Protein AF-A0A8C4RPG3-F1 (afdb_monomer_lite)

Sequence (398 aa):
QLISSHQAAYLFQIQSSQTGAGLQFCFWCPLTTNVQYNNNKYYLIQLLQDDSELVFSVWMRWGRVGKIGQSSLVTCGVDLLKAKNIFKKKFLDKTKNEWDNREHFEKVPGKYDIVKMDYMLEEVEKTEEESTTQEPKKYKDSKLKAQVQDLINLICNIQTMEECILEMKFDTQKAPLGKLTEEQIKAGYMSLKKIENCIKKNATGKELLEACNEFYTRIPHDFGDVYCQPMLATHSDYTLTLLDVFKMEKTGILLWHGSRLSNWAPVTGYMFGKGIYFADMSSKSANYCFANRQKNVGLLLLSEVALGECNELLAADYDAASLPSGKHSTKGLGKRAPDPKNMVTLDEASLLMGPAINTGVGNPVGYSLLYNEYIVYNPQQVRMKYLLKVQFNFVSLW

Organism: Erpetoichthys calabaricus (NCBI:txid27687)

Foldseek 3Di:
DDDDDDDDDDDDPDDPDPDFDWDKPKWWWWDQQQPVVNDAKTKTWIWTADRVALWIKIKIFMDHQVDGTDIDIGTDGNDPVVSVVVRQVVCCVQQVDGPVVCVPRDGDPPGIHTFQWPPVVVVVVVVVVVPDDDDPPPDDDDPDDPVVVVLCCLLVVQVLLVVVVVLVQARCVVHPPPTHDPVLVVQLVVLVVQLVVCVVVVPDDDSNSVSVSSNCSSGPGHPDPDDDDDDDDDLPQWDKDFDDKDFDDDDAAKWKAFAASNDPDDDPDQLQADFGKTFLDNSVRPVRNVADPVRFKGKMWIKHFQQQAEDEDFGRDRPNLPDDPRGFKYKQDAQWDADPVQWDADRNYTRGDDDIDGPPDDDPPDDGHHGMMIGGHDPVRIGTTMMTIMGIGGDPPD

Radius of gyration: 26.95 Å; chains: 1; bounding box: 70×70×67 Å

Structure (mmCIF, N/CA/C/O backbone):
data_AF-A0A8C4RPG3-F1
#
_entry.id   AF-A0A8C4RPG3-F1
#
loop_
_atom_site.group_PDB
_atom_site.id
_atom_site.type_symbol
_atom_site.label_atom_id
_atom_site.label_alt_id
_atom_site.label_comp_id
_atom_site.label_asym_id
_atom_site.label_entity_id
_atom_site.label_seq_id
_atom_site.pdbx_PDB_ins_code
_atom_site.Cartn_x
_atom_site.Cartn_y
_atom_site.Cartn_z
_atom_site.occupancy
_atom_site.B_iso_or_equiv
_atom_site.auth_seq_id
_atom_site.auth_comp_id
_atom_site.auth_asym_id
_atom_site.auth_atom_id
_atom_site.pdbx_PDB_model_num
ATOM 1 N N . GLN A 1 1 ? -25.534 45.375 34.875 1.00 26.61 1 GLN A N 1
ATOM 2 C CA . GLN A 1 1 ? -25.888 44.461 35.978 1.00 26.61 1 GLN A CA 1
ATOM 3 C C . GLN A 1 1 ? -26.308 43.130 35.372 1.00 26.61 1 GLN A C 1
ATOM 5 O O . GLN A 1 1 ? -27.204 43.128 34.546 1.00 26.61 1 GLN A O 1
ATOM 10 N N . LEU A 1 2 ? -25.628 42.064 35.805 1.00 24.44 2 LEU A N 1
ATOM 11 C CA . LEU A 1 2 ? -26.002 40.642 35.780 1.00 24.44 2 LEU A CA 1
ATOM 12 C C . LEU A 1 2 ? -25.967 39.834 34.461 1.00 24.44 2 LEU A C 1
ATOM 14 O O . LEU A 1 2 ? -26.753 39.995 33.539 1.00 24.44 2 LEU A O 1
ATOM 18 N N . ILE A 1 3 ? -25.016 38.898 34.499 1.00 24.00 3 ILE A N 1
ATOM 19 C CA . ILE A 1 3 ? -24.799 37.668 33.730 1.00 24.00 3 ILE A CA 1
ATOM 20 C C . ILE A 1 3 ? -25.916 36.643 34.024 1.00 24.00 3 ILE A C 1
ATOM 22 O O . ILE A 1 3 ? -26.367 36.585 35.164 1.00 24.00 3 ILE A O 1
ATOM 26 N N . SER A 1 4 ? -26.291 35.799 33.048 1.00 23.81 4 SER A N 1
ATOM 27 C CA . SER A 1 4 ? -26.394 34.313 33.146 1.00 23.81 4 SER A CA 1
ATOM 28 C C . SER A 1 4 ? -27.200 33.762 31.945 1.00 23.81 4 SER A C 1
ATOM 30 O O . SER A 1 4 ? -28.330 34.157 31.699 1.00 23.81 4 SER A O 1
ATOM 32 N N . SER A 1 5 ? -26.525 33.127 30.980 1.00 24.81 5 SER A N 1
ATOM 33 C CA . SER A 1 5 ? -26.415 31.666 30.791 1.00 24.81 5 SER A CA 1
ATOM 34 C C . SER A 1 5 ? -27.688 30.995 30.267 1.00 24.81 5 SER A C 1
ATOM 36 O O . SER A 1 5 ? -28.598 30.766 31.050 1.00 24.81 5 SER A O 1
ATOM 38 N N . HIS A 1 6 ? -27.693 30.588 28.992 1.00 24.86 6 HIS A N 1
ATOM 39 C CA . HIS A 1 6 ? -28.283 29.327 28.512 1.00 24.86 6 HIS A CA 1
ATOM 40 C C . HIS A 1 6 ? -27.435 28.846 27.320 1.00 24.86 6 HIS A C 1
ATOM 42 O O . HIS A 1 6 ? -27.534 29.347 26.202 1.00 24.86 6 HIS A O 1
ATOM 48 N N . GLN A 1 7 ? -26.501 27.944 27.628 1.00 23.73 7 GLN A N 1
ATOM 49 C CA . GLN A 1 7 ? -25.591 27.284 26.698 1.00 23.73 7 GLN A CA 1
ATOM 50 C C . GLN A 1 7 ? -26.296 26.136 25.960 1.00 23.73 7 GLN A C 1
ATOM 52 O O . GLN A 1 7 ? -27.007 25.345 26.568 1.00 23.73 7 GLN A O 1
ATOM 57 N N . ALA A 1 8 ? -26.002 26.052 24.660 1.00 23.84 8 ALA A N 1
ATOM 58 C CA . ALA A 1 8 ? -25.719 24.841 23.887 1.00 23.84 8 ALA A CA 1
ATOM 59 C C . ALA A 1 8 ? -26.632 23.614 24.092 1.00 23.84 8 ALA A C 1
ATOM 61 O O . ALA A 1 8 ? -26.310 22.681 24.822 1.00 23.84 8 ALA A O 1
ATOM 62 N N . ALA A 1 9 ? -27.711 23.561 23.313 1.00 23.89 9 ALA A N 1
ATOM 63 C CA . ALA A 1 9 ? -28.420 22.330 22.989 1.00 23.89 9 ALA A CA 1
ATOM 64 C C . ALA A 1 9 ? -27.945 21.812 21.622 1.00 23.89 9 ALA A C 1
ATOM 66 O O . ALA A 1 9 ? -28.597 22.103 20.634 1.00 23.89 9 ALA A O 1
ATOM 67 N N . TYR A 1 10 ? -26.823 21.088 21.536 1.00 23.72 10 TYR A N 1
ATOM 68 C CA . TYR A 1 10 ? -26.476 20.278 20.355 1.00 23.72 10 TYR A CA 1
ATOM 69 C C . TYR A 1 10 ? -25.536 19.118 20.733 1.00 23.72 10 TYR A C 1
ATOM 71 O O . TYR A 1 10 ? -24.656 19.282 21.571 1.00 23.72 10 TYR A O 1
ATOM 79 N N . LEU A 1 11 ? -25.740 17.976 20.057 1.00 23.52 11 LEU A N 1
ATOM 80 C CA . LEU A 1 11 ? -24.944 16.730 20.036 1.00 23.52 11 LEU A CA 1
ATOM 81 C C . LEU A 1 11 ? -25.292 15.614 21.045 1.00 23.52 11 LEU A C 1
ATOM 83 O O . LEU A 1 11 ? -24.440 15.044 21.719 1.00 23.52 11 LEU A O 1
ATOM 87 N N . PHE A 1 12 ? -26.554 15.181 21.008 1.00 27.73 12 PHE A N 1
ATOM 88 C CA . PHE A 1 12 ? -26.900 13.752 20.997 1.00 27.73 12 PHE A CA 1
ATOM 89 C C . PHE A 1 12 ? -27.870 13.542 19.831 1.00 27.73 12 PHE A C 1
ATOM 91 O O . PHE A 1 12 ? -29.077 13.697 20.001 1.00 27.73 12 PHE A O 1
ATOM 98 N N . GLN A 1 13 ? -27.366 13.269 18.626 1.00 24.05 13 GLN A N 1
ATOM 99 C CA . GLN A 1 13 ? -28.253 12.905 17.525 1.00 24.05 13 GLN A CA 1
ATOM 100 C C . GLN A 1 13 ? -28.674 11.448 17.728 1.00 24.05 13 GLN A C 1
ATOM 102 O O . GLN A 1 13 ? -27.923 10.514 17.475 1.00 24.05 13 GLN A O 1
ATOM 107 N N . ILE A 1 14 ? -29.866 11.300 18.301 1.00 30.48 14 ILE A N 1
ATOM 108 C CA . ILE A 1 14 ? -30.628 10.061 18.388 1.00 30.48 14 ILE A CA 1
ATOM 109 C C . ILE A 1 14 ? -31.322 9.918 17.033 1.00 30.48 14 ILE A C 1
ATOM 111 O O . ILE A 1 14 ? -32.253 10.668 16.748 1.00 30.48 14 ILE A O 1
ATOM 115 N N . GLN A 1 15 ? -30.879 8.990 16.188 1.00 24.73 15 GLN A N 1
ATOM 116 C CA . GLN A 1 15 ? -31.762 8.440 15.164 1.00 24.73 15 GLN A CA 1
ATOM 117 C C . GLN A 1 15 ? -32.366 7.162 15.733 1.00 24.73 15 GLN A C 1
ATOM 119 O O . GLN A 1 15 ? -31.725 6.123 15.796 1.00 24.73 15 GLN A O 1
ATOM 124 N N . SER A 1 16 ? -33.611 7.269 16.195 1.00 26.98 16 SER A N 1
ATOM 125 C CA . SER A 1 16 ? -34.477 6.113 16.376 1.00 26.98 16 SER A CA 1
ATOM 126 C C . SER A 1 16 ? -34.884 5.621 14.985 1.00 26.98 16 SER A C 1
ATOM 128 O O . SER A 1 16 ? -35.822 6.164 14.393 1.00 26.98 16 SER A O 1
ATOM 130 N N . SER A 1 17 ? -34.182 4.636 14.431 1.00 25.05 17 SER A N 1
ATOM 131 C CA . SER A 1 17 ? -34.768 3.816 13.373 1.00 25.05 17 SER A CA 1
ATOM 132 C C . SER A 1 17 ? -35.713 2.819 14.044 1.00 25.05 17 SER A C 1
ATOM 134 O O . SER A 1 17 ? -35.370 2.124 15.000 1.00 25.05 17 SER A O 1
ATOM 136 N N . GLN A 1 18 ? -36.967 2.824 13.600 1.00 27.64 18 GLN A N 1
ATOM 137 C CA . GLN A 1 18 ? -37.991 1.872 14.010 1.00 27.64 18 GLN A CA 1
ATOM 138 C C . GLN A 1 18 ? -37.657 0.481 13.453 1.00 27.64 18 GLN A C 1
ATOM 140 O O . GLN A 1 18 ? -38.319 0.061 12.523 1.00 27.64 18 GLN A O 1
ATOM 145 N N . THR A 1 19 ? -36.632 -0.196 13.972 1.00 27.16 19 THR A N 1
ATOM 146 C CA . THR A 1 19 ? -36.437 -1.660 13.914 1.00 27.16 19 THR A CA 1
ATOM 147 C C . THR A 1 19 ? -35.096 -2.017 14.567 1.00 27.16 19 THR A C 1
ATOM 149 O O . THR A 1 19 ? -34.051 -1.883 13.943 1.00 27.16 19 THR A O 1
ATOM 152 N N . GLY A 1 20 ? -35.143 -2.484 15.819 1.00 30.75 20 GLY A N 1
ATOM 153 C CA . GLY A 1 20 ? -34.323 -3.608 16.294 1.00 30.75 20 GLY A CA 1
ATOM 154 C C . GLY A 1 20 ? -32.793 -3.510 16.368 1.00 30.75 20 GLY A C 1
ATOM 155 O O . GLY A 1 20 ? -32.169 -4.547 16.204 1.00 30.75 20 GLY A O 1
ATOM 156 N N . ALA A 1 21 ? -32.176 -2.358 16.647 1.00 30.58 21 ALA A N 1
ATOM 157 C CA . ALA A 1 21 ? -30.747 -2.323 16.994 1.00 30.58 21 ALA A CA 1
ATOM 158 C C . ALA A 1 21 ? -30.480 -1.362 18.165 1.00 30.58 21 ALA A C 1
ATOM 160 O O . ALA A 1 21 ? -30.811 -0.174 18.103 1.00 30.58 21 ALA A O 1
ATOM 161 N N . GLY A 1 22 ? -29.940 -1.894 19.267 1.00 33.94 22 GLY A N 1
ATOM 162 C CA . GLY A 1 22 ? -29.597 -1.136 20.469 1.00 33.94 22 GLY A CA 1
ATOM 163 C C . GLY A 1 22 ? -28.527 -0.062 20.230 1.00 33.94 22 GLY A C 1
ATOM 164 O O . GLY A 1 22 ? -27.641 -0.199 19.393 1.00 33.94 22 GLY A O 1
ATOM 165 N N . LEU A 1 23 ? -28.574 1.022 21.013 1.00 34.28 23 LEU A N 1
ATOM 166 C CA . LEU A 1 23 ? -27.533 2.056 21.024 1.00 34.28 23 LEU A CA 1
ATOM 167 C C . LEU A 1 23 ? -26.179 1.455 21.439 1.00 34.28 23 LEU A C 1
ATOM 169 O O . LEU A 1 23 ? -25.910 1.293 22.633 1.00 34.28 23 LEU A O 1
ATOM 173 N N . GLN A 1 24 ? -25.304 1.180 20.469 1.00 36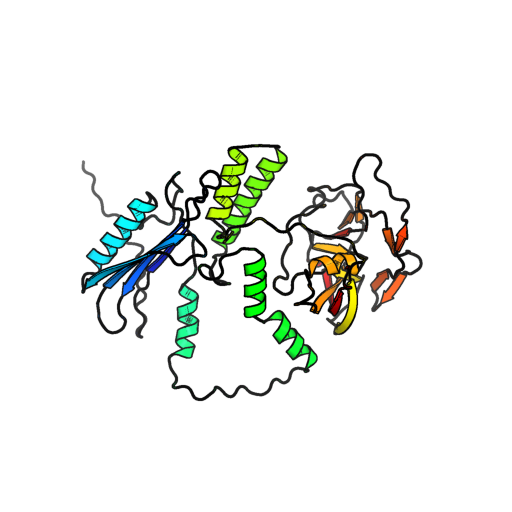.12 24 GLN A N 1
ATOM 174 C CA . GLN A 1 24 ? -23.948 0.700 20.719 1.00 36.12 24 GLN A CA 1
ATOM 175 C C . GLN A 1 24 ? -22.926 1.831 20.543 1.00 36.12 24 GLN A C 1
ATOM 177 O O . GLN A 1 24 ? -22.489 2.169 19.446 1.00 36.12 24 GLN A O 1
ATOM 182 N N . PHE A 1 25 ? -22.481 2.419 21.655 1.00 43.75 25 PHE A N 1
ATOM 183 C CA . PHE A 1 25 ? -21.343 3.343 21.629 1.00 43.75 25 PHE A CA 1
ATOM 184 C C . PHE A 1 25 ? -20.050 2.546 21.784 1.00 43.75 25 PHE A C 1
ATOM 186 O O . PHE A 1 25 ? -19.584 2.300 22.900 1.00 43.75 25 PHE A O 1
ATOM 193 N N . CYS A 1 26 ? -19.481 2.117 20.659 1.00 36.66 26 CYS A N 1
ATOM 194 C CA . CYS A 1 26 ? -18.206 1.410 20.616 1.00 36.66 26 CYS A CA 1
ATOM 195 C C . CYS A 1 26 ? -17.034 2.387 20.587 1.00 36.66 26 CYS A C 1
ATOM 197 O O . CYS A 1 26 ? -16.794 3.022 19.564 1.00 36.66 26 CYS A O 1
ATOM 199 N N . PHE A 1 27 ? -16.256 2.465 21.673 1.00 44.78 27 PHE A N 1
ATOM 200 C CA . PHE A 1 27 ? -15.030 3.257 21.668 1.00 44.78 27 PHE A CA 1
ATOM 201 C C . PHE A 1 27 ? -13.809 2.441 22.041 1.00 44.78 27 PHE A C 1
ATOM 203 O O . PHE A 1 27 ? -13.695 1.825 23.106 1.00 44.78 27 PHE A O 1
ATOM 210 N N . TRP A 1 28 ? -12.864 2.473 21.111 1.00 40.16 28 TRP A N 1
ATOM 211 C CA . TRP A 1 28 ? -11.578 1.841 21.249 1.00 40.16 28 TRP A CA 1
ATOM 212 C C . TRP A 1 28 ? -10.520 2.883 21.597 1.00 40.16 28 TRP A C 1
ATOM 214 O O . TRP A 1 28 ? -10.349 3.893 20.918 1.00 40.16 28 TRP A O 1
ATOM 224 N N . CYS A 1 29 ? -9.822 2.643 22.699 1.00 40.50 29 CYS A N 1
ATOM 225 C CA . CYS A 1 29 ? -8.803 3.529 23.228 1.00 40.50 29 CYS A CA 1
ATOM 226 C C . CYS A 1 29 ? -7.478 2.757 23.234 1.00 40.50 29 CYS A C 1
ATOM 228 O O . CYS A 1 29 ? -7.129 2.112 24.236 1.00 40.50 29 CYS A O 1
ATOM 230 N N . PRO A 1 30 ? -6.748 2.700 22.109 1.00 40.06 30 PRO A N 1
ATOM 231 C CA . PRO A 1 30 ? -5.424 2.133 22.132 1.00 40.06 30 PRO A CA 1
ATOM 232 C C . PRO A 1 30 ? -4.440 3.142 22.732 1.00 40.06 30 PRO A C 1
ATOM 234 O O . PRO A 1 30 ? -4.244 4.262 22.280 1.00 40.06 30 PRO A O 1
ATOM 237 N N . LEU A 1 31 ? -3.765 2.628 23.755 1.00 52.62 31 LEU A N 1
ATOM 238 C CA . LEU A 1 31 ? -2.335 2.758 23.978 1.00 52.62 31 LEU A CA 1
ATOM 239 C C . LEU A 1 31 ? -1.743 4.098 24.440 1.00 52.62 31 LEU A C 1
ATOM 241 O O . LEU A 1 31 ? -1.781 5.153 23.815 1.00 52.62 31 LEU A O 1
ATOM 245 N N . THR A 1 32 ? -1.015 3.993 25.548 1.00 43.59 32 THR A N 1
ATOM 246 C CA . THR A 1 32 ? 0.388 4.404 25.572 1.00 43.59 32 THR A CA 1
ATOM 247 C C . THR A 1 32 ? 1.234 3.263 24.999 1.00 43.59 32 THR A C 1
ATOM 249 O O . THR A 1 32 ? 1.492 2.287 25.706 1.00 43.59 32 THR A O 1
ATOM 252 N N . THR A 1 33 ? 1.681 3.354 23.743 1.00 49.50 33 THR A N 1
ATOM 253 C CA . THR A 1 33 ? 2.805 2.513 23.313 1.00 49.50 33 THR A CA 1
ATOM 254 C C . THR A 1 33 ? 4.067 3.165 23.852 1.00 49.50 33 THR A C 1
ATOM 256 O O . THR A 1 33 ? 4.363 4.309 23.521 1.00 49.50 33 THR A O 1
ATOM 259 N N . ASN A 1 34 ? 4.781 2.480 24.743 1.00 55.94 34 ASN A N 1
ATOM 260 C CA . ASN A 1 34 ? 6.103 2.920 25.174 1.00 55.94 34 ASN A CA 1
ATOM 261 C C . ASN A 1 34 ? 7.094 1.785 24.937 1.00 55.94 34 ASN A C 1
ATOM 263 O O . ASN A 1 34 ? 7.170 0.838 25.726 1.00 55.94 34 ASN A O 1
ATOM 267 N N . VAL A 1 35 ? 7.835 1.904 23.838 1.00 55.97 35 VAL A N 1
ATOM 268 C CA . VAL A 1 35 ? 8.859 0.955 23.396 1.00 55.97 35 VAL A CA 1
ATOM 269 C C . VAL A 1 35 ? 9.952 0.781 24.460 1.00 55.97 35 VAL A C 1
ATOM 271 O O . VAL A 1 35 ? 10.383 -0.344 24.687 1.00 55.97 35 VAL A O 1
ATOM 274 N N . GLN A 1 36 ? 10.324 1.835 25.200 1.00 46.97 36 GLN A N 1
ATOM 275 C CA . GLN A 1 36 ? 11.342 1.761 26.262 1.00 46.97 36 GLN A CA 1
ATOM 276 C C . GLN A 1 36 ? 10.918 0.879 27.444 1.00 46.97 36 GLN A C 1
ATOM 278 O O . GLN A 1 36 ? 11.771 0.277 28.089 1.00 46.97 36 GLN A O 1
ATOM 283 N N . TYR A 1 37 ? 9.615 0.765 27.713 1.00 55.53 37 TYR A N 1
ATOM 284 C CA . TYR A 1 37 ? 9.082 -0.073 28.795 1.00 55.53 37 TYR A CA 1
ATOM 285 C C . TYR A 1 37 ? 8.284 -1.285 28.288 1.00 55.53 37 TYR A C 1
ATOM 287 O O . TYR A 1 37 ? 7.560 -1.901 29.069 1.00 55.53 37 TYR A O 1
ATOM 295 N N . ASN A 1 38 ? 8.372 -1.613 26.990 1.00 57.59 38 ASN A N 1
ATOM 296 C CA . ASN A 1 38 ? 7.616 -2.693 26.336 1.00 57.59 38 ASN A CA 1
ATOM 297 C C . ASN A 1 38 ? 6.103 -2.680 26.669 1.00 57.59 38 ASN A C 1
ATOM 299 O O . ASN A 1 38 ? 5.436 -3.714 26.821 1.00 57.59 38 ASN A O 1
ATOM 303 N N . ASN A 1 39 ? 5.546 -1.476 26.806 1.00 62.41 39 ASN A N 1
ATOM 304 C CA . ASN A 1 39 ? 4.136 -1.286 27.103 1.00 62.41 39 ASN A CA 1
ATOM 305 C C . ASN A 1 39 ? 3.360 -1.226 25.789 1.00 62.41 39 ASN A C 1
ATOM 307 O O . ASN A 1 39 ? 3.422 -0.225 25.088 1.00 62.41 39 ASN A O 1
ATOM 311 N N . ASN A 1 40 ? 2.634 -2.305 25.483 1.00 65.94 40 ASN A N 1
ATOM 312 C CA . ASN A 1 40 ? 1.702 -2.403 24.358 1.00 65.94 40 ASN A CA 1
ATOM 313 C C . ASN A 1 40 ? 0.325 -2.910 24.860 1.00 65.94 40 ASN A C 1
ATOM 315 O O . ASN A 1 40 ? -0.014 -4.081 24.698 1.00 65.94 40 ASN A O 1
ATOM 319 N N . LYS A 1 41 ? -0.438 -2.059 25.573 1.00 71.81 41 LYS A N 1
ATOM 320 C CA . LYS A 1 41 ? -1.747 -2.362 26.192 1.00 71.81 41 LYS A CA 1
ATOM 321 C C . LYS A 1 41 ? -2.942 -1.612 25.572 1.00 71.81 41 LYS A C 1
ATOM 323 O O . LYS A 1 41 ? -2.883 -0.401 25.401 1.00 71.81 41 LYS A O 1
ATOM 328 N N . TYR A 1 42 ? -4.071 -2.291 25.367 1.00 73.19 42 TYR A N 1
ATOM 329 C CA . TYR A 1 42 ? -5.331 -1.690 24.898 1.00 73.19 42 TYR A CA 1
ATOM 330 C C . TYR A 1 42 ? -6.382 -1.570 26.010 1.00 73.19 42 TYR A C 1
ATOM 332 O O . TYR A 1 42 ? -6.372 -2.355 26.964 1.00 73.19 42 TYR A O 1
ATOM 340 N N . TYR A 1 43 ? -7.318 -0.628 25.845 1.00 77.19 43 TYR A N 1
ATOM 341 C CA . TYR A 1 43 ? -8.544 -0.527 26.639 1.00 77.19 43 TYR A CA 1
ATOM 342 C C . TYR A 1 43 ? -9.740 -0.262 25.710 1.00 77.19 43 TYR A C 1
ATOM 344 O O . TYR A 1 43 ? -9.794 0.741 25.005 1.00 77.19 43 TYR A O 1
ATOM 352 N N . LEU A 1 44 ? -10.699 -1.179 25.685 1.00 80.19 44 LEU A N 1
ATOM 353 C CA . LEU A 1 44 ? -11.974 -1.057 24.985 1.00 80.19 44 LEU A CA 1
ATOM 354 C C . LEU A 1 44 ? -13.056 -0.748 26.019 1.00 80.19 44 LEU A C 1
ATOM 356 O O . LEU A 1 44 ? -13.101 -1.392 27.072 1.00 80.19 44 LEU A O 1
ATOM 360 N N . ILE A 1 45 ? -13.924 0.211 25.715 1.00 80.06 45 ILE A N 1
ATOM 361 C CA . ILE A 1 45 ? -15.105 0.511 26.520 1.00 80.06 45 ILE A CA 1
ATOM 362 C C . ILE A 1 45 ? -16.321 0.666 25.606 1.00 80.06 45 ILE A C 1
ATOM 364 O O . ILE A 1 45 ? -16.274 1.380 24.607 1.00 80.06 45 ILE A O 1
ATOM 368 N N . GLN A 1 46 ? -17.403 -0.025 25.945 1.00 81.44 46 GLN A N 1
ATOM 369 C CA . GLN A 1 46 ? -18.652 -0.021 25.193 1.00 81.44 46 GLN A CA 1
ATOM 370 C C . GLN A 1 46 ? -19.818 0.242 26.144 1.00 81.44 46 GLN A C 1
ATOM 372 O O . GLN A 1 46 ? -19.875 -0.331 27.234 1.00 81.44 46 GLN A O 1
ATOM 377 N N . LEU A 1 47 ? -20.738 1.112 25.736 1.00 82.50 47 LEU A N 1
ATOM 378 C CA . LEU A 1 47 ? -22.065 1.202 26.341 1.00 82.50 47 LEU A CA 1
ATOM 379 C C . LEU A 1 47 ? -23.009 0.418 25.433 1.00 82.50 47 LEU A C 1
ATOM 381 O O . LEU A 1 47 ? -23.099 0.723 24.246 1.00 82.50 47 LEU A O 1
ATOM 385 N N . LEU A 1 48 ? -23.630 -0.608 26.003 1.00 83.25 48 LEU A N 1
ATOM 386 C CA . LEU A 1 48 ? -24.509 -1.553 25.331 1.00 83.25 48 LEU A CA 1
ATOM 387 C C . LEU A 1 48 ? -25.936 -1.362 25.851 1.00 83.25 48 LEU A C 1
ATOM 389 O O . LEU A 1 48 ? -26.132 -1.114 27.047 1.00 83.25 48 LEU A O 1
ATOM 393 N N . GLN A 1 49 ? -26.907 -1.516 24.964 1.00 82.50 49 GLN A N 1
ATOM 394 C CA . GLN A 1 49 ? -28.317 -1.677 25.296 1.00 82.50 49 GLN A CA 1
ATOM 395 C C . GLN A 1 49 ? -28.744 -3.070 24.826 1.00 82.50 49 GLN A C 1
ATOM 397 O O . GLN A 1 49 ? -28.330 -3.481 23.747 1.00 82.50 49 GLN A O 1
ATOM 402 N N . ASP A 1 50 ? -29.519 -3.783 25.640 1.00 80.50 50 ASP A N 1
ATOM 403 C CA . ASP A 1 50 ? -30.128 -5.053 25.239 1.00 80.50 50 ASP A CA 1
ATOM 404 C C . ASP A 1 50 ? -31.167 -4.825 24.121 1.00 80.50 50 ASP A C 1
ATOM 406 O O . ASP A 1 50 ? -31.837 -3.787 24.075 1.00 80.50 50 ASP A O 1
ATOM 410 N N . ASP A 1 51 ? -31.280 -5.779 23.201 1.00 76.12 51 ASP A N 1
ATOM 411 C CA . ASP A 1 51 ? -32.190 -5.695 22.056 1.00 76.12 51 ASP A CA 1
ATOM 412 C C . ASP A 1 51 ? -33.642 -5.977 22.463 1.00 76.12 51 ASP A C 1
ATOM 414 O O . ASP A 1 51 ? -34.579 -5.428 21.880 1.00 76.12 51 ASP A O 1
ATOM 418 N N . SER A 1 52 ? -33.836 -6.829 23.475 1.00 78.12 52 SER A N 1
ATOM 419 C CA . SER A 1 52 ? -35.164 -7.271 23.924 1.00 78.12 52 SER A CA 1
ATOM 420 C C . SER A 1 52 ? -35.703 -6.441 25.086 1.00 78.12 52 SER A C 1
ATOM 422 O O . SER A 1 52 ? -36.916 -6.307 25.249 1.00 78.12 52 SER A O 1
ATOM 424 N N . GLU A 1 53 ? -34.813 -5.870 25.899 1.00 79.00 53 GLU A N 1
ATOM 425 C CA . GLU A 1 53 ? -35.169 -5.132 27.108 1.00 79.00 53 GLU A CA 1
ATOM 426 C C . GLU A 1 53 ? -34.493 -3.756 27.145 1.00 79.00 53 GLU A C 1
ATOM 428 O O . GLU A 1 53 ? -33.397 -3.555 26.634 1.00 79.00 53 GLU A O 1
ATOM 433 N N . LEU A 1 54 ? -35.104 -2.780 27.824 1.00 80.94 54 LEU A N 1
ATOM 434 C CA . LEU A 1 54 ? -34.483 -1.466 28.057 1.00 80.94 54 LEU A CA 1
ATOM 435 C C . LEU A 1 54 ? -33.410 -1.538 29.156 1.00 80.94 54 LEU A C 1
ATOM 437 O O . LEU A 1 54 ? -33.432 -0.760 30.106 1.00 80.94 54 LEU A O 1
ATOM 441 N N . VAL A 1 55 ? -32.487 -2.491 29.056 1.00 85.69 55 VAL A N 1
ATOM 442 C CA . VAL A 1 55 ? -31.402 -2.708 30.013 1.00 85.69 55 VAL A CA 1
ATOM 443 C C . VAL A 1 55 ? -30.090 -2.231 29.407 1.00 85.69 55 VAL A C 1
ATOM 445 O O . VAL A 1 55 ? -29.676 -2.654 28.332 1.00 85.69 55 VAL A O 1
ATOM 448 N N . PHE A 1 56 ? -29.404 -1.352 30.130 1.00 84.88 56 PHE A N 1
ATOM 449 C CA . PHE A 1 56 ? -28.115 -0.797 29.748 1.00 84.88 56 PHE A CA 1
ATOM 450 C C . PHE A 1 56 ? -26.989 -1.468 30.526 1.00 84.88 56 PHE A C 1
ATOM 452 O O . PHE A 1 56 ? -27.086 -1.698 31.736 1.00 84.88 56 PHE A O 1
ATOM 459 N N . SER A 1 57 ? -25.875 -1.712 29.848 1.00 86.19 57 SER A N 1
ATOM 460 C CA . SER A 1 57 ? -24.655 -2.243 30.451 1.00 86.19 57 SER A CA 1
ATOM 461 C C . SER A 1 57 ? -23.426 -1.520 29.915 1.00 86.19 57 SER A C 1
ATOM 463 O O . SER A 1 57 ? -23.388 -1.080 28.770 1.00 86.19 57 SER A O 1
ATOM 465 N N . VAL A 1 58 ? -22.391 -1.394 30.743 1.00 85.94 58 VAL A N 1
ATOM 466 C CA . VAL A 1 58 ? -21.083 -0.890 30.310 1.00 85.94 58 VAL A CA 1
ATOM 467 C C . VAL A 1 58 ? -20.100 -2.048 30.315 1.00 85.94 58 VAL A C 1
ATOM 469 O O . VAL A 1 58 ? -19.767 -2.585 31.373 1.00 85.94 58 VAL A O 1
ATOM 472 N N . TRP A 1 59 ? -19.625 -2.425 29.134 1.00 84.88 59 TRP A N 1
ATOM 473 C CA . TRP A 1 59 ? -18.617 -3.461 28.967 1.00 84.88 59 TRP A CA 1
ATOM 474 C C . TRP A 1 59 ? -17.237 -2.841 28.777 1.00 84.88 59 TRP A C 1
ATOM 476 O O . TRP A 1 59 ? -17.055 -1.851 28.071 1.00 84.88 59 TRP A O 1
ATOM 486 N N . MET A 1 60 ? -16.247 -3.414 29.444 1.00 85.06 60 MET A N 1
ATOM 487 C CA . MET A 1 60 ? -14.867 -2.951 29.437 1.00 85.06 60 MET A CA 1
ATOM 488 C C . MET A 1 60 ? -13.959 -4.145 29.186 1.00 85.06 60 MET A C 1
ATOM 490 O O . MET A 1 60 ? -14.119 -5.185 29.822 1.00 85.06 60 MET A O 1
ATOM 494 N N . ARG A 1 61 ? -12.964 -3.999 28.312 1.00 80.88 61 ARG A N 1
ATOM 495 C CA . ARG A 1 61 ? -11.984 -5.055 28.022 1.00 80.88 61 ARG A CA 1
ATOM 496 C C . ARG A 1 61 ? -10.589 -4.465 27.881 1.00 80.88 61 ARG A C 1
ATOM 498 O O . ARG A 1 61 ? -10.411 -3.473 27.186 1.00 80.88 61 ARG A O 1
ATOM 505 N N . TRP A 1 62 ? -9.586 -5.066 28.509 1.00 81.00 62 TRP A N 1
ATOM 506 C CA . TRP A 1 62 ? -8.216 -4.551 28.498 1.00 81.00 62 TRP A CA 1
ATOM 507 C C . TRP A 1 62 ? -7.175 -5.662 28.531 1.00 81.00 62 TRP A C 1
ATOM 509 O O . TRP A 1 62 ? -7.385 -6.718 29.117 1.00 81.00 62 TRP A O 1
ATOM 519 N N . GLY A 1 63 ? -6.015 -5.426 27.931 1.00 75.25 63 GLY A N 1
ATOM 520 C CA . GLY A 1 63 ? -4.947 -6.424 27.865 1.00 75.25 63 GLY A CA 1
ATOM 521 C C . GLY A 1 63 ? -3.802 -5.981 26.967 1.00 75.25 63 GLY A C 1
ATOM 522 O O . GLY A 1 63 ? -3.716 -4.807 26.617 1.00 75.25 63 GLY A O 1
ATOM 523 N N . ARG A 1 64 ? -2.926 -6.912 26.577 1.00 69.19 64 ARG A N 1
ATOM 524 C CA . ARG A 1 64 ? -1.890 -6.660 25.559 1.00 69.19 64 ARG A CA 1
ATOM 525 C C . ARG A 1 64 ? -2.519 -6.700 24.158 1.00 69.19 64 ARG A C 1
ATOM 527 O O . ARG A 1 64 ? -3.423 -7.503 23.921 1.00 69.19 64 ARG A O 1
ATOM 534 N N . VAL A 1 65 ? -2.103 -5.823 23.246 1.00 65.50 65 VAL A N 1
ATOM 535 C CA . VAL A 1 65 ? -2.523 -5.891 21.825 1.00 65.50 65 VAL A CA 1
ATOM 536 C C . VAL A 1 65 ? -2.127 -7.259 21.242 1.00 65.50 65 VAL A C 1
ATOM 538 O O . VAL A 1 65 ? -1.170 -7.854 21.733 1.00 65.50 65 VAL A O 1
ATOM 541 N N . GLY A 1 66 ? -2.950 -7.833 20.356 1.00 62.28 66 GLY A N 1
ATOM 542 C CA . GLY A 1 66 ? -2.782 -9.214 19.866 1.00 62.28 66 GLY A CA 1
ATOM 543 C C . GLY A 1 66 ? -3.149 -10.360 20.827 1.00 62.28 66 GLY A C 1
ATOM 544 O O . GLY A 1 66 ? -3.422 -11.471 20.389 1.00 62.28 66 GLY A O 1
ATOM 545 N N . LYS A 1 67 ? -3.233 -10.124 22.148 1.00 68.31 67 LYS A N 1
ATOM 546 C CA . LYS A 1 67 ? -3.599 -11.164 23.138 1.00 68.31 67 LYS A CA 1
ATOM 547 C C . LYS A 1 67 ? -5.016 -10.972 23.694 1.00 68.31 67 LYS A C 1
ATOM 549 O O . LYS A 1 67 ? -5.548 -9.853 23.730 1.00 68.31 67 LYS A O 1
ATOM 554 N N . ILE A 1 68 ? -5.622 -12.070 24.160 1.00 72.38 68 ILE A N 1
ATOM 555 C CA . ILE A 1 68 ? -6.897 -12.051 24.889 1.00 72.38 68 ILE A CA 1
ATOM 556 C C . ILE A 1 68 ? -6.667 -11.369 26.243 1.00 72.38 68 ILE A C 1
ATOM 558 O O . ILE A 1 68 ? -5.863 -11.817 27.057 1.00 72.38 68 ILE A O 1
ATOM 562 N N . GLY A 1 69 ? -7.343 -10.240 26.452 1.00 77.12 69 GLY A N 1
ATOM 563 C CA . GLY A 1 69 ? -7.308 -9.483 27.700 1.00 77.12 69 GLY A CA 1
ATOM 564 C C . GLY A 1 69 ? -8.353 -9.912 28.735 1.00 77.12 69 GLY A C 1
ATOM 565 O O . GLY A 1 69 ? -9.167 -10.799 28.493 1.00 77.12 69 GLY A O 1
ATOM 566 N N . GLN A 1 70 ? -8.355 -9.218 29.870 1.00 83.25 70 GLN A N 1
ATOM 567 C CA . GLN A 1 70 ? -9.406 -9.280 30.887 1.00 83.25 70 GLN A CA 1
ATOM 568 C C . GLN A 1 70 ? -10.623 -8.456 30.447 1.00 83.25 70 GLN A C 1
ATOM 570 O O . GLN A 1 70 ? -10.488 -7.492 29.689 1.00 83.25 70 GLN A O 1
ATOM 575 N N . SER A 1 71 ? -11.806 -8.804 30.946 1.00 88.31 71 SER A N 1
ATOM 576 C CA . SER A 1 71 ? -13.041 -8.056 30.702 1.00 88.31 71 SER A CA 1
ATOM 577 C C . SER A 1 71 ? -13.860 -7.870 31.973 1.00 88.31 71 SER A C 1
ATOM 579 O O . SER A 1 71 ? -13.745 -8.642 32.921 1.00 88.31 71 SER A O 1
ATOM 581 N N . SER A 1 72 ? -14.716 -6.855 31.975 1.00 91.25 72 SER A N 1
ATOM 582 C CA . SER A 1 72 ? -15.686 -6.572 33.027 1.00 91.25 72 SER A CA 1
ATOM 583 C C . SER A 1 72 ? -16.969 -6.046 32.395 1.00 91.25 72 SER A C 1
ATOM 585 O O . SER A 1 72 ? -16.920 -5.204 31.501 1.00 91.25 72 SER A O 1
ATOM 587 N N . LEU A 1 73 ? -18.109 -6.550 32.859 1.00 90.69 73 LEU A N 1
ATOM 588 C CA . LEU A 1 73 ? -19.435 -6.079 32.482 1.00 90.69 73 LEU A CA 1
ATOM 589 C C . LEU A 1 73 ? -20.089 -5.460 33.715 1.00 90.69 73 LEU A C 1
ATOM 591 O O . LEU A 1 73 ? -20.155 -6.097 34.765 1.00 90.69 73 LEU A O 1
ATOM 595 N N . VAL A 1 74 ? -20.551 -4.219 33.595 1.00 89.88 74 VAL A N 1
ATOM 596 C CA . VAL A 1 74 ? -21.276 -3.515 34.655 1.00 89.88 74 VAL A CA 1
ATOM 597 C C . VAL A 1 74 ? -22.708 -3.299 34.193 1.00 89.88 74 VAL A C 1
ATOM 599 O O . VAL A 1 74 ? -22.953 -2.495 33.296 1.00 89.88 74 VAL A O 1
ATOM 602 N N . THR A 1 75 ? -23.647 -4.005 34.811 1.00 88.75 75 THR A N 1
ATOM 603 C CA . THR A 1 75 ? -25.079 -3.884 34.523 1.00 88.75 75 THR A CA 1
ATOM 604 C C . THR A 1 75 ? -25.663 -2.653 35.214 1.00 88.75 75 THR A C 1
ATOM 606 O O . THR A 1 75 ? -25.493 -2.466 36.425 1.00 88.75 75 THR A O 1
ATOM 609 N N . CYS A 1 76 ? -26.373 -1.816 34.462 1.00 85.69 76 CYS A N 1
ATOM 610 C CA . CYS A 1 76 ? -26.994 -0.584 34.955 1.00 85.69 76 CYS A CA 1
ATOM 611 C C . CYS A 1 76 ? -28.524 -0.678 35.055 1.00 85.69 76 CYS A C 1
ATOM 613 O O . CYS A 1 76 ? -29.139 0.238 35.598 1.00 85.69 76 CYS A O 1
ATOM 615 N N . GLY A 1 77 ? -29.130 -1.777 34.587 1.00 87.06 77 GLY A N 1
ATOM 616 C CA . GLY A 1 77 ? -30.586 -1.905 34.510 1.00 87.06 77 GLY A CA 1
ATOM 617 C C . GLY A 1 77 ? -31.157 -0.873 33.540 1.00 87.06 77 GLY A C 1
ATOM 618 O O . GLY A 1 77 ? -30.518 -0.543 32.548 1.00 87.06 77 GLY A O 1
ATOM 619 N N . VAL A 1 78 ? -32.315 -0.301 33.862 1.00 85.19 78 VAL A N 1
ATOM 620 C CA . VAL A 1 78 ? -32.991 0.705 33.020 1.00 85.19 78 VAL A CA 1
ATOM 621 C C . VAL A 1 78 ? -32.361 2.106 33.050 1.00 85.19 78 VAL A C 1
ATOM 623 O O . VAL A 1 78 ? -32.789 3.005 32.328 1.00 85.19 78 VAL A O 1
ATOM 626 N N . ASP A 1 79 ? -31.340 2.326 33.882 1.00 85.44 79 ASP A N 1
ATOM 627 C CA . ASP A 1 79 ? -30.758 3.651 34.104 1.00 85.44 79 ASP A CA 1
ATOM 628 C C . ASP A 1 79 ? -29.637 3.977 33.098 1.00 85.44 79 ASP A C 1
ATOM 630 O O . ASP A 1 79 ? -28.443 3.722 33.317 1.00 85.44 79 ASP A O 1
ATOM 634 N N . LEU A 1 80 ? -30.035 4.609 31.990 1.00 83.94 80 LEU A N 1
ATOM 635 C CA . LEU A 1 80 ? -29.119 5.110 30.964 1.00 83.94 80 LEU A CA 1
ATOM 636 C C . LEU A 1 80 ? -28.160 6.188 31.497 1.00 83.94 80 LEU A C 1
ATOM 638 O O . LEU A 1 80 ? -27.006 6.258 31.067 1.00 83.94 80 LEU A O 1
ATOM 642 N N . LEU A 1 81 ? -28.608 7.045 32.419 1.00 85.88 81 LEU A N 1
ATOM 643 C CA . LEU A 1 81 ? -27.783 8.126 32.970 1.00 85.88 81 LEU A CA 1
ATOM 644 C C . LEU A 1 81 ? -26.629 7.550 33.788 1.00 85.88 81 LEU A C 1
ATOM 646 O O . LEU A 1 81 ? -25.481 7.975 33.629 1.00 85.88 81 LEU A O 1
ATOM 650 N N . LYS A 1 82 ? -26.903 6.527 34.599 1.00 88.00 82 LYS A N 1
ATOM 651 C CA . LYS A 1 82 ? -25.876 5.780 35.330 1.00 88.00 82 LYS A CA 1
ATOM 652 C C . LYS A 1 82 ? -24.877 5.118 34.384 1.00 88.00 82 LYS A C 1
ATOM 654 O O . LYS A 1 82 ? -23.671 5.255 34.605 1.00 88.00 82 LYS A O 1
ATOM 659 N N . ALA A 1 83 ? -25.344 4.474 33.311 1.00 85.88 83 ALA A N 1
ATOM 660 C CA . ALA A 1 83 ? -24.466 3.874 32.303 1.00 85.88 83 ALA A CA 1
ATOM 661 C C . ALA A 1 83 ? -23.559 4.924 31.634 1.00 85.88 83 ALA A C 1
ATOM 663 O O . ALA A 1 83 ? -22.336 4.753 31.593 1.00 85.88 83 ALA A O 1
ATOM 664 N N . LYS A 1 84 ? -24.128 6.061 31.207 1.00 86.19 84 LYS A N 1
ATOM 665 C CA . LYS A 1 84 ? -23.372 7.190 30.640 1.00 86.19 84 LYS A CA 1
ATOM 666 C C . LYS A 1 84 ? -22.343 7.739 31.628 1.00 86.19 84 LYS A C 1
ATOM 668 O O . LYS A 1 84 ? -21.198 7.963 31.246 1.00 86.19 84 LYS A O 1
ATOM 673 N N . ASN A 1 85 ? -22.701 7.911 32.898 1.00 89.25 85 ASN A N 1
ATOM 674 C CA . ASN A 1 85 ? -21.784 8.429 33.916 1.00 89.25 85 ASN A CA 1
ATOM 675 C C . ASN A 1 85 ? -20.607 7.483 34.175 1.00 89.25 85 ASN A C 1
ATOM 677 O O . ASN A 1 85 ? -19.465 7.935 34.274 1.00 89.25 85 ASN A O 1
ATOM 681 N N . ILE A 1 86 ? -20.853 6.171 34.241 1.00 88.62 86 ILE A N 1
ATOM 682 C CA . ILE A 1 86 ? -19.793 5.162 34.389 1.00 88.62 86 ILE A CA 1
ATOM 683 C C . ILE A 1 86 ? -18.858 5.195 33.179 1.00 88.62 86 ILE A C 1
ATOM 685 O O . ILE A 1 86 ? -17.634 5.210 33.351 1.00 88.62 86 ILE A O 1
ATOM 689 N N . PHE A 1 87 ? -19.428 5.257 31.976 1.00 88.50 87 PHE A N 1
ATOM 690 C CA . PHE A 1 87 ? -18.678 5.351 30.730 1.00 88.50 87 PHE A CA 1
ATOM 691 C C . PHE A 1 87 ? -17.786 6.602 30.704 1.00 88.50 87 PHE A C 1
ATOM 693 O O . PHE A 1 87 ? -16.562 6.488 30.608 1.00 88.50 87 PHE A O 1
ATOM 700 N N . LYS A 1 88 ? -18.376 7.791 30.888 1.00 87.56 88 LYS A N 1
ATOM 701 C CA . LYS A 1 88 ? -17.667 9.083 30.870 1.00 87.56 88 LYS A CA 1
ATOM 702 C C . LYS A 1 88 ? -16.580 9.153 31.940 1.00 87.56 88 LYS A C 1
ATOM 704 O O . LYS A 1 88 ? -15.460 9.571 31.656 1.00 87.56 88 LYS A O 1
ATOM 709 N N . LYS A 1 89 ? -16.874 8.680 33.157 1.00 90.81 89 LYS A N 1
ATOM 710 C CA . LYS A 1 89 ? -15.906 8.638 34.263 1.00 90.81 89 LYS A CA 1
ATOM 711 C C . LYS A 1 89 ? -14.720 7.737 33.939 1.00 90.81 89 LYS A C 1
ATOM 713 O O . LYS A 1 89 ? -13.580 8.100 34.229 1.00 90.81 89 LYS A O 1
ATOM 718 N N . LYS A 1 90 ? -14.966 6.560 33.353 1.00 89.62 90 LYS A N 1
ATOM 719 C CA . LYS A 1 90 ? -13.885 5.642 32.979 1.00 89.62 90 LYS A CA 1
ATOM 720 C C . LYS A 1 90 ? -13.062 6.201 31.819 1.00 89.62 90 LYS A C 1
ATOM 722 O O . LYS A 1 90 ? -11.839 6.118 31.887 1.00 89.62 90 LYS A O 1
ATOM 727 N N . PHE A 1 91 ? -13.700 6.812 30.822 1.00 86.44 91 PHE A N 1
ATOM 728 C CA . PHE A 1 91 ? -13.005 7.502 29.735 1.00 86.44 91 PHE A CA 1
ATOM 729 C C . PHE A 1 91 ? -12.063 8.581 30.286 1.00 86.44 91 PHE A C 1
ATOM 731 O O . PHE A 1 91 ? -10.855 8.493 30.074 1.00 86.44 91 PHE A O 1
ATOM 738 N N . LEU A 1 92 ? -12.577 9.495 31.115 1.00 88.00 92 LEU A N 1
ATOM 739 C CA . LEU A 1 92 ? -11.795 10.570 31.734 1.00 88.00 92 LEU A CA 1
ATOM 740 C C . LEU A 1 92 ? -10.626 10.050 32.592 1.00 88.00 92 LEU A C 1
ATOM 742 O O . LEU A 1 92 ? -9.528 10.604 32.549 1.00 88.00 92 LEU A O 1
ATOM 746 N N . ASP A 1 93 ? -10.809 8.968 33.356 1.00 89.06 93 ASP A N 1
ATOM 747 C CA . ASP A 1 93 ? -9.723 8.363 34.148 1.00 89.06 93 ASP A CA 1
ATOM 748 C C . ASP A 1 93 ? -8.561 7.861 33.265 1.00 89.06 93 ASP A C 1
ATOM 750 O O . ASP A 1 93 ? -7.371 8.027 33.595 1.00 89.06 93 ASP A O 1
ATOM 754 N N . LYS A 1 94 ? -8.906 7.253 32.123 1.00 85.62 94 LYS A N 1
ATOM 755 C CA . LYS A 1 94 ? -7.943 6.632 31.206 1.00 85.62 94 LYS A CA 1
ATOM 756 C C . LYS A 1 94 ? -7.289 7.621 30.253 1.00 85.62 94 LYS A C 1
ATOM 758 O O . LYS A 1 94 ? -6.092 7.467 30.013 1.00 85.62 94 LYS A O 1
ATOM 763 N N . THR A 1 95 ? -8.009 8.632 29.779 1.00 84.50 95 THR A N 1
ATOM 764 C CA . THR A 1 95 ? -7.523 9.568 28.752 1.00 84.50 95 THR A CA 1
ATOM 765 C C . THR A 1 95 ? -7.213 10.962 29.280 1.00 84.50 95 THR A C 1
ATOM 767 O O . THR A 1 95 ? -6.502 11.701 28.611 1.00 84.50 95 THR A O 1
ATOM 770 N N . LYS A 1 96 ? -7.730 11.332 30.462 1.00 89.44 96 LYS A N 1
ATOM 771 C CA . LYS A 1 96 ? -7.724 12.710 30.993 1.00 89.44 96 LYS A CA 1
ATOM 772 C C . LYS A 1 96 ? -8.455 13.735 30.118 1.00 89.44 96 LYS A C 1
ATOM 774 O O . LYS A 1 96 ? -8.306 14.927 30.347 1.00 89.44 96 LYS A O 1
ATOM 779 N N . ASN A 1 97 ? -9.293 13.269 29.197 1.00 87.44 97 ASN A N 1
ATOM 780 C CA . ASN A 1 97 ? -10.136 14.101 28.349 1.00 87.44 97 ASN A CA 1
ATOM 781 C C . ASN A 1 97 ? -11.615 13.864 28.672 1.00 87.44 97 ASN A C 1
ATOM 783 O O . ASN A 1 97 ? -12.009 12.759 29.057 1.00 87.44 97 ASN A O 1
ATOM 787 N N . GLU A 1 98 ? -12.444 14.890 28.503 1.00 87.94 98 GLU A N 1
ATOM 788 C CA . GLU A 1 98 ? -13.892 14.750 28.631 1.00 87.94 98 GLU A CA 1
ATOM 789 C C . GLU A 1 98 ? -14.484 14.068 27.401 1.00 87.94 98 GLU A C 1
ATOM 791 O O . GLU A 1 98 ? -14.102 14.336 26.265 1.00 87.94 98 GLU A O 1
ATOM 796 N N . TRP A 1 99 ? -15.451 13.183 27.635 1.00 82.50 99 TRP A N 1
ATOM 797 C CA . TRP A 1 99 ? -16.105 12.440 26.563 1.00 82.50 99 TRP A CA 1
ATOM 798 C C . TRP A 1 99 ? -16.888 13.342 25.599 1.00 82.50 99 TRP A C 1
ATOM 800 O O . TRP A 1 99 ? -16.873 13.144 24.382 1.00 82.50 99 TRP A O 1
ATOM 810 N N . ASP A 1 100 ? -17.591 14.329 26.151 1.00 83.81 100 ASP A N 1
ATOM 811 C CA . ASP A 1 100 ? -18.466 15.201 25.370 1.00 83.81 100 ASP A CA 1
ATOM 812 C C . ASP A 1 100 ? -17.655 16.129 24.449 1.00 83.81 100 ASP A C 1
ATOM 814 O O . ASP A 1 100 ? -18.118 16.459 23.363 1.00 83.81 100 ASP A O 1
ATOM 818 N N . ASN A 1 101 ? -16.406 16.444 24.815 1.00 85.56 101 ASN A N 1
ATOM 819 C CA . ASN A 1 101 ? -15.473 17.242 24.015 1.00 85.56 101 ASN A CA 1
ATOM 820 C C . ASN A 1 101 ? -14.416 16.388 23.281 1.00 85.56 101 ASN A C 1
ATOM 822 O O . ASN A 1 101 ? -13.270 16.800 23.100 1.00 85.56 101 ASN A O 1
ATOM 826 N N . ARG A 1 102 ? -14.777 15.172 22.850 1.00 80.44 102 ARG A N 1
ATOM 827 C CA . ARG A 1 102 ? -13.850 14.253 22.156 1.00 80.44 102 ARG A CA 1
ATOM 828 C C . ARG A 1 102 ? -13.326 14.769 20.810 1.00 80.44 102 ARG A C 1
ATOM 830 O O . ARG A 1 102 ? -12.341 14.241 20.308 1.00 80.44 102 ARG A O 1
ATOM 837 N N . GLU A 1 103 ? -13.982 15.761 20.210 1.00 80.06 103 GLU A N 1
ATOM 838 C CA . GLU A 1 103 ? -13.526 16.381 18.958 1.00 80.06 103 GLU A CA 1
ATOM 839 C C . GLU A 1 103 ? -12.221 17.165 19.146 1.00 80.06 103 GLU A C 1
ATOM 841 O O . GLU A 1 103 ? -11.389 17.190 18.243 1.00 80.06 103 GLU A O 1
ATOM 846 N N . HIS A 1 104 ? -11.994 17.708 20.346 1.00 84.12 104 HIS A N 1
ATOM 847 C CA . HIS A 1 104 ? -10.774 18.426 20.729 1.00 84.12 104 HIS A CA 1
ATOM 848 C C . HIS A 1 104 ? -9.869 17.572 21.627 1.00 84.12 104 HIS A C 1
ATOM 850 O O . HIS A 1 104 ? -9.234 18.083 22.547 1.00 84.12 104 HIS A O 1
ATOM 856 N N . PHE A 1 105 ? -9.842 16.257 21.401 1.00 84.75 105 PHE A N 1
ATOM 857 C CA . PHE A 1 105 ? -9.036 15.338 22.199 1.00 84.75 105 PHE A CA 1
ATOM 858 C C . PHE A 1 105 ? -7.543 15.690 22.136 1.00 84.75 105 PHE A C 1
ATOM 860 O O . PHE A 1 105 ? -6.962 15.761 21.051 1.00 84.75 105 PHE A O 1
ATOM 867 N N . GLU A 1 106 ? -6.902 15.808 23.299 1.00 84.19 106 GLU A N 1
ATOM 868 C CA . GLU A 1 106 ? -5.460 16.026 23.407 1.00 84.19 106 GLU A CA 1
ATOM 869 C C . GLU A 1 106 ? -4.777 14.861 24.128 1.00 84.19 106 GLU A C 1
ATOM 871 O O . GLU A 1 106 ? -5.113 14.487 25.256 1.00 84.19 106 GLU A O 1
ATOM 876 N N . LYS A 1 107 ? -3.772 14.272 23.478 1.00 81.56 107 LYS A N 1
ATOM 877 C CA . LYS A 1 107 ? -3.016 13.154 24.038 1.00 81.56 107 LYS A CA 1
ATOM 878 C C . LYS A 1 107 ? -2.179 13.606 25.239 1.00 81.56 107 LYS A C 1
ATOM 880 O O . LYS A 1 107 ? -1.186 14.310 25.089 1.00 81.56 107 LYS A O 1
ATOM 885 N N . VAL A 1 108 ? -2.515 13.094 26.425 1.00 83.31 108 VAL A N 1
ATOM 886 C CA . VAL A 1 108 ? -1.747 13.334 27.658 1.00 83.31 108 VAL A CA 1
ATOM 887 C C . VAL A 1 108 ? -0.652 12.266 27.844 1.00 83.31 108 VAL A C 1
ATOM 889 O O . VAL A 1 108 ? -0.951 11.064 27.799 1.00 83.31 108 VAL A O 1
ATOM 892 N N . PRO A 1 109 ? 0.616 12.650 28.102 1.00 76.88 109 PRO A N 1
ATOM 893 C CA . PRO A 1 109 ? 1.694 11.704 28.386 1.00 76.88 109 PRO A CA 1
ATOM 894 C C . PRO A 1 109 ? 1.352 10.737 29.531 1.00 76.88 109 PRO A C 1
ATOM 896 O O . PRO A 1 109 ? 0.849 11.132 30.582 1.00 76.88 109 PRO A O 1
ATOM 899 N N . GLY A 1 110 ? 1.614 9.442 29.333 1.00 74.31 110 GLY A N 1
ATOM 900 C CA . GLY A 1 110 ? 1.317 8.399 30.328 1.00 74.31 110 GLY A CA 1
ATOM 901 C C . GLY A 1 110 ? -0.157 7.966 30.414 1.00 74.31 110 GLY A C 1
ATOM 902 O O . GLY A 1 110 ? -0.474 7.053 31.178 1.00 74.31 110 GLY A O 1
ATOM 903 N N . LYS A 1 111 ? -1.058 8.570 29.630 1.00 82.50 111 LYS A N 1
ATOM 904 C CA . LYS A 1 111 ? -2.493 8.232 29.549 1.00 82.50 111 LYS A CA 1
ATOM 905 C C . LYS A 1 111 ? -2.860 7.665 28.183 1.00 82.50 111 LYS A C 1
ATOM 907 O O . LYS A 1 111 ? -2.059 7.757 27.266 1.00 82.50 111 LYS A O 1
ATOM 912 N N . TYR A 1 112 ? -4.017 7.022 28.044 1.00 75.06 112 TYR A N 1
ATOM 913 C CA . TYR A 1 112 ? -4.418 6.360 26.793 1.00 75.06 112 TYR A CA 1
ATOM 914 C C . TYR A 1 112 ? -4.744 7.371 25.678 1.00 75.06 112 TYR A C 1
ATOM 916 O O . TYR A 1 112 ? -5.149 8.492 25.977 1.00 75.06 112 TYR A O 1
ATOM 924 N N . ASP A 1 113 ? -4.517 6.990 24.412 1.00 76.88 113 ASP A N 1
ATOM 925 C CA . ASP A 1 113 ? -4.945 7.750 23.223 1.00 76.88 113 ASP A CA 1
ATOM 926 C C . ASP A 1 113 ? -6.273 7.207 22.685 1.00 76.88 113 ASP A C 1
ATOM 928 O O . ASP A 1 113 ? -6.657 6.077 22.996 1.00 76.88 113 ASP A O 1
ATOM 932 N N . ILE A 1 114 ? -6.970 7.990 21.869 1.00 77.25 114 ILE A N 1
ATOM 933 C CA . ILE A 1 114 ? -8.170 7.540 21.161 1.00 77.25 114 ILE A CA 1
ATOM 934 C C . ILE A 1 114 ? -7.807 7.069 19.749 1.00 77.25 114 ILE A C 1
ATOM 936 O O . ILE A 1 114 ? -7.000 7.697 19.068 1.00 77.25 114 ILE A O 1
ATOM 940 N N . VAL A 1 115 ? -8.427 5.981 19.285 1.00 69.25 115 VAL A N 1
ATOM 941 C CA . VAL A 1 115 ? -8.393 5.611 17.865 1.00 69.25 115 VAL A CA 1
ATOM 942 C C . VAL A 1 115 ? -9.800 5.556 17.329 1.00 69.25 115 VAL A C 1
ATOM 944 O O . VAL A 1 115 ? -10.673 4.868 17.861 1.00 69.25 115 VAL A O 1
ATOM 947 N N . LYS A 1 116 ? -10.003 6.329 16.266 1.00 68.38 116 LYS A N 1
ATOM 948 C CA . LYS A 1 116 ? -11.285 6.445 15.590 1.00 68.38 116 LYS A CA 1
ATOM 949 C C . LYS A 1 116 ? -11.472 5.239 14.681 1.00 68.38 116 LYS A C 1
ATOM 951 O O . LYS A 1 116 ? -10.774 5.099 13.675 1.00 68.38 116 LYS A O 1
ATOM 956 N N . MET A 1 117 ? -12.415 4.394 15.069 1.00 64.38 117 MET A N 1
ATOM 957 C CA . MET A 1 117 ? -12.837 3.220 14.321 1.00 64.38 117 MET A CA 1
ATOM 958 C C . MET A 1 117 ? -14.253 3.452 13.811 1.00 64.38 117 MET A C 1
ATOM 960 O O . MET A 1 117 ? -15.090 3.957 14.562 1.00 64.38 117 MET A O 1
ATOM 964 N N . ASP A 1 118 ? -14.511 3.069 12.569 1.00 61.41 118 ASP A N 1
ATOM 965 C CA . ASP A 1 118 ? -15.850 3.094 12.000 1.00 61.41 118 ASP A CA 1
ATOM 966 C C . ASP A 1 118 ? -16.517 1.730 12.210 1.00 61.41 118 ASP A C 1
ATOM 968 O O . ASP A 1 118 ? -16.255 0.763 11.496 1.00 61.41 118 ASP A O 1
AT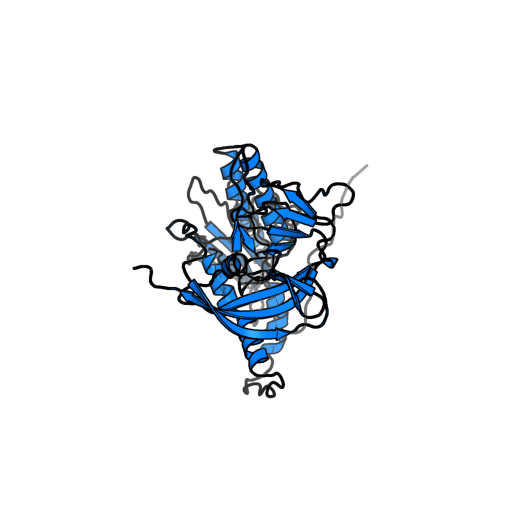OM 972 N N . TYR A 1 119 ? -17.313 1.632 13.274 1.00 57.00 119 TYR A N 1
ATOM 973 C CA . TYR A 1 119 ? -18.130 0.449 13.556 1.00 57.00 119 TYR A CA 1
ATOM 974 C C . TYR A 1 119 ? -19.545 0.568 12.968 1.00 57.00 119 TYR A C 1
ATOM 976 O O . TYR A 1 119 ? -20.326 -0.364 13.117 1.00 57.00 119 TYR A O 1
ATOM 984 N N . MET A 1 120 ? -19.875 1.679 12.295 1.00 48.88 120 MET A N 1
ATOM 985 C CA . MET A 1 120 ? -21.224 1.941 11.773 1.00 48.88 120 MET A CA 1
ATOM 986 C C . MET A 1 120 ? -21.520 1.161 10.481 1.00 48.88 120 MET A C 1
ATOM 988 O O . MET A 1 120 ? -22.674 1.017 10.095 1.00 48.88 120 MET A O 1
ATOM 992 N N . LEU A 1 121 ? -20.490 0.632 9.812 1.00 43.34 121 LEU A N 1
ATOM 993 C CA . LEU A 1 121 ? -20.643 -0.116 8.559 1.00 43.34 121 LEU A CA 1
ATOM 994 C C . LEU A 1 121 ? -21.303 -1.493 8.749 1.00 43.34 121 LEU A C 1
ATOM 996 O O . LEU A 1 121 ? -21.961 -1.977 7.834 1.00 43.34 121 LEU A O 1
ATOM 1000 N N . GLU A 1 122 ? -21.200 -2.099 9.938 1.00 42.78 122 GLU A N 1
ATOM 1001 C CA . GLU A 1 122 ? -21.843 -3.396 10.207 1.00 42.78 122 GLU A CA 1
ATOM 1002 C C . GLU A 1 122 ? -23.375 -3.303 10.271 1.00 42.78 122 GLU A C 1
ATOM 1004 O O . GLU A 1 122 ? -24.050 -4.290 9.986 1.00 42.78 122 GLU A O 1
ATOM 1009 N N . GLU A 1 123 ? -23.944 -2.142 10.617 1.00 41.97 123 GLU A N 1
ATOM 1010 C CA . GLU A 1 123 ? -25.403 -1.980 10.698 1.00 41.97 123 GLU A CA 1
ATOM 1011 C C . GLU A 1 123 ? -26.065 -2.015 9.315 1.00 41.97 123 GLU A C 1
ATOM 1013 O O . GLU A 1 123 ? -27.198 -2.478 9.195 1.00 41.97 123 GLU A O 1
ATOM 1018 N N . VAL A 1 124 ? -25.352 -1.590 8.265 1.00 39.09 124 VAL A N 1
ATOM 1019 C CA . VAL A 1 124 ? -25.856 -1.597 6.880 1.00 39.09 124 VAL A CA 1
ATOM 1020 C C . VAL A 1 124 ? -25.763 -2.995 6.260 1.00 39.09 124 VAL A C 1
ATOM 1022 O O . VAL A 1 124 ? -26.654 -3.399 5.521 1.00 39.09 124 VAL A O 1
ATOM 1025 N N . GLU A 1 125 ? -24.726 -3.768 6.590 1.00 36.47 125 GLU A N 1
ATOM 1026 C CA . GLU A 1 125 ? -24.580 -5.140 6.080 1.00 36.47 125 GLU A CA 1
ATOM 1027 C C . GLU A 1 125 ? -25.501 -6.130 6.817 1.00 36.47 125 GLU A C 1
ATOM 1029 O O . GLU A 1 125 ? -26.135 -6.975 6.183 1.00 36.47 125 GLU A O 1
ATOM 1034 N N . LYS A 1 126 ? -25.677 -5.989 8.140 1.00 36.16 126 LYS A N 1
ATOM 1035 C CA . LYS A 1 126 ? -26.595 -6.852 8.911 1.00 36.16 126 LYS A CA 1
ATOM 1036 C C . LYS A 1 126 ? -28.071 -6.594 8.619 1.00 36.16 126 LYS A C 1
ATOM 1038 O O . LYS A 1 126 ? -28.866 -7.533 8.682 1.00 36.16 126 LYS A O 1
ATOM 1043 N N . THR A 1 127 ? -28.450 -5.365 8.250 1.00 33.28 127 THR A N 1
ATOM 1044 C CA . THR A 1 127 ? -29.842 -5.059 7.863 1.00 33.28 127 THR A CA 1
ATOM 1045 C C . THR A 1 127 ? -30.287 -5.814 6.606 1.00 33.28 127 THR A C 1
ATOM 1047 O O . THR A 1 127 ? -31.481 -6.083 6.458 1.00 33.28 127 THR A O 1
ATOM 1050 N N . GLU A 1 128 ? -29.359 -6.233 5.740 1.00 37.91 128 GLU A N 1
ATOM 1051 C CA . GLU A 1 128 ? -29.670 -7.072 4.575 1.00 37.91 128 GLU A CA 1
ATOM 1052 C C . GLU A 1 128 ? -29.662 -8.584 4.874 1.00 37.91 128 GLU A C 1
ATOM 1054 O O . GLU A 1 128 ? -30.300 -9.356 4.150 1.00 37.91 128 GLU A O 1
ATOM 1059 N N . GLU A 1 129 ? -28.970 -9.031 5.927 1.00 37.97 129 GLU A N 1
ATOM 1060 C CA . GLU A 1 129 ? -28.801 -10.461 6.229 1.00 37.97 129 GLU A CA 1
ATOM 1061 C C . GLU A 1 129 ? -29.792 -11.016 7.264 1.00 37.97 129 GLU A C 1
ATOM 1063 O O . GLU A 1 129 ? -30.201 -12.172 7.141 1.00 37.97 129 GLU A O 1
ATOM 1068 N N . GLU A 1 130 ? -30.251 -10.229 8.241 1.00 34.88 130 GLU A N 1
ATOM 1069 C CA . GLU A 1 130 ? -31.051 -10.762 9.363 1.00 34.88 130 GLU A CA 1
ATOM 1070 C C . GLU A 1 130 ? -32.566 -10.875 9.095 1.00 34.88 130 GLU A C 1
ATOM 1072 O O . GLU A 1 130 ? -33.301 -11.422 9.918 1.00 34.88 130 GLU A O 1
ATOM 1077 N N . SER A 1 131 ? -33.065 -10.449 7.928 1.00 33.84 131 SER A N 1
ATOM 1078 C CA . SER A 1 131 ? -34.507 -10.476 7.614 1.00 33.84 131 SER A CA 1
ATOM 1079 C C . SER A 1 131 ? -34.980 -11.619 6.706 1.00 33.84 131 SER A C 1
ATOM 1081 O O . SER A 1 131 ? -36.104 -11.571 6.209 1.00 33.84 131 SER A O 1
ATOM 1083 N N . THR A 1 132 ? -34.199 -12.687 6.499 1.00 32.91 132 THR A N 1
ATOM 1084 C CA . THR A 1 132 ? -34.725 -13.894 5.827 1.00 32.91 132 THR A CA 1
ATOM 1085 C C . THR A 1 132 ? -34.126 -15.199 6.354 1.00 32.91 132 THR A C 1
ATOM 1087 O O . THR A 1 132 ? -32.938 -15.475 6.223 1.00 32.91 132 THR A O 1
ATOM 1090 N N . THR A 1 133 ? -35.001 -16.047 6.899 1.00 37.62 133 THR A N 1
ATOM 1091 C CA . THR A 1 133 ? -34.837 -17.501 7.039 1.00 37.62 133 THR A CA 1
ATOM 1092 C C . THR A 1 133 ? -34.087 -18.088 5.836 1.00 37.62 133 THR A C 1
ATOM 1094 O O . THR A 1 133 ? -34.543 -17.976 4.700 1.00 37.62 133 THR A O 1
ATOM 1097 N N . GLN A 1 134 ? -32.920 -18.679 6.100 1.00 41.31 134 GLN A N 1
ATOM 1098 C CA . GLN A 1 134 ? -31.953 -19.133 5.102 1.00 41.31 134 GLN A CA 1
ATOM 1099 C C . GLN A 1 134 ? -32.468 -20.329 4.279 1.00 41.31 134 GLN A C 1
ATOM 1101 O O . GLN A 1 134 ? -32.386 -21.477 4.709 1.00 41.31 134 GLN A O 1
ATOM 1106 N N . GLU A 1 135 ? -32.901 -20.068 3.047 1.00 41.84 135 GLU A N 1
ATOM 1107 C CA . GLU A 1 135 ? -32.587 -20.950 1.918 1.00 41.84 135 GLU A CA 1
ATOM 1108 C C . GLU A 1 135 ? -31.277 -20.454 1.274 1.00 41.84 135 GLU A C 1
ATOM 1110 O O . GLU A 1 135 ? -31.052 -19.240 1.219 1.00 41.84 135 GLU A O 1
ATOM 1115 N N . PRO A 1 136 ? -30.383 -21.339 0.790 1.00 42.81 136 PRO A N 1
ATOM 1116 C CA . PRO A 1 136 ? -29.141 -20.916 0.152 1.00 42.81 136 PRO A CA 1
ATOM 1117 C C . PRO A 1 136 ? -29.474 -20.022 -1.045 1.00 42.81 136 PRO A C 1
ATOM 1119 O O . PRO A 1 136 ? -30.073 -20.488 -2.018 1.00 42.81 136 PRO A O 1
ATOM 1122 N N . LYS A 1 137 ? -29.094 -18.737 -0.974 1.00 52.66 137 LYS A N 1
ATOM 1123 C CA . LYS A 1 137 ? -29.236 -17.775 -2.075 1.00 52.66 137 LYS A CA 1
ATOM 1124 C C . LYS A 1 137 ? -28.586 -18.388 -3.324 1.00 52.66 137 LYS A C 1
ATOM 1126 O O . LYS A 1 137 ? -27.364 -18.417 -3.453 1.00 52.66 137 LYS A O 1
ATOM 1131 N N . LYS A 1 138 ? -29.400 -18.932 -4.236 1.00 50.53 138 LYS A N 1
ATOM 1132 C CA . LYS A 1 138 ? -28.943 -19.437 -5.537 1.00 50.53 138 LYS A CA 1
ATOM 1133 C C . LYS A 1 138 ? -28.569 -18.239 -6.396 1.00 50.53 138 LYS A C 1
ATOM 1135 O O . LYS A 1 138 ? -29.415 -17.644 -7.064 1.00 50.53 138 LYS A O 1
ATOM 1140 N N . TYR A 1 139 ? -27.298 -17.871 -6.357 1.00 67.25 139 TYR A N 1
ATOM 1141 C CA . TYR A 1 139 ? -26.747 -16.909 -7.297 1.00 67.25 139 TYR A CA 1
ATOM 1142 C C . TYR A 1 139 ? -26.785 -17.500 -8.707 1.00 67.25 139 TYR A C 1
ATOM 1144 O O . TYR A 1 139 ? -26.610 -18.702 -8.902 1.00 67.25 139 TYR A O 1
ATOM 1152 N N . LYS A 1 140 ? -27.055 -16.650 -9.700 1.00 77.88 140 LYS A N 1
ATOM 1153 C CA . LYS A 1 140 ? -26.961 -17.054 -11.104 1.00 77.88 140 LYS A CA 1
ATOM 1154 C C . LYS A 1 140 ? -25.503 -17.347 -11.441 1.00 77.88 140 LYS A C 1
ATOM 1156 O O . LYS A 1 140 ? -24.619 -16.623 -10.984 1.00 77.88 140 LYS A O 1
ATOM 1161 N N . ASP A 1 141 ? -25.280 -18.342 -12.294 1.00 82.88 141 ASP A N 1
ATOM 1162 C CA . ASP A 1 141 ? -23.941 -18.666 -12.776 1.00 82.88 141 ASP A CA 1
ATOM 1163 C C . ASP A 1 141 ? -23.286 -17.445 -13.433 1.00 82.88 141 ASP A C 1
ATOM 1165 O O . ASP A 1 141 ? -23.906 -16.707 -14.214 1.00 82.88 141 ASP A O 1
ATOM 1169 N N . SER A 1 142 ? -22.017 -17.222 -13.093 1.00 85.56 142 SER A N 1
ATOM 1170 C CA . SER A 1 142 ? -21.244 -16.111 -13.636 1.00 85.56 142 SER A CA 1
ATOM 1171 C C . SER A 1 142 ? -21.064 -16.269 -15.143 1.00 85.56 142 SER A C 1
ATOM 1173 O O . SER A 1 142 ? -20.683 -17.325 -15.643 1.00 85.56 142 SER A O 1
ATOM 1175 N N . LYS A 1 143 ? -21.293 -15.178 -15.879 1.00 90.19 143 LYS A N 1
ATOM 1176 C CA . LYS A 1 143 ? -21.089 -15.112 -17.336 1.00 90.19 143 LYS A CA 1
ATOM 1177 C C . LYS A 1 143 ? -19.648 -14.771 -17.728 1.00 90.19 143 LYS A C 1
ATOM 1179 O O . LYS A 1 143 ? -19.348 -14.655 -18.915 1.00 90.19 143 LYS A O 1
ATOM 1184 N N . LEU A 1 144 ? -18.773 -14.528 -16.752 1.00 86.81 144 LEU A N 1
ATOM 1185 C CA . LEU A 1 144 ? -17.383 -14.156 -17.004 1.00 86.81 144 LEU A CA 1
ATOM 1186 C C . LEU A 1 144 ? -16.582 -15.367 -17.493 1.00 86.81 144 LEU A C 1
ATOM 1188 O O . LEU A 1 144 ? -16.888 -16.506 -17.153 1.00 86.81 144 LEU A O 1
ATOM 1192 N N . LYS A 1 145 ? -15.519 -15.134 -18.267 1.00 88.88 145 LYS A N 1
ATOM 1193 C CA . LYS A 1 145 ? -14.581 -16.207 -18.635 1.00 88.88 145 LYS A CA 1
ATOM 1194 C C . LYS A 1 145 ? -13.926 -16.775 -17.375 1.00 88.88 145 LYS A C 1
ATOM 1196 O O . LYS A 1 145 ? -13.594 -15.998 -16.485 1.00 88.88 145 LYS A O 1
ATOM 1201 N N . ALA A 1 146 ? -13.664 -18.083 -17.345 1.00 87.81 146 ALA A N 1
ATOM 1202 C CA . ALA A 1 146 ? -13.028 -18.752 -16.204 1.00 87.81 146 ALA A CA 1
ATOM 1203 C C . ALA A 1 146 ? -11.742 -18.039 -15.744 1.00 87.81 146 ALA A C 1
ATOM 1205 O O . ALA A 1 146 ? -11.622 -17.695 -14.580 1.00 87.81 146 ALA A O 1
ATOM 1206 N N . GLN A 1 147 ? -10.868 -17.649 -16.680 1.00 86.00 147 GLN A N 1
ATOM 1207 C CA . GLN A 1 147 ? -9.639 -16.896 -16.377 1.00 86.00 147 GLN A CA 1
ATOM 1208 C C . GLN A 1 147 ? -9.891 -15.567 -15.641 1.00 86.00 147 GLN A C 1
ATOM 1210 O O . GLN A 1 147 ? -9.098 -15.154 -14.799 1.00 86.00 147 GLN A O 1
ATOM 1215 N N . VAL A 1 148 ? -10.991 -14.877 -15.962 1.00 84.44 148 VAL A N 1
ATOM 1216 C CA . VAL A 1 148 ? -11.372 -13.616 -15.308 1.00 84.44 148 VAL A CA 1
ATOM 1217 C C . VAL A 1 148 ? -12.006 -13.892 -13.947 1.00 84.44 148 VAL A C 1
ATOM 1219 O O . VAL A 1 148 ? -11.742 -13.153 -13.005 1.00 84.44 148 VAL A O 1
ATOM 1222 N N . GLN A 1 149 ? -12.798 -14.960 -13.822 1.00 83.88 149 GLN A N 1
ATOM 1223 C CA . GLN A 1 149 ? -13.321 -15.402 -12.527 1.00 83.88 149 GLN A CA 1
ATOM 1224 C C . GLN A 1 149 ? -12.175 -15.763 -11.577 1.00 83.88 149 GLN A C 1
ATOM 1226 O O . GLN A 1 149 ? -12.157 -15.288 -10.449 1.00 83.88 149 GLN A O 1
ATOM 1231 N N . ASP A 1 150 ? -11.177 -16.507 -12.056 1.00 86.88 150 ASP A N 1
ATOM 1232 C CA . ASP A 1 150 ? -9.985 -16.871 -11.289 1.00 86.88 150 ASP A CA 1
ATOM 1233 C C . ASP A 1 150 ? -9.184 -15.641 -10.862 1.00 86.88 150 ASP A C 1
ATOM 1235 O O . ASP A 1 150 ? -8.713 -15.573 -9.728 1.00 86.88 150 ASP A O 1
ATOM 1239 N N . LEU A 1 151 ? -9.039 -14.651 -11.750 1.00 83.56 151 LEU A N 1
ATOM 1240 C CA . LEU A 1 151 ? -8.392 -13.385 -11.417 1.00 83.56 151 LEU A CA 1
ATOM 1241 C C . LEU A 1 151 ? -9.162 -12.634 -10.326 1.00 83.56 151 LEU A C 1
ATOM 1243 O O . LEU A 1 151 ? -8.543 -12.187 -9.365 1.00 83.56 151 LEU A O 1
ATOM 1247 N N . ILE A 1 152 ? -10.487 -12.507 -10.458 1.00 83.75 152 ILE A N 1
ATOM 1248 C CA . ILE A 1 152 ? -11.338 -11.826 -9.470 1.00 83.75 152 ILE A CA 1
ATOM 1249 C C . ILE A 1 152 ? -11.274 -12.556 -8.129 1.00 83.75 152 ILE A C 1
ATOM 1251 O O . ILE A 1 152 ? -11.029 -11.927 -7.107 1.00 83.75 152 ILE A O 1
ATOM 1255 N N . ASN A 1 153 ? -11.401 -13.882 -8.131 1.00 84.31 153 ASN A N 1
ATOM 1256 C CA . ASN A 1 153 ? -11.285 -14.697 -6.925 1.00 84.31 153 ASN A CA 1
ATOM 1257 C C . ASN A 1 153 ? -9.909 -14.549 -6.267 1.00 84.31 153 ASN A C 1
ATOM 1259 O O . ASN A 1 153 ? -9.824 -14.553 -5.045 1.00 84.31 153 ASN A O 1
ATOM 1263 N N . LEU A 1 154 ? -8.840 -14.387 -7.053 1.00 81.69 154 LEU A N 1
ATOM 1264 C CA . LEU A 1 154 ? -7.492 -14.164 -6.534 1.00 81.69 154 LEU A CA 1
ATOM 1265 C C . LEU A 1 154 ? -7.341 -12.776 -5.891 1.00 81.69 154 LEU A C 1
ATOM 1267 O O . LEU A 1 154 ? -6.815 -12.676 -4.785 1.00 81.69 154 LEU A O 1
ATOM 1271 N N . ILE A 1 155 ? -7.781 -11.709 -6.568 1.00 81.06 155 ILE A N 1
ATOM 1272 C CA . ILE A 1 155 ? -7.584 -10.326 -6.095 1.00 81.06 155 ILE A CA 1
ATOM 1273 C C . ILE A 1 155 ? -8.626 -9.877 -5.068 1.00 81.06 155 ILE A C 1
ATOM 1275 O O . ILE A 1 155 ? -8.372 -8.913 -4.361 1.00 81.06 155 ILE A O 1
ATOM 1279 N N . CYS A 1 156 ? -9.781 -10.540 -4.984 1.00 77.56 156 CYS A N 1
ATOM 1280 C CA . CYS A 1 156 ? -10.857 -10.233 -4.035 1.00 77.56 156 CYS A CA 1
ATOM 1281 C C . CYS A 1 156 ? -10.918 -11.231 -2.865 1.00 77.56 156 CYS A C 1
ATOM 1283 O O . CYS A 1 156 ? -11.911 -11.271 -2.141 1.00 77.56 156 CYS A O 1
ATOM 1285 N N . ASN A 1 157 ? -9.877 -12.043 -2.658 1.00 80.38 157 ASN A N 1
ATOM 1286 C CA . ASN A 1 157 ? -9.823 -12.963 -1.528 1.00 80.38 157 ASN A CA 1
ATOM 1287 C C . ASN A 1 157 ? -9.499 -12.211 -0.224 1.00 80.38 157 ASN A C 1
ATOM 1289 O O . ASN A 1 157 ? -8.341 -11.892 0.054 1.00 80.38 157 ASN A O 1
ATOM 1293 N N . ILE A 1 158 ? -10.526 -11.975 0.595 1.00 75.31 158 ILE A N 1
ATOM 1294 C CA . ILE A 1 158 ? -10.412 -11.274 1.884 1.00 75.31 158 ILE A CA 1
ATOM 1295 C C . ILE A 1 158 ? -9.447 -11.998 2.832 1.00 75.31 158 ILE A C 1
ATOM 1297 O O . ILE A 1 158 ? -8.605 -11.349 3.444 1.00 75.31 158 ILE A O 1
ATOM 1301 N N . GLN A 1 159 ? -9.484 -13.333 2.891 1.00 74.31 159 GLN A N 1
ATOM 1302 C CA . GLN A 1 159 ? -8.578 -14.114 3.746 1.00 74.31 159 GLN A CA 1
ATOM 1303 C C . GLN A 1 159 ? -7.114 -13.901 3.341 1.00 74.31 159 GLN A C 1
ATOM 1305 O O . GLN A 1 159 ? -6.245 -13.698 4.183 1.00 74.31 159 GLN A O 1
ATOM 1310 N N . THR A 1 160 ? -6.835 -13.860 2.035 1.00 73.44 160 THR A N 1
ATOM 1311 C CA . THR A 1 160 ? -5.482 -13.576 1.531 1.00 73.44 160 THR A CA 1
ATOM 1312 C C . THR A 1 160 ? -5.040 -12.157 1.894 1.00 73.44 160 THR A C 1
ATOM 1314 O O . THR A 1 160 ? -3.879 -11.957 2.256 1.00 73.44 160 THR A O 1
ATOM 1317 N N . MET A 1 161 ? -5.947 -11.175 1.839 1.00 73.06 161 MET A N 1
ATOM 1318 C CA . MET A 1 161 ? -5.661 -9.804 2.281 1.00 73.06 161 MET A CA 1
ATOM 1319 C C . MET A 1 161 ? -5.374 -9.732 3.786 1.00 73.06 161 MET A C 1
ATOM 1321 O O . MET A 1 161 ? -4.409 -9.079 4.185 1.00 73.06 161 MET A O 1
ATOM 1325 N N . GLU A 1 162 ? -6.163 -10.423 4.611 1.00 69.94 162 GLU A N 1
ATOM 1326 C CA . GLU A 1 162 ? -5.963 -10.519 6.062 1.00 69.94 162 GLU A CA 1
ATOM 1327 C C . GLU A 1 162 ? -4.606 -11.137 6.402 1.00 69.94 162 GLU A C 1
ATOM 1329 O O . GLU A 1 162 ? -3.853 -10.573 7.195 1.00 69.94 162 GLU A O 1
ATOM 1334 N N . GLU A 1 163 ? -4.249 -12.246 5.755 1.00 73.38 163 GLU A N 1
ATOM 1335 C CA . GLU A 1 163 ? -2.951 -12.902 5.929 1.00 73.38 163 GLU A CA 1
ATOM 1336 C C . GLU A 1 163 ? -1.781 -11.983 5.544 1.00 73.38 163 GLU A C 1
ATOM 1338 O O . GLU A 1 163 ? -0.794 -11.900 6.277 1.00 73.38 163 GLU A O 1
ATOM 1343 N N . CYS A 1 164 ? -1.884 -11.245 4.433 1.00 69.88 164 CYS A N 1
ATOM 1344 C CA . CYS A 1 164 ? -0.849 -10.287 4.023 1.00 69.88 164 CYS A CA 1
ATOM 1345 C C . CYS A 1 164 ? -0.661 -9.149 5.041 1.00 69.88 164 CYS A C 1
ATOM 1347 O O . CYS A 1 164 ? 0.456 -8.666 5.236 1.00 69.88 164 CYS A O 1
ATOM 1349 N N . ILE A 1 165 ? -1.735 -8.714 5.697 1.00 68.44 165 ILE A N 1
ATOM 1350 C CA . ILE A 1 165 ? -1.698 -7.675 6.733 1.00 68.44 165 ILE A CA 1
ATOM 1351 C C . ILE A 1 165 ? -1.157 -8.230 8.060 1.00 68.44 165 ILE A C 1
ATOM 1353 O O . ILE A 1 165 ? -0.376 -7.557 8.739 1.00 68.44 165 ILE A O 1
ATOM 1357 N N . LEU A 1 166 ? -1.480 -9.481 8.390 1.00 68.38 166 LEU A N 1
ATOM 1358 C CA . LEU A 1 166 ? -0.891 -10.204 9.520 1.00 68.38 166 LEU A CA 1
ATOM 1359 C C . LEU A 1 166 ? 0.627 -10.383 9.361 1.00 68.38 166 LEU A C 1
ATOM 1361 O O . LEU A 1 166 ? 1.374 -10.206 10.327 1.00 68.38 166 LEU A O 1
ATOM 1365 N N . GLU A 1 167 ? 1.118 -10.659 8.148 1.00 69.69 167 GLU A N 1
ATOM 1366 C CA . GLU A 1 167 ? 2.560 -10.690 7.850 1.00 69.69 167 GLU A CA 1
ATOM 1367 C C . GLU A 1 167 ? 3.235 -9.336 8.124 1.00 69.69 167 GLU A C 1
ATOM 1369 O O . GLU A 1 167 ? 4.366 -9.292 8.613 1.00 69.69 167 GLU A O 1
ATOM 1374 N N . MET A 1 168 ? 2.521 -8.228 7.894 1.00 66.31 168 MET A N 1
ATOM 1375 C CA . MET A 1 168 ? 2.964 -6.869 8.238 1.00 66.31 168 MET A CA 1
ATOM 1376 C C . MET A 1 168 ? 2.851 -6.545 9.736 1.00 66.31 168 MET A C 1
ATOM 1378 O O . MET A 1 168 ? 3.121 -5.412 10.133 1.00 66.31 168 MET A O 1
ATOM 1382 N N . LYS A 1 169 ? 2.504 -7.531 10.576 1.00 69.25 169 LYS A N 1
ATOM 1383 C CA . LYS A 1 169 ? 2.355 -7.404 12.036 1.00 69.25 169 LYS A CA 1
ATOM 1384 C C . LYS A 1 169 ? 1.235 -6.460 12.463 1.00 69.25 169 LYS A C 1
ATOM 1386 O O . LYS A 1 169 ? 1.272 -5.925 13.567 1.00 69.25 169 LYS A O 1
ATOM 1391 N N . PHE A 1 170 ? 0.237 -6.247 11.616 1.00 67.19 170 PHE A N 1
ATOM 1392 C CA . PHE A 1 170 ? -0.935 -5.454 11.964 1.00 67.19 170 PHE A CA 1
ATOM 1393 C C . PHE A 1 170 ? -1.990 -6.329 12.667 1.00 67.19 170 PHE A C 1
ATOM 1395 O O . PHE A 1 170 ? -2.195 -7.483 12.291 1.00 67.19 170 PHE A O 1
ATOM 1402 N N . ASP A 1 171 ? -2.645 -5.798 13.707 1.00 65.00 171 ASP A N 1
ATOM 1403 C CA . ASP A 1 171 ? -3.613 -6.552 14.527 1.00 65.00 171 ASP A CA 1
ATOM 1404 C C . ASP A 1 171 ? -4.995 -6.599 13.847 1.00 65.00 171 ASP A C 1
ATOM 1406 O O . ASP A 1 171 ? -5.853 -5.741 14.079 1.00 65.00 171 ASP A O 1
ATOM 1410 N N . THR A 1 172 ? -5.219 -7.628 13.024 1.00 62.06 172 THR A N 1
ATOM 1411 C CA . THR A 1 172 ? -6.498 -7.844 12.326 1.00 62.06 172 THR A CA 1
ATOM 1412 C C . THR A 1 172 ? -7.635 -8.282 13.254 1.00 62.06 172 THR A C 1
ATOM 1414 O O . THR A 1 172 ? -8.796 -8.087 12.907 1.00 62.06 172 THR A O 1
ATOM 1417 N N . GLN A 1 173 ? -7.350 -8.814 14.453 1.00 63.28 173 GLN A N 1
ATOM 1418 C CA . GLN A 1 173 ? -8.406 -9.214 15.394 1.00 63.28 173 GLN A CA 1
ATOM 1419 C C . GLN A 1 173 ? -9.116 -8.012 16.014 1.00 63.28 173 GLN A C 1
ATOM 1421 O O . GLN A 1 173 ? -10.300 -8.088 16.344 1.00 63.28 173 GLN A O 1
ATOM 1426 N N . LYS A 1 174 ? -8.387 -6.914 16.236 1.00 58.56 174 LYS A N 1
ATOM 1427 C CA . LYS A 1 174 ? -8.930 -5.711 16.889 1.00 58.56 174 LYS A CA 1
ATOM 1428 C C . LYS A 1 174 ? -9.204 -4.574 15.916 1.00 58.56 174 LYS A C 1
ATOM 1430 O O . LYS A 1 174 ? -10.071 -3.752 16.201 1.00 58.56 174 LYS A O 1
ATOM 1435 N N . ALA A 1 175 ? -8.507 -4.541 14.785 1.00 58.88 175 ALA A N 1
ATOM 1436 C CA . ALA A 1 175 ? -8.777 -3.631 13.684 1.00 58.88 175 ALA A CA 1
ATOM 1437 C C . ALA A 1 175 ? -8.927 -4.437 12.384 1.00 58.88 175 ALA A C 1
ATOM 1439 O O . ALA A 1 175 ? -7.999 -4.474 11.582 1.00 58.88 175 ALA A O 1
ATOM 1440 N N . PRO A 1 176 ? -10.065 -5.116 12.160 1.00 56.91 176 PRO A N 1
ATOM 1441 C CA . PRO A 1 176 ? -10.296 -5.790 10.889 1.00 56.91 176 PRO A CA 1
ATOM 1442 C C . PRO A 1 176 ? -10.270 -4.776 9.732 1.00 56.91 176 PRO A C 1
ATOM 1444 O O . PRO A 1 176 ? -10.537 -3.580 9.919 1.00 56.91 176 PRO A O 1
ATOM 1447 N N . LEU A 1 177 ? -9.892 -5.263 8.548 1.00 48.56 177 LEU A N 1
ATOM 1448 C CA . LEU A 1 177 ? -9.800 -4.487 7.309 1.00 48.56 177 LEU A CA 1
ATOM 1449 C C . LEU A 1 177 ? -11.033 -3.585 7.127 1.00 48.56 177 LEU A C 1
ATOM 1451 O O . LEU A 1 177 ? -12.163 -4.036 7.269 1.00 48.56 177 LEU A O 1
ATOM 1455 N N . GLY A 1 178 ? -10.805 -2.302 6.832 1.00 52.88 178 GLY A N 1
ATOM 1456 C CA . GLY A 1 178 ? -11.873 -1.337 6.535 1.00 52.88 178 GLY A CA 1
ATOM 1457 C C . GLY A 1 178 ? -12.407 -0.523 7.719 1.00 52.88 178 GLY A C 1
ATOM 1458 O O . GLY A 1 178 ? -13.099 0.461 7.489 1.00 52.88 178 GLY A O 1
ATOM 1459 N N . LYS A 1 179 ? -12.046 -0.841 8.972 1.00 65.00 179 LYS A N 1
ATOM 1460 C CA . LYS A 1 179 ? -12.559 -0.094 10.144 1.00 65.00 179 LYS A CA 1
ATOM 1461 C C . LYS A 1 179 ? -11.718 1.108 10.574 1.00 65.00 179 LYS A C 1
ATOM 1463 O O . LYS A 1 179 ? -12.161 1.891 11.411 1.00 65.00 179 LYS A O 1
ATOM 1468 N N . LEU A 1 180 ? -10.501 1.267 10.049 1.00 69.06 180 LEU A N 1
ATOM 1469 C CA . LEU A 1 180 ? -9.700 2.467 10.301 1.00 69.06 180 LEU A CA 1
ATOM 1470 C C . LEU A 1 180 ? -10.216 3.621 9.442 1.00 69.06 180 LEU A C 1
ATOM 1472 O O . LEU A 1 180 ? -10.226 3.534 8.217 1.00 69.06 180 LEU A O 1
ATOM 1476 N N . THR A 1 181 ? -10.583 4.723 10.090 1.00 72.06 181 THR A N 1
ATOM 1477 C CA . THR A 1 181 ? -11.024 5.934 9.388 1.00 72.06 181 THR A CA 1
ATOM 1478 C C . THR A 1 181 ? -9.892 6.557 8.562 1.00 72.06 181 THR A C 1
ATOM 1480 O O . THR A 1 181 ? -8.711 6.463 8.914 1.00 72.06 181 THR A O 1
ATOM 1483 N N . GLU A 1 182 ? -10.239 7.267 7.483 1.00 74.38 182 GLU A N 1
ATOM 1484 C CA . GLU A 1 182 ? -9.262 8.001 6.663 1.00 74.38 182 GLU A CA 1
ATOM 1485 C C . GLU A 1 182 ? -8.458 9.009 7.507 1.00 74.38 182 GLU A C 1
ATOM 1487 O O . GLU A 1 182 ? -7.252 9.176 7.315 1.00 74.38 182 GLU A O 1
ATOM 1492 N N . GLU A 1 183 ? -9.100 9.641 8.496 1.00 76.12 183 GLU A N 1
ATOM 1493 C CA . GLU A 1 183 ? -8.444 10.527 9.464 1.00 76.12 183 GLU A CA 1
ATOM 1494 C C . GLU A 1 183 ? -7.349 9.808 10.255 1.00 76.12 183 GLU A C 1
ATOM 1496 O O . GLU A 1 183 ? -6.249 10.343 10.420 1.00 76.12 183 GLU A O 1
ATOM 1501 N N . GLN A 1 184 ? -7.619 8.582 10.707 1.00 76.06 184 GLN A N 1
ATOM 1502 C CA . GLN A 1 184 ? -6.657 7.775 11.449 1.00 76.06 184 GLN A CA 1
ATOM 1503 C C . GLN A 1 184 ? -5.463 7.375 10.572 1.00 76.06 184 GLN A C 1
ATOM 1505 O O . GLN A 1 184 ? -4.315 7.433 11.017 1.00 76.06 184 GLN A O 1
ATOM 1510 N N . ILE A 1 185 ? -5.711 7.036 9.304 1.00 79.75 185 ILE A N 1
ATOM 1511 C CA . ILE A 1 185 ? -4.657 6.721 8.329 1.00 79.75 185 ILE A CA 1
ATOM 1512 C C . ILE A 1 185 ? -3.794 7.964 8.059 1.00 79.75 185 ILE A C 1
ATOM 1514 O O . ILE A 1 185 ? -2.563 7.892 8.125 1.00 79.75 185 ILE A O 1
ATOM 1518 N N . LYS A 1 186 ? -4.416 9.133 7.841 1.00 80.62 186 LYS A N 1
ATOM 1519 C CA . LYS A 1 186 ? -3.712 10.424 7.711 1.00 80.62 186 LYS A CA 1
ATOM 1520 C C . LYS A 1 186 ? -2.873 10.728 8.952 1.00 80.62 186 LYS A C 1
ATOM 1522 O O . LYS A 1 186 ? -1.719 11.145 8.830 1.00 80.62 186 LYS A O 1
ATOM 1527 N N . ALA A 1 187 ? -3.409 10.470 10.143 1.00 76.94 187 ALA A N 1
ATOM 1528 C CA . ALA A 1 187 ? -2.689 10.627 11.400 1.00 76.94 187 ALA A CA 1
ATOM 1529 C C . ALA A 1 187 ? -1.472 9.690 11.496 1.00 76.94 187 ALA A C 1
ATOM 1531 O O . ALA A 1 187 ? -0.405 10.139 11.924 1.00 76.94 187 ALA A O 1
ATOM 1532 N N . GLY A 1 188 ? -1.589 8.438 11.046 1.00 79.06 188 GLY A N 1
ATOM 1533 C CA . GLY A 1 188 ? -0.465 7.503 10.932 1.00 79.06 188 GLY A CA 1
ATOM 1534 C C . GLY A 1 188 ? 0.635 8.005 9.992 1.00 79.06 188 GLY A C 1
ATOM 1535 O O . GLY A 1 188 ? 1.810 8.013 10.368 1.00 79.06 188 GLY A O 1
ATOM 1536 N N . TYR A 1 189 ? 0.267 8.521 8.813 1.00 78.00 189 TYR A N 1
ATOM 1537 C CA . TYR A 1 189 ? 1.220 9.132 7.874 1.00 78.00 189 TYR A CA 1
ATOM 1538 C C . TYR A 1 189 ? 1.954 10.339 8.469 1.00 78.00 189 TYR A C 1
ATOM 1540 O O . TYR A 1 189 ? 3.156 10.497 8.248 1.00 78.00 189 TYR A O 1
ATOM 1548 N N . MET A 1 190 ? 1.266 11.186 9.242 1.00 79.69 190 MET A N 1
ATOM 1549 C CA . MET A 1 190 ? 1.912 12.312 9.927 1.00 79.69 190 MET A CA 1
ATOM 1550 C C . MET A 1 190 ? 2.968 11.841 10.934 1.00 79.69 190 MET A C 1
ATOM 1552 O O . MET A 1 190 ? 4.039 12.442 11.014 1.00 79.69 190 MET A O 1
ATOM 1556 N N . SER A 1 191 ? 2.708 10.755 11.664 1.00 77.44 191 SER A N 1
ATOM 1557 C CA . SER A 1 191 ? 3.681 10.190 12.607 1.00 77.44 191 SER A CA 1
ATOM 1558 C C . SER A 1 191 ? 4.870 9.546 11.888 1.00 77.44 191 SER A C 1
ATOM 1560 O O . SER A 1 191 ? 6.006 9.752 12.308 1.00 77.44 191 SER A O 1
ATOM 1562 N N . LEU A 1 192 ? 4.660 8.884 10.742 1.00 77.56 192 LEU A N 1
ATOM 1563 C CA . LEU A 1 192 ? 5.763 8.419 9.885 1.00 77.56 192 LEU A CA 1
ATOM 1564 C C . LEU A 1 192 ? 6.629 9.577 9.373 1.00 77.56 192 LEU A C 1
ATOM 1566 O O . LEU A 1 192 ? 7.852 9.474 9.379 1.00 77.56 192 LEU A O 1
ATOM 1570 N N . LYS A 1 193 ? 6.019 10.708 8.994 1.00 77.94 193 LYS A N 1
ATOM 1571 C CA . LYS A 1 193 ? 6.757 11.912 8.578 1.00 77.94 193 LYS A CA 1
ATOM 1572 C C . LYS A 1 193 ? 7.606 12.493 9.717 1.00 77.94 193 LYS A C 1
ATOM 1574 O O . LYS A 1 193 ? 8.701 12.993 9.473 1.00 77.94 193 LYS A O 1
ATOM 1579 N N . LYS A 1 194 ? 7.136 12.416 10.969 1.00 78.38 194 LYS A N 1
ATOM 1580 C CA . LYS A 1 194 ? 7.945 12.789 12.143 1.00 78.38 194 LYS A CA 1
ATOM 1581 C C . LYS A 1 194 ? 9.152 11.865 12.301 1.00 78.38 194 LYS A C 1
ATOM 1583 O O . LYS A 1 194 ? 10.259 12.368 12.445 1.00 78.38 194 LYS A O 1
ATOM 1588 N N . ILE A 1 195 ? 8.953 10.548 12.195 1.00 74.25 195 ILE A N 1
ATOM 1589 C CA . ILE A 1 195 ? 10.043 9.559 12.240 1.00 74.25 195 ILE A CA 1
ATOM 1590 C C . ILE A 1 195 ? 11.066 9.832 11.130 1.00 74.25 195 ILE A C 1
ATOM 1592 O O . ILE A 1 195 ? 12.261 9.897 11.405 1.00 74.25 195 ILE A O 1
ATOM 1596 N N . GLU A 1 196 ? 10.608 10.066 9.896 1.00 73.88 196 GLU A N 1
ATOM 1597 C CA . GLU A 1 196 ? 11.465 10.429 8.760 1.00 73.88 196 GLU A CA 1
ATOM 1598 C C . GLU A 1 196 ? 12.307 11.679 9.066 1.00 73.88 196 GLU A C 1
ATOM 1600 O O . GLU A 1 196 ? 13.516 11.681 8.844 1.00 73.88 196 GLU A O 1
ATOM 1605 N N . ASN A 1 197 ? 11.694 12.727 9.625 1.00 77.00 197 ASN A N 1
ATOM 1606 C CA . ASN A 1 197 ? 12.400 13.952 10.004 1.00 77.00 197 ASN A CA 1
ATOM 1607 C C . ASN A 1 197 ? 13.446 13.712 11.103 1.00 77.00 197 ASN A C 1
ATOM 1609 O O . ASN A 1 197 ? 14.533 14.286 11.030 1.00 77.00 197 ASN A O 1
ATOM 1613 N N . CYS A 1 198 ? 13.147 12.874 12.100 1.00 73.00 198 CYS A N 1
ATOM 1614 C CA . CYS A 1 198 ? 14.113 12.495 13.131 1.00 73.00 198 CYS A CA 1
ATOM 1615 C C . CYS A 1 198 ? 15.306 11.750 12.515 1.00 73.00 198 CYS A C 1
ATOM 1617 O O . CYS A 1 198 ? 16.451 12.089 12.806 1.00 73.00 198 CYS A O 1
ATOM 1619 N N . ILE A 1 199 ? 15.051 10.801 11.606 1.00 74.44 199 ILE A N 1
ATOM 1620 C CA . ILE A 1 199 ? 16.101 10.051 10.900 1.00 74.44 199 ILE A CA 1
ATOM 1621 C C . ILE A 1 199 ? 16.959 10.991 10.042 1.00 74.44 199 ILE A C 1
ATOM 1623 O O . ILE A 1 199 ? 18.181 10.946 10.137 1.00 74.44 199 ILE A O 1
ATOM 1627 N N . LYS A 1 200 ? 16.350 11.897 9.262 1.00 74.94 200 LYS A N 1
ATOM 1628 C CA . LYS A 1 200 ? 17.080 12.877 8.431 1.00 74.94 200 LYS A CA 1
ATOM 1629 C C . LYS A 1 200 ? 17.985 13.799 9.249 1.00 74.94 200 LYS A C 1
ATOM 1631 O O . LYS A 1 200 ? 19.047 14.189 8.778 1.00 74.94 200 LYS A O 1
ATOM 1636 N N . LYS A 1 201 ? 17.578 14.143 10.473 1.00 77.81 201 LYS A N 1
ATOM 1637 C CA . LYS A 1 201 ? 18.375 14.955 11.406 1.00 77.81 201 LYS A CA 1
ATOM 1638 C C . LYS A 1 201 ? 19.421 14.146 12.181 1.00 77.81 201 LYS A C 1
ATOM 1640 O O . LYS A 1 201 ? 20.100 14.724 13.024 1.00 77.81 201 LYS A O 1
ATOM 1645 N N . ASN A 1 202 ? 19.536 12.836 11.939 1.00 75.12 202 ASN A N 1
ATOM 1646 C CA . ASN A 1 202 ? 20.299 11.902 12.774 1.00 75.12 202 ASN A CA 1
ATOM 1647 C C . ASN A 1 202 ? 19.946 12.026 14.271 1.00 75.12 202 ASN A C 1
ATOM 1649 O O . ASN A 1 202 ? 20.798 11.846 15.140 1.00 75.12 202 ASN A O 1
ATOM 1653 N N . ALA A 1 203 ? 18.688 12.353 14.586 1.00 73.12 203 ALA A N 1
ATOM 1654 C CA . ALA A 1 203 ? 18.219 12.450 15.958 1.00 73.12 203 ALA A CA 1
ATOM 1655 C C . ALA A 1 203 ? 18.143 11.042 16.564 1.00 73.12 203 ALA A C 1
ATOM 1657 O O . ALA A 1 203 ? 17.388 10.186 16.100 1.00 73.12 203 ALA A O 1
ATOM 1658 N N . THR A 1 204 ? 18.933 10.790 17.607 1.00 74.00 204 THR A N 1
ATOM 1659 C CA . THR A 1 204 ? 19.003 9.487 18.284 1.00 74.00 204 THR A CA 1
ATOM 1660 C C . THR A 1 204 ? 18.411 9.534 19.689 1.00 74.00 204 THR A C 1
ATOM 1662 O O . THR A 1 204 ? 18.369 10.578 20.338 1.00 74.00 204 THR A O 1
ATOM 1665 N N . GLY A 1 205 ? 18.00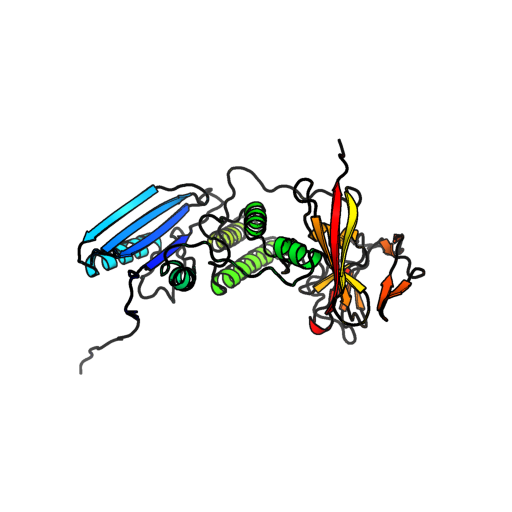3 8.372 20.203 1.00 75.38 205 GLY A N 1
ATOM 1666 C CA . GLY A 1 205 ? 17.547 8.229 21.583 1.00 75.38 205 GLY A CA 1
ATOM 1667 C C . GLY A 1 205 ? 16.084 8.627 21.760 1.00 75.38 205 GLY A C 1
ATOM 1668 O O . GLY A 1 205 ? 15.198 7.940 21.260 1.00 75.38 205 GLY A O 1
ATOM 1669 N N . LYS A 1 206 ? 15.825 9.705 22.508 1.00 75.06 206 LYS A N 1
ATOM 1670 C CA . LYS A 1 206 ? 14.488 10.042 23.028 1.00 75.06 206 LYS A CA 1
ATOM 1671 C C . LYS A 1 206 ? 13.510 10.531 21.954 1.00 75.06 206 LYS A C 1
ATOM 1673 O O . LYS A 1 206 ? 12.379 10.064 21.922 1.00 75.06 206 LYS A O 1
ATOM 1678 N N . GLU A 1 207 ? 13.946 11.416 21.059 1.00 74.44 207 GLU A N 1
ATOM 1679 C CA . GLU A 1 207 ? 13.073 12.025 20.041 1.00 74.44 207 GLU A CA 1
ATOM 1680 C C . GLU A 1 207 ? 12.568 10.985 19.025 1.00 74.44 207 GLU A C 1
ATOM 1682 O O . GLU A 1 207 ? 11.369 10.879 18.769 1.00 74.44 207 GLU A O 1
ATOM 1687 N N . LEU A 1 208 ? 13.473 10.143 18.512 1.00 73.00 208 LEU A N 1
ATOM 1688 C CA . LEU A 1 208 ? 13.118 9.057 17.596 1.00 73.00 208 LEU A CA 1
ATOM 1689 C C . LEU A 1 208 ? 12.204 8.023 18.269 1.00 73.00 208 LEU A C 1
ATOM 1691 O O . LEU A 1 208 ? 11.256 7.536 17.654 1.00 73.00 208 LEU A O 1
ATOM 1695 N N . LEU A 1 209 ? 12.468 7.707 19.539 1.00 71.19 209 LEU A N 1
ATOM 1696 C CA . LEU A 1 209 ? 11.650 6.790 20.326 1.00 71.19 209 LEU A CA 1
ATOM 1697 C C . LEU A 1 209 ? 10.227 7.333 20.530 1.00 71.19 209 LEU A C 1
ATOM 1699 O O . LEU A 1 209 ? 9.265 6.584 20.375 1.00 71.19 209 LEU A O 1
ATOM 1703 N N . GLU A 1 210 ? 10.080 8.618 20.855 1.00 75.38 210 GLU A N 1
ATOM 1704 C CA . GLU A 1 210 ? 8.777 9.279 20.994 1.00 75.38 210 GLU A CA 1
ATOM 1705 C C . GLU A 1 210 ? 8.003 9.284 19.671 1.00 75.38 210 GLU A C 1
ATOM 1707 O O . GLU A 1 210 ? 6.820 8.938 19.656 1.00 75.38 210 GLU A O 1
ATOM 1712 N N . ALA A 1 211 ? 8.676 9.561 18.550 1.00 73.88 211 ALA A N 1
ATOM 1713 C CA . ALA A 1 211 ? 8.066 9.495 17.224 1.00 73.88 211 ALA A CA 1
ATOM 1714 C C . ALA A 1 211 ? 7.606 8.066 16.860 1.00 73.88 211 ALA A C 1
ATOM 1716 O O . ALA A 1 211 ? 6.499 7.881 16.348 1.00 73.88 211 ALA A O 1
ATOM 1717 N N . CYS A 1 212 ? 8.408 7.042 17.180 1.00 72.50 212 CYS A N 1
ATOM 1718 C CA . CYS A 1 212 ? 8.031 5.634 16.996 1.00 72.50 212 CYS A CA 1
ATOM 1719 C C . CYS A 1 212 ? 6.839 5.237 17.881 1.00 72.50 212 CYS A C 1
ATOM 1721 O O . CYS A 1 212 ? 5.910 4.579 17.414 1.00 72.50 212 CYS A O 1
ATOM 1723 N N . ASN A 1 213 ? 6.837 5.665 19.148 1.00 73.06 213 ASN A N 1
ATOM 1724 C CA . ASN A 1 213 ? 5.731 5.444 20.081 1.00 73.06 213 ASN A CA 1
ATOM 1725 C C . ASN A 1 213 ? 4.423 6.059 19.565 1.00 73.06 213 ASN A C 1
ATOM 1727 O O . ASN A 1 213 ? 3.371 5.426 19.660 1.00 73.06 213 ASN A O 1
ATOM 1731 N N . GLU A 1 214 ? 4.482 7.267 18.997 1.00 76.25 214 GLU A N 1
ATOM 1732 C CA . GLU A 1 214 ? 3.326 7.937 18.394 1.00 76.25 214 GLU A CA 1
ATOM 1733 C C . GLU A 1 214 ? 2.763 7.126 17.217 1.00 76.25 214 GLU A C 1
ATOM 1735 O O . GLU A 1 214 ? 1.557 6.883 17.160 1.00 76.25 214 GLU A O 1
ATOM 1740 N N . PHE A 1 215 ? 3.627 6.636 16.320 1.00 79.00 215 PHE A N 1
ATOM 1741 C CA . PHE A 1 215 ? 3.204 5.814 15.184 1.00 79.00 215 PHE A CA 1
ATOM 1742 C C . PHE A 1 215 ? 2.515 4.518 15.627 1.00 79.00 215 PHE A C 1
ATOM 1744 O O . PHE A 1 215 ? 1.386 4.259 15.216 1.00 79.00 215 PHE A O 1
ATOM 1751 N N . TYR A 1 216 ? 3.142 3.743 16.516 1.00 72.81 216 TYR A N 1
ATOM 1752 C CA . TYR A 1 216 ? 2.573 2.479 17.000 1.00 72.81 216 TYR A CA 1
ATOM 1753 C C . TYR A 1 216 ? 1.350 2.657 17.908 1.00 72.81 216 TYR A C 1
ATOM 1755 O O . TYR A 1 216 ? 0.632 1.695 18.168 1.00 72.81 216 TYR A O 1
ATOM 1763 N N . THR A 1 217 ? 1.115 3.865 18.426 1.00 71.31 217 THR A N 1
ATOM 1764 C CA . THR A 1 217 ? -0.131 4.202 19.131 1.00 71.31 217 THR A CA 1
ATOM 1765 C C . THR A 1 217 ? -1.274 4.424 18.137 1.00 71.31 217 THR A C 1
ATOM 1767 O O . THR A 1 217 ? -2.396 3.989 18.381 1.00 71.31 217 THR A O 1
ATOM 1770 N N . ARG A 1 218 ? -0.991 5.068 16.996 1.00 76.44 218 ARG A N 1
ATOM 1771 C CA . ARG A 1 218 ? -1.996 5.387 15.970 1.00 76.44 218 ARG A CA 1
ATOM 1772 C C . ARG A 1 218 ? -2.315 4.223 15.046 1.00 76.44 218 ARG A C 1
ATOM 1774 O O . ARG A 1 218 ? -3.468 4.090 14.644 1.00 76.44 218 ARG A O 1
ATOM 1781 N N . ILE A 1 219 ? -1.308 3.430 14.688 1.00 74.56 219 ILE A N 1
ATOM 1782 C CA . ILE A 1 219 ? -1.439 2.261 13.819 1.00 74.56 219 ILE A CA 1
ATOM 1783 C C . ILE A 1 219 ? -1.123 1.016 14.658 1.00 74.56 219 ILE A C 1
ATOM 1785 O O . ILE A 1 219 ? 0.042 0.777 14.988 1.00 74.56 219 ILE A O 1
ATOM 1789 N N . PRO A 1 220 ? -2.145 0.237 15.040 1.00 68.56 220 PRO A N 1
ATOM 1790 C CA . PRO A 1 220 ? -1.995 -0.888 15.956 1.00 68.56 220 PRO A CA 1
ATOM 1791 C C . PRO A 1 220 ? -1.205 -2.033 15.330 1.00 68.56 220 PRO A C 1
ATOM 1793 O O . PRO A 1 220 ? -1.544 -2.511 14.251 1.00 68.56 220 PRO A O 1
ATOM 1796 N N . HIS A 1 221 ? -0.183 -2.503 16.037 1.00 69.31 221 HIS A N 1
ATOM 1797 C CA . HIS A 1 221 ? 0.624 -3.639 15.609 1.00 69.31 221 HIS A CA 1
ATOM 1798 C C . HIS A 1 221 ? 0.721 -4.691 16.717 1.00 69.31 221 HIS A C 1
ATOM 1800 O O . HIS A 1 221 ? 0.852 -4.363 17.905 1.00 69.31 221 HIS A O 1
ATOM 1806 N N . ASP A 1 222 ? 0.705 -5.956 16.309 1.00 65.19 222 ASP A N 1
ATOM 1807 C CA . ASP A 1 222 ? 1.038 -7.099 17.146 1.00 65.19 222 ASP A CA 1
ATOM 1808 C C . ASP A 1 222 ? 2.445 -7.604 16.811 1.00 65.19 222 ASP A C 1
ATOM 1810 O O . ASP A 1 222 ? 2.688 -8.286 15.815 1.00 65.19 222 ASP A O 1
ATOM 1814 N N . PHE A 1 223 ? 3.394 -7.253 17.675 1.00 62.00 223 PHE A N 1
ATOM 1815 C CA . PHE A 1 223 ? 4.796 -7.624 17.511 1.00 62.00 223 PHE A CA 1
ATOM 1816 C C . PHE A 1 223 ? 5.150 -9.001 18.084 1.00 62.00 223 PHE A C 1
ATOM 1818 O O . PHE A 1 223 ? 6.291 -9.429 17.918 1.00 62.00 223 PHE A O 1
ATOM 1825 N N . GLY A 1 224 ? 4.224 -9.706 18.747 1.00 60.81 224 GLY A N 1
ATOM 1826 C CA . GLY A 1 224 ? 4.552 -10.970 19.416 1.00 60.81 224 GLY A CA 1
ATOM 1827 C C . GLY A 1 224 ? 5.796 -10.859 20.318 1.00 60.81 224 GLY A C 1
ATOM 1828 O O . GLY A 1 224 ? 5.986 -9.838 20.985 1.00 60.81 224 GLY A O 1
ATOM 1829 N N . ASP A 1 225 ? 6.630 -11.909 20.328 1.00 40.12 225 ASP A N 1
ATOM 1830 C CA . ASP A 1 225 ? 7.861 -12.002 21.134 1.00 40.12 225 ASP A CA 1
ATOM 1831 C C . ASP A 1 225 ? 9.181 -11.974 20.313 1.00 40.12 225 ASP A C 1
ATOM 1833 O O . ASP A 1 225 ? 10.247 -12.079 20.916 1.00 40.12 225 ASP A O 1
ATOM 1837 N N . VAL A 1 226 ? 9.185 -11.807 18.974 1.00 37.16 226 VAL A N 1
ATOM 1838 C CA . VAL A 1 226 ? 10.439 -11.769 18.171 1.00 37.16 226 VAL A CA 1
ATOM 1839 C C . VAL A 1 226 ? 10.383 -10.850 16.933 1.00 37.16 226 VAL A C 1
ATOM 1841 O O . VAL A 1 226 ? 9.374 -10.728 16.243 1.00 37.16 226 VAL A O 1
ATOM 1844 N N . TYR A 1 227 ? 11.557 -10.255 16.693 1.00 35.19 227 TYR A N 1
ATOM 1845 C CA . TYR A 1 227 ? 12.041 -9.323 15.677 1.00 35.19 227 TYR A CA 1
ATOM 1846 C C . TYR A 1 227 ? 11.697 -9.592 14.199 1.00 35.19 227 TYR A C 1
ATOM 1848 O O . TYR A 1 227 ? 11.555 -10.721 13.734 1.00 35.19 227 TYR A O 1
ATOM 1856 N N . CYS A 1 228 ? 11.658 -8.467 13.476 1.00 27.52 228 CYS A N 1
ATOM 1857 C CA . CYS A 1 228 ? 11.547 -8.290 12.030 1.00 27.52 228 CYS A CA 1
ATOM 1858 C C . CYS A 1 228 ? 12.487 -9.215 11.232 1.00 27.52 228 CYS A C 1
ATOM 1860 O O . CYS A 1 228 ? 13.674 -9.324 11.541 1.00 27.52 228 CYS A O 1
ATOM 1862 N N . GLN A 1 229 ? 11.950 -9.851 10.188 1.00 23.22 229 GLN A N 1
ATOM 1863 C CA . GLN A 1 229 ? 12.718 -10.659 9.240 1.00 23.22 229 GLN A CA 1
ATOM 1864 C C . GLN A 1 229 ? 13.524 -9.750 8.289 1.00 23.22 229 GLN A C 1
ATOM 1866 O O . GLN A 1 229 ? 12.983 -8.758 7.796 1.00 23.22 229 GLN A O 1
ATOM 1871 N N . PRO A 1 230 ? 14.798 -10.065 8.003 1.00 27.23 230 PRO A N 1
ATOM 1872 C CA . PRO A 1 230 ? 15.617 -9.302 7.067 1.00 27.23 230 PRO A CA 1
ATOM 1873 C C . PRO A 1 230 ? 15.215 -9.560 5.606 1.00 27.23 230 PRO A C 1
ATOM 1875 O O . PRO A 1 230 ? 14.868 -10.678 5.230 1.00 27.23 230 PRO A O 1
ATOM 1878 N N . MET A 1 231 ? 15.324 -8.526 4.764 1.00 24.66 231 MET A N 1
ATOM 1879 C CA . MET A 1 231 ? 15.277 -8.667 3.305 1.00 24.66 231 MET A CA 1
ATOM 1880 C C . MET A 1 231 ? 16.478 -9.497 2.823 1.00 24.66 231 MET A C 1
ATOM 1882 O O . MET A 1 231 ? 17.623 -9.064 2.930 1.00 24.66 231 MET A O 1
ATOM 1886 N N . LEU A 1 232 ? 16.199 -10.665 2.250 1.00 26.00 232 LEU A N 1
ATOM 1887 C CA . LEU A 1 232 ? 17.084 -11.446 1.378 1.00 26.00 232 LEU A CA 1
ATOM 1888 C C . LEU A 1 232 ? 16.419 -11.503 -0.006 1.00 26.00 232 LEU A C 1
ATOM 1890 O O . LEU A 1 232 ? 15.195 -11.483 -0.076 1.00 26.00 232 LEU A O 1
ATOM 1894 N N . ALA A 1 233 ? 17.081 -11.714 -1.135 1.00 33.09 233 ALA A N 1
ATOM 1895 C CA . ALA A 1 233 ? 18.308 -11.221 -1.751 1.00 33.09 233 ALA A CA 1
ATOM 1896 C C . ALA A 1 233 ? 18.123 -11.556 -3.257 1.00 33.09 233 ALA A C 1
ATOM 1898 O O . ALA A 1 233 ? 17.356 -12.445 -3.589 1.00 33.09 233 ALA A O 1
ATOM 1899 N N . THR A 1 234 ? 18.772 -10.804 -4.149 1.00 38.72 234 THR A N 1
ATOM 1900 C CA . THR A 1 234 ? 19.121 -11.142 -5.553 1.00 38.72 234 THR A CA 1
ATOM 1901 C C . THR A 1 234 ? 18.088 -11.724 -6.554 1.00 38.72 234 THR A C 1
ATOM 1903 O O . THR A 1 234 ? 17.384 -12.696 -6.336 1.00 38.72 234 THR A O 1
ATOM 1906 N N . HIS A 1 235 ? 18.092 -11.161 -7.774 1.00 53.31 235 HIS A N 1
ATOM 1907 C CA . HIS A 1 235 ? 17.223 -11.490 -8.927 1.00 53.31 235 HIS A CA 1
ATOM 1908 C C . HIS A 1 235 ? 17.427 -12.895 -9.551 1.00 53.31 235 HIS A C 1
ATOM 1910 O O . HIS A 1 235 ? 17.093 -13.098 -10.718 1.00 53.31 235 HIS A O 1
ATOM 1916 N N . SER A 1 236 ? 18.027 -13.835 -8.823 1.00 56.09 236 SER A N 1
ATOM 1917 C CA . SER A 1 236 ? 18.443 -15.168 -9.291 1.00 56.09 236 SER A CA 1
ATOM 1918 C C . SER A 1 236 ? 17.737 -16.321 -8.579 1.00 56.09 236 SER A C 1
ATOM 1920 O O . SER A 1 236 ? 17.907 -17.473 -8.968 1.00 56.09 236 SER A O 1
ATOM 1922 N N . ASP A 1 237 ? 16.953 -16.027 -7.546 1.00 66.06 237 ASP A N 1
ATOM 1923 C CA . ASP A 1 237 ? 16.495 -17.043 -6.594 1.00 66.06 237 ASP A CA 1
ATOM 1924 C C . ASP A 1 237 ? 15.197 -17.742 -7.054 1.00 66.06 237 ASP A C 1
ATOM 1926 O O . ASP A 1 237 ? 14.752 -18.733 -6.466 1.00 66.06 237 ASP A O 1
ATOM 1930 N N . TYR A 1 238 ? 14.589 -17.241 -8.135 1.00 75.25 238 TYR A N 1
ATOM 1931 C CA . TYR A 1 238 ? 13.376 -17.780 -8.738 1.00 75.25 238 TYR A CA 1
ATOM 1932 C C . TYR A 1 238 ? 13.376 -17.640 -10.264 1.00 75.25 238 TYR A C 1
ATOM 1934 O O . TYR A 1 238 ? 13.983 -16.732 -10.834 1.00 75.25 238 TYR A O 1
ATOM 1942 N N . THR A 1 239 ? 12.631 -18.521 -10.933 1.00 84.81 239 THR A N 1
ATOM 1943 C CA . THR A 1 239 ? 12.232 -18.342 -12.339 1.00 84.81 239 THR A CA 1
ATOM 1944 C C . THR A 1 239 ? 10.760 -17.942 -12.422 1.00 84.81 239 THR A C 1
ATOM 1946 O O . THR A 1 239 ? 9.991 -18.205 -11.498 1.00 84.81 239 THR A O 1
ATOM 1949 N N . LEU A 1 240 ? 10.363 -17.281 -13.511 1.00 84.75 240 LEU A N 1
ATOM 1950 C CA . LEU A 1 240 ? 8.982 -16.853 -13.741 1.00 84.75 240 LEU A CA 1
ATOM 1951 C C . LEU A 1 240 ? 8.357 -17.669 -14.872 1.00 84.75 240 LEU A C 1
ATOM 1953 O O . LEU A 1 240 ? 8.931 -17.778 -15.954 1.00 84.75 240 LEU A O 1
ATOM 1957 N N . THR A 1 241 ? 7.164 -18.206 -14.638 1.00 88.81 241 THR A N 1
ATOM 1958 C CA . THR A 1 241 ? 6.327 -18.840 -15.663 1.00 88.81 241 THR A CA 1
ATOM 1959 C C . THR A 1 241 ? 5.083 -17.997 -15.884 1.00 88.81 241 THR A C 1
ATOM 1961 O O . THR A 1 241 ? 4.387 -17.649 -14.933 1.00 88.81 241 THR A O 1
ATOM 1964 N N . LEU A 1 242 ? 4.807 -17.643 -17.136 1.00 89.19 242 LEU A N 1
ATOM 1965 C CA . LEU A 1 242 ? 3.608 -16.898 -17.498 1.00 89.19 242 LEU A CA 1
ATOM 1966 C C . LEU A 1 242 ? 2.405 -17.848 -17.532 1.00 89.19 242 LEU A C 1
ATOM 1968 O O . LEU A 1 242 ? 2.430 -18.822 -18.278 1.00 89.19 242 LEU A O 1
ATOM 1972 N N . LEU A 1 243 ? 1.382 -17.564 -16.725 1.00 88.56 243 LEU A N 1
ATOM 1973 C CA . LEU A 1 243 ? 0.151 -18.356 -16.656 1.00 88.56 243 LEU A CA 1
ATOM 1974 C C . LEU A 1 243 ? -0.934 -17.765 -17.557 1.00 88.56 243 LEU A C 1
ATOM 1976 O O . LEU A 1 243 ? -1.425 -18.439 -18.455 1.00 88.56 243 LEU A O 1
ATOM 1980 N N . ASP A 1 244 ? -1.269 -16.491 -17.343 1.00 88.00 244 ASP A N 1
ATOM 1981 C CA . ASP A 1 244 ? -2.327 -15.792 -18.075 1.00 88.00 244 ASP A CA 1
ATOM 1982 C C . ASP A 1 244 ? -1.895 -14.361 -18.424 1.00 88.00 244 ASP A C 1
ATOM 1984 O O . ASP A 1 244 ? -1.131 -13.723 -17.691 1.00 88.00 244 ASP A O 1
ATOM 1988 N N . VAL A 1 245 ? -2.429 -13.837 -19.531 1.00 88.56 245 VAL A N 1
ATOM 1989 C CA . VAL A 1 245 ? -2.265 -12.439 -19.952 1.00 88.56 245 VAL A CA 1
ATOM 1990 C C . VAL A 1 245 ? -3.638 -11.819 -20.160 1.00 88.56 245 VAL A C 1
ATOM 1992 O O . VAL A 1 245 ? -4.423 -12.272 -20.992 1.00 88.56 245 VAL A O 1
ATOM 1995 N N . PHE A 1 246 ? -3.903 -10.735 -19.442 1.00 84.81 246 PHE A N 1
ATOM 1996 C CA . PHE A 1 246 ? -5.120 -9.948 -19.562 1.00 84.81 246 PHE A CA 1
ATOM 1997 C C . PHE A 1 246 ? -4.782 -8.634 -20.269 1.00 84.81 246 PHE A C 1
ATOM 1999 O O . PHE A 1 246 ? -4.030 -7.814 -19.743 1.00 84.81 246 PHE A O 1
ATOM 2006 N N . LYS A 1 247 ? -5.317 -8.438 -21.479 1.00 85.25 247 LYS A N 1
ATOM 2007 C CA . LYS A 1 247 ? -5.156 -7.193 -22.241 1.00 85.25 247 LYS A CA 1
ATOM 2008 C C . LYS A 1 247 ? -6.179 -6.153 -21.781 1.00 85.25 247 LYS A C 1
ATOM 2010 O O . LYS A 1 247 ? -7.367 -6.448 -21.680 1.00 85.25 247 LYS A O 1
ATOM 2015 N N . MET A 1 248 ? -5.702 -4.939 -21.547 1.00 77.00 248 MET A N 1
ATOM 2016 C CA . MET A 1 248 ? -6.466 -3.738 -21.217 1.00 77.00 248 MET A CA 1
ATOM 2017 C C . MET A 1 248 ? -6.349 -2.768 -22.403 1.00 77.00 248 MET A C 1
ATOM 2019 O O . MET A 1 248 ? -5.298 -2.667 -23.037 1.00 77.00 248 MET A O 1
ATOM 2023 N N . GLU A 1 249 ? -7.436 -2.105 -22.792 1.00 57.38 249 GLU A N 1
ATOM 2024 C CA . GLU A 1 249 ? -7.475 -1.427 -24.091 1.00 57.38 249 GLU A CA 1
ATOM 2025 C C . GLU A 1 249 ? -6.711 -0.071 -24.146 1.00 57.38 249 GLU A C 1
ATOM 2027 O O . GLU A 1 249 ? -7.050 0.918 -23.485 1.00 57.38 249 GLU A O 1
ATOM 2032 N N . LYS A 1 250 ? -5.764 -0.032 -25.102 1.00 53.56 250 LYS A N 1
ATOM 2033 C CA . LYS A 1 250 ? -5.080 1.076 -25.828 1.00 53.56 250 LYS A CA 1
ATOM 2034 C C . LYS A 1 250 ? -3.598 1.448 -25.482 1.00 53.56 250 LYS A C 1
ATOM 2036 O O . LYS A 1 250 ? -3.003 0.817 -24.617 1.00 53.56 250 LYS A O 1
ATOM 2041 N N . THR A 1 251 ? -2.964 2.322 -26.290 1.00 39.41 251 THR A N 1
ATOM 2042 C CA . THR A 1 251 ? -1.591 2.228 -26.878 1.00 39.41 251 THR A CA 1
ATOM 2043 C C . THR A 1 251 ? -0.477 3.241 -26.476 1.00 39.41 251 THR A C 1
ATOM 2045 O O . THR A 1 251 ? -0.730 4.432 -26.618 1.00 39.41 251 THR A O 1
ATOM 2048 N N . GLY A 1 252 ? 0.752 2.744 -26.126 1.00 52.50 252 GLY A N 1
ATOM 2049 C CA . GLY A 1 252 ? 2.116 3.387 -26.066 1.00 52.50 252 GLY A CA 1
ATOM 2050 C C . GLY A 1 252 ? 3.151 2.688 -25.114 1.00 52.50 252 GLY A C 1
ATOM 2051 O O . GLY A 1 252 ? 2.857 1.572 -24.695 1.00 52.50 252 GLY A O 1
ATOM 2052 N N . ILE A 1 253 ? 4.352 3.260 -24.807 1.00 60.56 253 ILE A N 1
ATOM 2053 C CA . ILE A 1 253 ? 5.614 2.604 -24.275 1.00 60.56 253 ILE A CA 1
ATOM 2054 C C . ILE A 1 253 ? 5.469 1.725 -23.022 1.00 60.56 253 ILE A C 1
ATOM 2056 O O . ILE A 1 253 ? 5.179 2.235 -21.952 1.00 60.56 253 ILE A O 1
ATOM 2060 N N . LEU A 1 254 ? 5.855 0.448 -23.082 1.00 70.75 254 LEU A N 1
ATOM 2061 C CA . LEU A 1 254 ? 5.555 -0.534 -22.033 1.00 70.75 254 LEU A CA 1
ATOM 2062 C C . LEU A 1 254 ? 6.649 -0.700 -20.956 1.00 70.75 254 LEU A C 1
ATOM 2064 O O . LEU A 1 254 ? 7.768 -1.098 -21.273 1.00 70.75 254 LEU A O 1
ATOM 2068 N N . LEU A 1 255 ? 6.301 -0.490 -19.679 1.00 64.75 255 LEU A N 1
ATOM 2069 C CA . LEU A 1 255 ? 7.162 -0.700 -18.505 1.00 64.75 255 LEU A CA 1
ATOM 2070 C C . LEU A 1 255 ? 6.495 -1.548 -17.409 1.00 64.75 255 LEU A C 1
ATOM 2072 O O . LEU A 1 255 ? 5.273 -1.525 -17.241 1.00 64.75 255 LEU A O 1
ATOM 2076 N N . TRP A 1 256 ? 7.306 -2.276 -16.635 1.00 65.69 256 TRP A N 1
ATOM 2077 C CA . TRP A 1 256 ? 6.840 -3.204 -15.601 1.00 65.69 256 TRP A CA 1
ATOM 2078 C C . TRP A 1 256 ? 6.583 -2.514 -14.260 1.00 65.69 256 TRP A C 1
ATOM 2080 O O . TRP A 1 256 ? 7.445 -1.802 -13.742 1.00 65.69 256 TRP A O 1
ATOM 2090 N N . HIS A 1 257 ? 5.466 -2.847 -13.623 1.00 66.00 257 HIS A N 1
ATOM 2091 C CA . HIS A 1 257 ? 5.122 -2.505 -12.247 1.00 66.00 257 HIS A CA 1
ATOM 2092 C C . HIS A 1 257 ? 4.655 -3.768 -11.509 1.00 66.00 257 HIS A C 1
ATOM 2094 O O . HIS A 1 257 ? 3.847 -4.534 -12.028 1.00 66.00 257 HIS A O 1
ATOM 2100 N N . GLY A 1 258 ? 5.176 -4.013 -10.310 1.00 51.78 258 GLY A N 1
ATOM 2101 C CA . GLY A 1 258 ? 4.750 -5.123 -9.461 1.00 51.78 258 GLY A CA 1
ATOM 2102 C C . GLY A 1 258 ? 4.255 -4.591 -8.129 1.00 51.78 258 GLY A C 1
ATOM 2103 O O . GLY A 1 258 ? 4.776 -3.597 -7.626 1.00 51.78 258 GLY A O 1
ATOM 2104 N N . SER A 1 259 ? 3.247 -5.249 -7.571 1.00 60.78 259 SER A N 1
ATOM 2105 C CA . SER A 1 259 ? 2.720 -4.941 -6.246 1.00 60.78 259 SER A CA 1
ATOM 2106 C C . SER A 1 259 ? 2.201 -6.212 -5.576 1.00 60.78 259 SER A C 1
ATOM 2108 O O . SER A 1 259 ? 1.971 -7.225 -6.245 1.00 60.78 259 SER A O 1
ATOM 2110 N N . ARG A 1 260 ? 2.032 -6.173 -4.250 1.00 61.53 260 ARG A N 1
ATOM 2111 C CA . ARG A 1 260 ? 1.432 -7.273 -3.479 1.00 61.53 260 ARG A CA 1
ATOM 2112 C C . ARG A 1 260 ? 0.008 -7.530 -3.962 1.00 61.53 260 ARG A C 1
ATOM 2114 O O . ARG A 1 260 ? -0.710 -6.587 -4.271 1.00 61.53 260 ARG A O 1
ATOM 2121 N N . LEU A 1 261 ? -0.441 -8.784 -3.908 1.00 54.75 261 LEU A N 1
ATOM 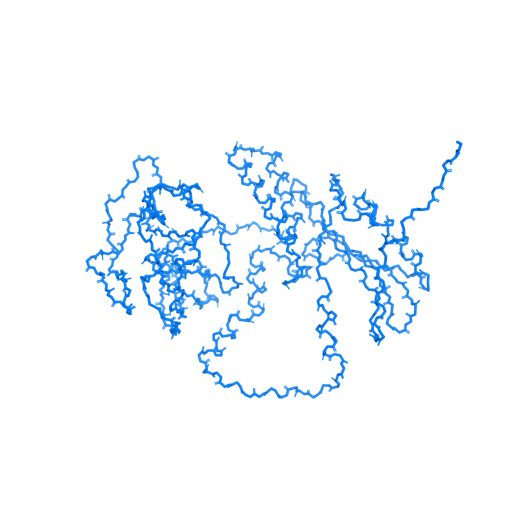2122 C CA . LEU A 1 261 ? -1.828 -9.139 -4.247 1.00 54.75 261 LEU A CA 1
ATOM 2123 C C . LEU A 1 261 ? -2.864 -8.361 -3.415 1.00 54.75 261 LEU A C 1
ATOM 2125 O O . LEU A 1 261 ? -3.942 -8.062 -3.914 1.00 54.75 261 LEU A O 1
ATOM 2129 N N . SER A 1 262 ? -2.523 -8.008 -2.170 1.00 45.12 262 SER A N 1
ATOM 2130 C CA . SER A 1 262 ? -3.410 -7.300 -1.243 1.00 45.12 262 SER A CA 1
ATOM 2131 C C . SER A 1 262 ? -3.449 -5.777 -1.417 1.00 45.12 262 SER A C 1
ATOM 2133 O O . SER A 1 262 ? -4.337 -5.146 -0.860 1.00 45.12 262 SER A O 1
ATOM 2135 N N . ASN A 1 263 ? -2.498 -5.168 -2.136 1.00 58.41 263 ASN A N 1
ATOM 2136 C CA . ASN A 1 263 ? -2.392 -3.712 -2.273 1.00 58.41 263 ASN A CA 1
ATOM 2137 C C . ASN A 1 263 ? -1.994 -3.324 -3.699 1.00 58.41 263 ASN A C 1
ATOM 2139 O O . ASN A 1 263 ? -0.925 -3.699 -4.163 1.00 58.41 263 ASN A O 1
ATOM 2143 N N . TRP A 1 264 ? -2.771 -2.441 -4.326 1.00 45.66 264 TRP A N 1
ATOM 2144 C CA . TRP A 1 264 ? -2.385 -1.682 -5.527 1.00 45.66 264 TRP A CA 1
ATOM 2145 C C . TRP A 1 264 ? -2.047 -0.218 -5.168 1.00 45.66 264 TRP A C 1
ATOM 2147 O O . TRP A 1 264 ? -2.457 0.714 -5.854 1.00 45.66 264 TRP A O 1
ATOM 2157 N N . ALA A 1 265 ? -1.372 -0.003 -4.029 1.00 28.64 265 ALA A N 1
ATOM 2158 C CA . ALA A 1 265 ? -1.145 1.309 -3.408 1.00 28.64 265 ALA A CA 1
ATOM 2159 C C . ALA A 1 265 ? 0.226 1.363 -2.674 1.00 28.64 265 ALA A C 1
ATOM 2161 O O . ALA A 1 265 ? 0.827 0.315 -2.431 1.00 28.64 265 ALA A O 1
ATOM 2162 N N . PRO A 1 266 ? 0.762 2.563 -2.361 1.00 32.44 266 PRO A N 1
ATOM 2163 C CA . PRO A 1 266 ? 2.195 2.854 -2.443 1.00 32.44 266 PRO A CA 1
ATOM 2164 C C . PRO A 1 266 ? 3.114 2.201 -1.400 1.00 32.44 266 PRO A C 1
ATOM 2166 O O . PRO A 1 266 ? 2.793 2.098 -0.217 1.00 32.44 266 PRO A O 1
ATOM 2169 N N . VAL A 1 267 ? 4.329 1.888 -1.859 1.00 39.62 267 VAL A N 1
ATOM 2170 C CA . VAL A 1 267 ? 5.464 1.361 -1.086 1.00 39.62 267 VAL A CA 1
ATOM 2171 C C . VAL A 1 267 ? 6.249 2.507 -0.427 1.00 39.62 267 VAL A C 1
ATOM 2173 O O . VAL A 1 267 ? 6.485 3.550 -1.033 1.00 39.62 267 VAL A O 1
ATOM 2176 N N . THR A 1 268 ? 6.685 2.324 0.821 1.00 35.06 268 THR A N 1
ATOM 2177 C CA . THR A 1 268 ? 7.647 3.209 1.501 1.00 35.06 268 THR A CA 1
ATOM 2178 C C . THR A 1 268 ? 9.071 2.963 0.990 1.00 35.06 268 THR A C 1
ATOM 2180 O O . THR A 1 268 ? 9.483 1.809 0.916 1.00 35.06 268 THR A O 1
ATOM 2183 N N . GLY A 1 269 ? 9.843 4.021 0.705 1.00 52.97 269 GLY A N 1
ATOM 2184 C CA . GLY A 1 269 ? 11.256 3.909 0.285 1.00 52.97 269 GLY A CA 1
ATOM 2185 C C . GLY A 1 269 ? 11.611 4.598 -1.037 1.00 52.97 269 GLY A C 1
ATOM 2186 O O . GLY A 1 269 ? 12.495 4.135 -1.749 1.00 52.97 269 GLY A O 1
ATOM 2187 N N . TYR A 1 270 ? 10.911 5.679 -1.386 1.00 64.38 270 TYR A N 1
ATOM 2188 C CA . TYR A 1 270 ? 11.099 6.418 -2.634 1.00 64.38 270 TYR A CA 1
ATOM 2189 C C . TYR A 1 270 ? 12.523 6.962 -2.799 1.00 64.38 270 TYR A C 1
ATOM 2191 O O . TYR A 1 270 ? 12.859 7.980 -2.200 1.00 64.38 270 TYR A O 1
ATOM 2199 N N . MET A 1 271 ? 13.337 6.333 -3.649 1.00 75.31 271 MET A N 1
ATOM 2200 C CA . MET A 1 271 ? 14.686 6.827 -3.957 1.00 75.31 271 MET A CA 1
ATOM 2201 C C . MET A 1 271 ? 14.673 8.151 -4.737 1.00 75.31 271 MET A C 1
ATOM 2203 O O . MET A 1 271 ? 15.660 8.878 -4.698 1.00 75.31 271 MET A O 1
ATOM 2207 N N . PHE A 1 272 ? 13.565 8.465 -5.419 1.00 83.69 272 PHE A N 1
ATOM 2208 C CA . PHE A 1 272 ? 13.418 9.601 -6.338 1.00 83.69 272 PHE A CA 1
ATOM 2209 C C . PHE A 1 272 ? 12.144 10.425 -6.088 1.00 83.69 272 PHE A C 1
ATOM 2211 O O . PHE A 1 272 ? 11.502 10.926 -7.016 1.00 83.69 272 PHE A O 1
ATOM 2218 N N . GLY A 1 273 ? 11.722 10.518 -4.827 1.00 82.12 273 GLY A N 1
ATOM 2219 C CA . GLY A 1 273 ? 10.510 11.240 -4.439 1.00 82.12 273 GLY A CA 1
ATOM 2220 C C . GLY A 1 273 ? 9.205 10.502 -4.768 1.00 82.12 273 GLY A C 1
ATOM 2221 O O . GLY A 1 273 ? 9.189 9.386 -5.292 1.00 82.12 273 GLY A O 1
ATOM 2222 N N . LYS A 1 274 ? 8.074 11.109 -4.398 1.00 83.94 274 LYS A N 1
ATOM 2223 C CA . LYS A 1 274 ? 6.744 10.488 -4.513 1.00 83.94 274 LYS A CA 1
ATOM 2224 C C . LYS A 1 274 ? 6.257 10.506 -5.960 1.00 83.94 274 LYS A C 1
ATOM 2226 O O . LYS A 1 274 ? 5.855 11.554 -6.450 1.00 83.94 274 LYS A O 1
ATOM 2231 N N . GLY A 1 275 ? 6.235 9.343 -6.597 1.00 86.38 275 GLY A N 1
ATOM 2232 C CA . GLY A 1 275 ? 5.748 9.156 -7.962 1.00 86.38 275 GLY A CA 1
ATOM 2233 C C . GLY A 1 275 ? 5.346 7.705 -8.214 1.00 86.38 275 GLY A C 1
ATOM 2234 O O . GLY A 1 275 ? 5.327 6.889 -7.290 1.00 86.38 275 GLY A O 1
ATOM 2235 N N . ILE A 1 276 ? 5.031 7.383 -9.465 1.00 87.69 276 ILE A N 1
ATOM 2236 C CA . ILE A 1 276 ? 4.718 6.023 -9.911 1.00 87.69 276 ILE A CA 1
ATOM 2237 C C . ILE A 1 276 ? 5.999 5.414 -10.485 1.00 87.69 276 ILE A C 1
ATOM 2239 O O . ILE A 1 276 ? 6.561 5.949 -11.441 1.00 87.69 276 ILE A O 1
ATOM 2243 N N . TYR A 1 277 ? 6.461 4.322 -9.872 1.00 88.69 277 TYR A N 1
ATOM 2244 C CA . TYR A 1 277 ? 7.738 3.680 -10.182 1.00 88.69 277 TYR A CA 1
ATOM 2245 C C . TYR A 1 277 ? 7.547 2.513 -11.146 1.00 88.69 277 TYR A C 1
ATOM 2247 O O . TYR A 1 277 ? 6.692 1.643 -10.938 1.00 88.69 277 TYR A O 1
ATOM 2255 N N . PHE A 1 278 ? 8.409 2.484 -12.154 1.00 89.88 278 PHE A N 1
ATOM 2256 C CA . PHE A 1 278 ? 8.472 1.472 -13.193 1.00 89.88 278 PHE A CA 1
ATOM 2257 C C . PHE A 1 278 ? 9.903 0.967 -13.383 1.00 89.88 278 PHE A C 1
ATOM 2259 O O . PHE A 1 278 ? 10.874 1.692 -13.148 1.00 89.88 278 PHE A O 1
ATOM 2266 N N . ALA A 1 279 ? 10.032 -0.267 -13.865 1.00 88.75 279 ALA A N 1
ATOM 2267 C CA . ALA A 1 279 ? 11.305 -0.842 -14.282 1.00 88.75 279 ALA A CA 1
ATOM 2268 C C . ALA A 1 279 ? 11.234 -1.358 -15.725 1.00 88.75 279 ALA A C 1
ATOM 2270 O O . ALA A 1 279 ? 10.192 -1.815 -16.198 1.00 88.75 279 ALA A O 1
ATOM 2271 N N . ASP A 1 280 ? 12.377 -1.332 -16.403 1.00 87.75 280 ASP A N 1
ATOM 2272 C CA . ASP A 1 280 ? 12.604 -1.987 -17.697 1.00 87.75 280 ASP A CA 1
ATOM 2273 C C . ASP A 1 280 ? 12.943 -3.486 -17.544 1.00 87.75 280 ASP A C 1
ATOM 2275 O O . ASP A 1 280 ? 12.915 -4.240 -18.513 1.00 87.75 280 ASP A O 1
ATOM 2279 N N . MET A 1 281 ? 13.191 -3.943 -16.312 1.00 83.94 281 MET A N 1
ATOM 2280 C CA . MET A 1 281 ? 13.485 -5.333 -15.963 1.00 83.94 281 MET A CA 1
ATOM 2281 C C . MET A 1 281 ? 12.316 -5.971 -15.202 1.00 83.94 281 MET A C 1
ATOM 2283 O O . MET A 1 281 ? 12.008 -5.573 -14.076 1.00 83.94 281 MET A O 1
ATOM 2287 N N . SER A 1 282 ? 11.712 -7.023 -15.766 1.00 84.69 282 SER A N 1
ATOM 2288 C CA . SER A 1 282 ? 10.564 -7.717 -15.156 1.00 84.69 282 SER A CA 1
ATOM 2289 C C . SER A 1 282 ? 10.874 -8.280 -13.765 1.00 84.69 282 SER A C 1
ATOM 2291 O O . SER A 1 282 ? 10.070 -8.128 -12.848 1.00 84.69 282 SER A O 1
ATOM 2293 N N . SER A 1 283 ? 12.064 -8.856 -13.569 1.00 79.12 283 SER A N 1
ATOM 2294 C CA . SER A 1 283 ? 12.498 -9.422 -12.283 1.00 79.12 283 SER A CA 1
ATOM 2295 C C . SER A 1 283 ? 12.670 -8.376 -11.180 1.00 79.12 283 SER A C 1
ATOM 2297 O O . SER A 1 283 ? 12.609 -8.708 -10.000 1.00 79.12 283 SER A O 1
ATOM 2299 N N . LYS A 1 284 ? 12.890 -7.102 -11.526 1.00 83.06 284 LYS A N 1
ATOM 2300 C CA . LYS A 1 284 ? 12.949 -6.023 -10.535 1.00 83.06 284 LYS A CA 1
ATOM 2301 C C . LYS A 1 284 ? 11.559 -5.683 -10.022 1.00 83.06 284 LYS A C 1
ATOM 2303 O O . LYS A 1 284 ? 11.364 -5.631 -8.812 1.00 83.06 284 LYS A O 1
ATOM 2308 N N . SER A 1 285 ? 10.596 -5.537 -10.928 1.00 80.62 285 SER A N 1
ATOM 2309 C CA . SER A 1 285 ? 9.195 -5.316 -10.564 1.00 80.62 285 SER A CA 1
ATOM 2310 C C . SER A 1 285 ? 8.593 -6.531 -9.848 1.00 80.62 285 SER A C 1
ATOM 2312 O O . SER A 1 285 ? 7.856 -6.361 -8.884 1.00 80.62 285 SER A O 1
ATOM 2314 N N . ALA A 1 286 ? 8.974 -7.753 -10.228 1.00 80.00 286 ALA A N 1
ATOM 2315 C CA . ALA A 1 286 ? 8.486 -8.995 -9.617 1.00 80.00 286 ALA A CA 1
ATOM 2316 C C . ALA A 1 286 ? 8.817 -9.130 -8.122 1.00 80.00 286 ALA A C 1
ATOM 2318 O O . ALA A 1 286 ? 8.034 -9.712 -7.374 1.00 80.00 286 ALA A O 1
ATOM 2319 N N . ASN A 1 287 ? 9.912 -8.529 -7.649 1.00 76.88 287 ASN A N 1
ATOM 2320 C CA . ASN A 1 287 ? 10.241 -8.519 -6.219 1.00 76.88 287 ASN A CA 1
ATOM 2321 C C . ASN A 1 287 ? 9.184 -7.786 -5.375 1.00 76.88 287 ASN A C 1
ATOM 2323 O O . ASN A 1 287 ? 8.979 -8.125 -4.212 1.00 76.88 287 ASN A O 1
ATOM 2327 N N . TYR A 1 288 ? 8.468 -6.824 -5.964 1.00 77.25 288 TYR A N 1
ATOM 2328 C CA . TYR A 1 288 ? 7.392 -6.102 -5.287 1.00 77.25 288 TYR A CA 1
ATOM 2329 C C . TYR A 1 288 ? 6.084 -6.900 -5.205 1.00 77.25 288 TYR A C 1
ATOM 2331 O O . TYR A 1 288 ? 5.161 -6.464 -4.520 1.00 77.25 288 TYR A O 1
ATOM 2339 N N . CYS A 1 289 ? 6.000 -8.082 -5.829 1.00 76.94 289 CYS A N 1
ATOM 2340 C CA . CYS A 1 289 ? 4.887 -9.009 -5.616 1.00 76.94 289 CYS A CA 1
ATOM 2341 C C . CYS A 1 289 ? 4.953 -9.696 -4.243 1.00 76.94 289 CYS A C 1
ATOM 2343 O O . CYS A 1 289 ? 3.925 -10.165 -3.764 1.00 76.94 289 CYS A O 1
ATOM 2345 N N . PHE A 1 290 ? 6.138 -9.754 -3.611 1.00 75.06 290 PHE A N 1
ATOM 2346 C CA . PHE A 1 290 ? 6.391 -10.495 -2.364 1.00 75.06 290 PHE A CA 1
ATOM 2347 C C . PHE A 1 290 ? 5.906 -11.960 -2.411 1.00 75.06 290 PHE A C 1
ATOM 2349 O O . PHE A 1 290 ? 5.437 -12.503 -1.412 1.00 75.06 290 PHE A O 1
ATOM 2356 N N . ALA A 1 291 ? 6.017 -12.607 -3.578 1.00 79.06 291 ALA A N 1
ATOM 2357 C CA . ALA A 1 291 ? 5.713 -14.027 -3.717 1.00 79.06 291 ALA A CA 1
ATOM 2358 C C . ALA A 1 291 ? 6.671 -14.874 -2.865 1.00 79.06 291 ALA A C 1
ATOM 2360 O O . ALA A 1 291 ? 7.826 -14.505 -2.642 1.00 79.06 291 ALA A O 1
ATOM 2361 N N . ASN A 1 292 ? 6.202 -16.031 -2.407 1.00 81.44 292 ASN A N 1
ATOM 2362 C CA . ASN A 1 292 ? 6.995 -16.978 -1.627 1.00 81.44 292 ASN A CA 1
ATOM 2363 C C . ASN A 1 292 ? 6.658 -18.426 -2.027 1.00 81.44 292 ASN A C 1
ATOM 2365 O O . ASN A 1 292 ? 5.813 -18.663 -2.886 1.00 81.44 292 ASN A O 1
ATOM 2369 N N . ARG A 1 293 ? 7.326 -19.418 -1.424 1.00 79.69 293 ARG A N 1
ATOM 2370 C CA . ARG A 1 293 ? 7.138 -20.838 -1.787 1.00 79.69 293 ARG A CA 1
ATOM 2371 C C . ARG A 1 293 ? 5.706 -21.347 -1.582 1.00 79.69 293 ARG A C 1
ATOM 2373 O O . ARG A 1 293 ? 5.299 -22.262 -2.286 1.00 79.69 293 ARG A O 1
ATOM 2380 N N . GLN A 1 294 ? 4.971 -20.785 -0.624 1.00 80.94 294 GLN A N 1
ATOM 2381 C CA . GLN A 1 294 ? 3.588 -21.165 -0.321 1.00 80.94 294 GLN A CA 1
ATOM 2382 C C . GLN A 1 294 ? 2.599 -20.384 -1.198 1.00 80.94 294 GLN A C 1
ATOM 2384 O O . GLN A 1 294 ? 1.660 -20.959 -1.737 1.00 80.94 294 GLN A O 1
ATOM 2389 N N . LYS A 1 295 ? 2.845 -19.081 -1.381 1.00 82.00 295 LYS A N 1
ATOM 2390 C CA . LYS A 1 295 ? 2.078 -18.163 -2.233 1.00 82.00 295 LYS A CA 1
ATOM 2391 C C . LYS A 1 295 ? 2.921 -17.768 -3.438 1.00 82.00 295 LYS A C 1
ATOM 2393 O O . LYS A 1 295 ? 3.532 -16.699 -3.477 1.00 82.00 295 LYS A O 1
ATOM 2398 N N . ASN A 1 296 ? 2.985 -18.675 -4.403 1.00 86.56 296 ASN A N 1
ATOM 2399 C CA . ASN A 1 296 ? 3.907 -18.581 -5.529 1.00 86.56 296 ASN A CA 1
ATOM 2400 C C . ASN A 1 296 ? 3.283 -17.980 -6.797 1.00 86.56 296 ASN A C 1
ATOM 2402 O O . ASN A 1 296 ? 3.952 -17.921 -7.821 1.00 86.56 296 ASN A O 1
ATOM 2406 N N . VAL A 1 297 ? 2.030 -17.528 -6.760 1.00 87.31 297 VAL A N 1
ATOM 2407 C CA . VAL A 1 297 ? 1.390 -16.817 -7.876 1.00 87.31 297 VAL A CA 1
ATOM 2408 C C . VAL A 1 297 ? 1.356 -15.328 -7.558 1.00 87.31 297 VAL A C 1
ATOM 2410 O O . VAL A 1 297 ? 0.933 -14.933 -6.476 1.00 87.31 297 VAL A O 1
ATOM 2413 N N . GLY A 1 298 ? 1.788 -14.500 -8.505 1.00 86.31 298 GLY A N 1
ATOM 2414 C CA . GLY A 1 298 ? 1.748 -13.046 -8.400 1.00 86.31 298 GLY A CA 1
ATOM 2415 C C . GLY A 1 298 ? 1.248 -12.392 -9.682 1.00 86.31 298 GLY A C 1
ATOM 2416 O O . GLY A 1 298 ? 1.071 -13.041 -10.716 1.00 86.31 298 GLY A O 1
ATOM 2417 N N . LEU A 1 299 ? 1.013 -11.086 -9.600 1.00 86.69 299 LEU A N 1
ATOM 2418 C CA . LEU A 1 299 ? 0.553 -10.274 -10.717 1.00 86.69 299 LEU A CA 1
ATOM 2419 C C . LEU A 1 299 ? 1.601 -9.215 -11.059 1.00 86.69 299 LEU A C 1
ATOM 2421 O O . LEU A 1 299 ? 2.079 -8.491 -10.186 1.00 86.69 299 LEU A O 1
ATOM 2425 N N . LEU A 1 300 ? 1.931 -9.122 -12.342 1.00 84.38 300 LEU A N 1
ATOM 2426 C CA . LEU A 1 300 ? 2.794 -8.095 -12.908 1.00 84.38 300 LEU A CA 1
ATOM 2427 C C . LEU A 1 300 ? 1.992 -7.238 -13.873 1.00 84.38 300 LEU A C 1
ATOM 2429 O O . LEU A 1 300 ? 1.289 -7.748 -14.740 1.00 84.38 300 LEU A O 1
ATOM 2433 N N . LEU A 1 301 ? 2.123 -5.930 -13.740 1.00 88.06 301 LEU A N 1
ATOM 2434 C CA . LEU A 1 301 ? 1.484 -4.960 -14.605 1.00 88.06 301 LEU A CA 1
ATOM 2435 C C . LEU A 1 301 ? 2.501 -4.450 -15.626 1.00 88.06 301 LEU A C 1
ATOM 2437 O O . LEU A 1 301 ? 3.610 -4.065 -15.267 1.00 88.06 301 LEU A O 1
ATOM 2441 N N . LEU A 1 302 ? 2.119 -4.439 -16.895 1.00 87.25 302 LEU A N 1
ATOM 2442 C CA . LEU A 1 302 ? 2.867 -3.827 -17.981 1.00 87.25 302 LEU A CA 1
ATOM 2443 C C . LEU A 1 302 ? 2.048 -2.638 -18.490 1.00 87.25 302 LEU A C 1
ATOM 2445 O O . LEU A 1 302 ? 0.972 -2.801 -19.079 1.00 87.25 302 LEU A O 1
ATOM 2449 N N . SER A 1 303 ? 2.543 -1.438 -18.214 1.00 87.88 303 SER A N 1
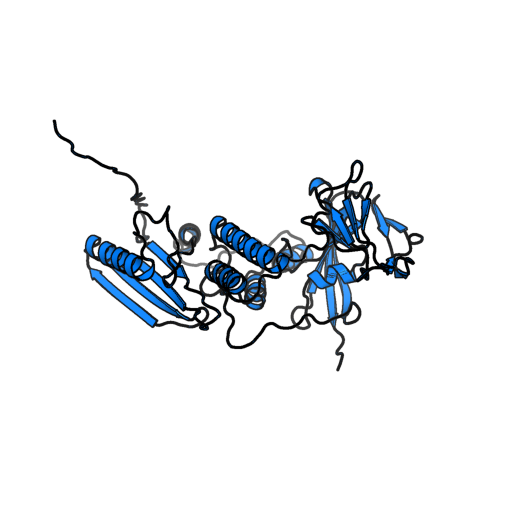ATOM 2450 C CA . SER A 1 303 ? 1.846 -0.183 -18.489 1.00 87.88 303 SER A CA 1
ATOM 2451 C C . SER A 1 303 ? 2.551 0.592 -19.576 1.00 87.88 303 SER A C 1
ATOM 2453 O O . SER A 1 303 ? 3.772 0.670 -19.587 1.00 87.88 303 SER A O 1
ATOM 2455 N N . GLU A 1 304 ? 1.772 1.215 -20.443 1.00 89.12 304 GLU A N 1
ATOM 2456 C CA . GLU A 1 304 ? 2.231 2.349 -21.214 1.00 89.12 304 GLU A CA 1
ATOM 2457 C C . GLU A 1 304 ? 2.626 3.512 -20.283 1.00 89.12 304 GLU A C 1
ATOM 2459 O O . GLU A 1 304 ? 1.837 3.905 -19.420 1.00 89.12 304 GLU A O 1
ATOM 2464 N N . VAL A 1 305 ? 3.809 4.095 -20.474 1.00 90.00 305 VAL A N 1
ATOM 2465 C CA . VAL A 1 305 ? 4.298 5.230 -19.689 1.00 90.00 305 VAL A CA 1
ATOM 2466 C C . VAL A 1 305 ? 4.890 6.308 -20.596 1.00 90.00 305 VAL A C 1
ATOM 2468 O O . VAL A 1 305 ? 5.920 6.116 -21.246 1.00 90.00 305 VAL A O 1
ATOM 2471 N N . ALA A 1 306 ? 4.261 7.482 -20.602 1.00 91.69 306 ALA A N 1
ATOM 2472 C CA . ALA A 1 306 ? 4.716 8.663 -21.327 1.00 91.69 306 ALA A CA 1
ATOM 2473 C C . ALA A 1 306 ? 5.826 9.383 -20.544 1.00 91.69 306 ALA A C 1
ATOM 2475 O O . ALA A 1 306 ? 5.580 10.336 -19.801 1.00 91.69 306 ALA A O 1
ATOM 2476 N N . LEU A 1 307 ? 7.065 8.911 -20.704 1.00 90.50 307 LEU A N 1
ATOM 2477 C CA . LEU A 1 307 ? 8.227 9.457 -19.994 1.00 90.50 307 LEU A CA 1
ATOM 2478 C C . LEU A 1 307 ? 8.600 10.877 -20.440 1.00 90.50 307 LEU A C 1
ATOM 2480 O O . LEU A 1 307 ? 9.067 11.663 -19.616 1.00 90.50 307 LEU A O 1
ATOM 2484 N N . GLY A 1 308 ? 8.405 11.207 -21.721 1.00 91.38 308 GLY A N 1
ATOM 2485 C CA . GLY A 1 308 ? 8.921 12.443 -22.309 1.00 91.38 308 GLY A CA 1
ATOM 2486 C C . GLY A 1 308 ? 10.433 12.578 -22.096 1.00 91.38 308 GLY A C 1
ATOM 2487 O O . GLY A 1 308 ? 11.165 11.591 -22.084 1.00 91.38 308 GLY A O 1
ATOM 2488 N N . GLU A 1 309 ? 10.893 13.808 -21.882 1.00 92.94 309 GLU A N 1
ATOM 2489 C CA . GLU A 1 309 ? 12.286 14.081 -21.523 1.00 92.94 309 GLU A CA 1
ATOM 2490 C C . GLU A 1 309 ? 12.579 13.719 -20.059 1.00 92.94 309 GLU A C 1
ATOM 2492 O O . GLU A 1 309 ? 12.055 14.352 -19.136 1.00 92.94 309 GLU A O 1
ATOM 2497 N N . CYS A 1 310 ? 13.455 12.734 -19.839 1.00 93.44 310 CYS A N 1
ATOM 2498 C CA . CYS A 1 310 ? 13.849 12.288 -18.502 1.00 93.44 310 CYS A CA 1
ATOM 2499 C C . CYS A 1 310 ? 14.923 13.191 -17.870 1.00 93.44 310 CYS A C 1
ATOM 2501 O O . CYS A 1 310 ? 15.873 13.620 -18.534 1.00 93.44 310 CYS A O 1
ATOM 2503 N N . ASN A 1 311 ? 14.797 13.430 -16.566 1.00 94.56 311 ASN A N 1
ATOM 2504 C CA . ASN A 1 311 ? 15.864 13.881 -15.682 1.00 94.56 311 ASN A CA 1
ATOM 2505 C C . ASN A 1 311 ? 16.680 12.658 -15.236 1.00 94.56 311 ASN A C 1
ATOM 2507 O O . ASN A 1 311 ? 16.162 11.804 -14.516 1.00 94.56 311 ASN A O 1
ATOM 2511 N N . GLU A 1 312 ? 17.917 12.527 -15.707 1.00 93.75 312 GLU A N 1
ATOM 2512 C CA . GLU A 1 312 ? 18.747 11.353 -15.425 1.00 93.75 312 GLU A CA 1
ATOM 2513 C C . GLU A 1 312 ? 19.564 11.548 -14.143 1.00 93.75 312 GLU A C 1
ATOM 2515 O O . GLU A 1 312 ? 20.302 12.523 -14.014 1.00 93.75 312 GLU A O 1
ATOM 2520 N N . LEU A 1 313 ? 19.449 10.609 -13.201 1.00 89.75 313 LEU A N 1
ATOM 2521 C CA . LEU A 1 313 ? 20.088 10.689 -11.886 1.00 89.75 313 LEU A CA 1
ATOM 2522 C C . LEU A 1 313 ? 20.920 9.437 -11.585 1.00 89.75 313 LEU A C 1
ATOM 2524 O O . LEU A 1 313 ? 20.489 8.307 -11.816 1.00 89.75 313 LEU A O 1
ATOM 2528 N N . LEU A 1 314 ? 22.122 9.648 -11.038 1.00 86.06 314 LEU A N 1
ATOM 2529 C CA . LEU A 1 314 ? 23.068 8.585 -10.660 1.00 86.06 314 LEU A CA 1
ATOM 2530 C C . LEU A 1 314 ? 22.926 8.129 -9.202 1.00 86.06 314 LEU A C 1
ATOM 2532 O O . LEU A 1 314 ? 23.308 7.009 -8.859 1.00 86.06 314 LEU A O 1
ATOM 2536 N N . ALA A 1 315 ? 22.418 9.010 -8.343 1.00 83.38 315 ALA A N 1
ATOM 2537 C CA . ALA A 1 315 ? 22.248 8.794 -6.914 1.00 83.38 315 ALA A CA 1
ATOM 2538 C C . ALA A 1 315 ? 20.806 9.108 -6.514 1.00 83.38 315 ALA A C 1
ATOM 2540 O O . ALA A 1 315 ? 20.139 9.879 -7.199 1.00 83.38 315 ALA A O 1
ATOM 2541 N N . ALA A 1 316 ? 20.349 8.510 -5.412 1.00 81.88 316 ALA A N 1
ATOM 2542 C CA . ALA A 1 316 ? 19.031 8.793 -4.857 1.00 81.88 316 ALA A CA 1
ATOM 2543 C C . ALA A 1 316 ? 18.888 10.290 -4.542 1.00 81.88 316 ALA A C 1
ATOM 2545 O O . ALA A 1 316 ? 19.775 10.891 -3.934 1.00 81.88 316 ALA A O 1
ATOM 2546 N N . ASP A 1 317 ? 17.754 10.854 -4.936 1.00 82.88 317 ASP A N 1
ATOM 2547 C CA . ASP A 1 317 ? 17.383 12.244 -4.707 1.00 82.88 317 ASP A CA 1
ATOM 2548 C C . ASP A 1 317 ? 15.900 12.293 -4.333 1.00 82.88 317 ASP A C 1
ATOM 2550 O O . ASP A 1 317 ? 15.004 12.152 -5.167 1.00 82.88 317 ASP A O 1
ATOM 2554 N N . TYR A 1 318 ? 15.633 12.482 -3.044 1.00 82.12 318 TYR A N 1
ATOM 2555 C CA . TYR A 1 318 ? 14.273 12.496 -2.512 1.00 82.12 318 TYR A CA 1
ATOM 2556 C C . TYR A 1 318 ? 13.430 13.667 -3.039 1.00 82.12 318 TYR A C 1
ATOM 2558 O O . TYR A 1 318 ? 12.199 13.582 -2.994 1.00 82.12 318 TYR A O 1
ATOM 2566 N N . ASP A 1 319 ? 14.072 14.710 -3.569 1.00 84.00 319 ASP A N 1
ATOM 2567 C CA . ASP A 1 319 ? 13.429 15.902 -4.117 1.00 84.00 319 ASP A CA 1
ATOM 2568 C C . ASP A 1 319 ? 13.325 15.865 -5.652 1.00 84.00 319 ASP A C 1
ATOM 2570 O O . ASP A 1 319 ? 12.839 16.824 -6.252 1.00 84.00 319 ASP A O 1
ATOM 2574 N N . ALA A 1 320 ? 13.654 14.732 -6.292 1.00 86.69 320 ALA A N 1
ATOM 2575 C CA . ALA A 1 320 ? 13.622 14.552 -7.751 1.00 86.69 320 ALA A CA 1
ATOM 2576 C C . ALA A 1 320 ? 12.242 14.772 -8.407 1.00 86.69 320 ALA A C 1
ATOM 2578 O O . ALA A 1 320 ? 12.153 14.898 -9.628 1.00 86.69 320 ALA A O 1
ATOM 2579 N N . ALA A 1 321 ? 11.167 14.851 -7.614 1.00 85.75 321 ALA A N 1
ATOM 2580 C CA . ALA A 1 321 ? 9.849 15.287 -8.080 1.00 85.75 321 ALA A CA 1
ATOM 2581 C C . ALA A 1 321 ? 9.831 16.759 -8.538 1.00 85.75 321 ALA A C 1
ATOM 2583 O O . ALA A 1 321 ? 8.982 17.146 -9.342 1.00 85.75 321 ALA A O 1
ATOM 2584 N N . SER A 1 322 ? 10.772 17.574 -8.055 1.00 89.06 322 SER A N 1
ATOM 2585 C CA . SER A 1 322 ? 10.995 18.951 -8.501 1.00 89.06 322 SER A CA 1
ATOM 2586 C C . SER A 1 322 ? 11.778 18.944 -9.815 1.00 89.06 322 SER A C 1
ATOM 2588 O O . SER A 1 322 ? 12.979 19.207 -9.853 1.00 89.06 322 SER A O 1
ATOM 2590 N N . LEU A 1 323 ? 11.092 18.578 -10.897 1.00 89.56 323 LEU A N 1
ATOM 2591 C CA . LEU A 1 323 ? 11.709 18.392 -12.206 1.00 89.56 323 LEU A CA 1
ATOM 2592 C C . LEU A 1 323 ? 12.315 19.700 -12.760 1.00 89.56 323 LEU A C 1
ATOM 2594 O O . LEU A 1 323 ? 11.665 20.749 -12.707 1.00 89.56 323 LEU A O 1
ATOM 2598 N N . PRO A 1 324 ? 13.525 19.649 -13.353 1.00 91.94 324 PRO A N 1
ATOM 2599 C CA . PRO A 1 324 ? 14.079 20.770 -14.107 1.00 91.94 324 PRO A CA 1
ATOM 2600 C C . PRO A 1 324 ? 13.183 21.178 -15.283 1.00 91.94 324 PRO A C 1
ATOM 2602 O O . PRO A 1 324 ? 12.433 20.365 -15.826 1.00 91.94 324 PRO A O 1
ATOM 2605 N N . SER A 1 325 ? 13.306 22.433 -15.726 1.00 92.75 325 SER A N 1
ATOM 2606 C CA . SER A 1 325 ? 12.534 22.944 -16.866 1.00 92.75 325 SER A CA 1
ATOM 2607 C C . SER A 1 325 ? 12.713 22.063 -18.110 1.00 92.75 325 SER A C 1
ATOM 2609 O O . SER A 1 325 ? 13.835 21.725 -18.488 1.00 92.75 325 SER A O 1
ATOM 2611 N N . GLY A 1 326 ? 11.596 21.679 -18.731 1.00 91.38 326 GLY A N 1
ATOM 2612 C CA . GLY A 1 326 ? 11.563 20.807 -19.908 1.00 91.38 326 GLY A CA 1
ATOM 2613 C C . GLY A 1 326 ? 11.650 19.305 -19.616 1.00 91.38 326 GLY A C 1
ATOM 2614 O O . GLY A 1 326 ? 11.562 18.517 -20.555 1.00 91.38 326 GLY A O 1
ATOM 2615 N N . LYS A 1 327 ? 11.798 18.882 -18.353 1.00 93.38 327 LYS A N 1
ATOM 2616 C CA . LYS A 1 327 ? 11.765 17.465 -17.957 1.00 93.38 327 LYS A CA 1
ATOM 2617 C C . LYS A 1 327 ? 10.372 17.053 -17.484 1.00 93.38 327 LYS A C 1
ATOM 2619 O O . LYS A 1 327 ? 9.647 17.845 -16.891 1.00 93.38 327 LYS A O 1
ATOM 2624 N N . HIS A 1 328 ? 10.010 15.799 -17.751 1.00 93.31 328 HIS A N 1
ATOM 2625 C CA . HIS A 1 328 ? 8.660 15.257 -17.525 1.00 93.31 328 HIS A CA 1
ATOM 2626 C C . HIS A 1 328 ? 8.653 14.007 -16.631 1.00 93.31 328 HIS A C 1
ATOM 2628 O O . HIS A 1 328 ? 7.600 13.580 -16.159 1.00 93.31 328 HIS A O 1
ATOM 2634 N N . SER A 1 329 ? 9.815 13.397 -16.414 1.00 94.25 329 SER A N 1
ATOM 2635 C CA . SER A 1 329 ? 9.995 12.191 -15.605 1.00 94.25 329 SER A CA 1
ATOM 2636 C C . SER A 1 329 ? 11.421 12.124 -15.067 1.00 94.25 329 SER A C 1
ATOM 2638 O O . SER A 1 329 ? 12.295 12.858 -15.530 1.00 94.25 329 SER A O 1
ATOM 2640 N N . THR A 1 330 ? 11.666 11.233 -14.113 1.00 94.81 330 THR A N 1
ATOM 2641 C CA . THR A 1 330 ? 13.006 10.937 -13.593 1.00 94.81 330 THR A CA 1
ATOM 2642 C C . THR A 1 330 ? 13.424 9.536 -14.016 1.00 94.81 330 THR A C 1
ATOM 2644 O O . THR A 1 330 ? 12.625 8.599 -13.974 1.00 94.81 330 THR A O 1
ATOM 2647 N N . LYS A 1 331 ? 14.689 9.387 -14.409 1.00 94.12 331 LYS A N 1
ATOM 2648 C CA . LYS A 1 331 ? 15.313 8.109 -14.744 1.00 94.12 331 LYS A CA 1
ATOM 2649 C C . LYS A 1 331 ? 16.518 7.883 -13.836 1.00 94.12 331 LYS A C 1
ATOM 2651 O O . LYS A 1 331 ? 17.550 8.534 -13.988 1.00 94.12 331 LYS A O 1
ATOM 2656 N N . GLY A 1 332 ? 16.390 6.944 -12.907 1.00 91.00 332 GLY A N 1
ATOM 2657 C CA . GLY A 1 332 ? 17.518 6.445 -12.129 1.00 91.00 332 GLY A CA 1
ATOM 2658 C C . GLY A 1 332 ? 18.388 5.557 -13.013 1.00 91.00 332 GLY A C 1
ATOM 2659 O O . GLY A 1 332 ? 17.905 4.548 -13.525 1.00 91.00 332 GLY A O 1
ATOM 2660 N N . LEU A 1 333 ? 19.653 5.925 -13.215 1.00 89.69 333 LEU A N 1
ATOM 2661 C CA . LEU A 1 333 ? 20.569 5.202 -14.097 1.00 89.69 333 LEU A CA 1
ATOM 2662 C C . LEU A 1 333 ? 21.204 4.003 -13.385 1.00 89.69 333 LEU A C 1
ATOM 2664 O O . LEU A 1 333 ? 21.978 4.154 -12.438 1.00 89.69 333 LEU A O 1
ATOM 2668 N N . GLY A 1 334 ? 20.896 2.803 -13.873 1.00 87.19 334 GLY A N 1
ATOM 2669 C CA . GLY A 1 334 ? 21.450 1.544 -13.392 1.00 87.19 334 GLY A CA 1
ATOM 2670 C C . GLY A 1 334 ? 22.708 1.099 -14.133 1.00 87.19 334 GLY A C 1
ATOM 2671 O O . GLY A 1 334 ? 22.904 1.406 -15.308 1.00 87.19 334 GLY A O 1
ATOM 2672 N N . LYS A 1 335 ? 23.532 0.285 -13.463 1.00 86.00 335 LYS A N 1
ATOM 2673 C CA . LYS A 1 335 ? 24.690 -0.409 -14.059 1.00 86.00 335 LYS A CA 1
ATOM 2674 C C . LYS A 1 335 ? 24.300 -1.405 -15.155 1.00 86.00 335 LYS A C 1
ATOM 2676 O O . LYS A 1 335 ? 25.111 -1.708 -16.028 1.00 86.00 335 LYS A O 1
ATOM 2681 N N . ARG A 1 336 ? 23.086 -1.956 -15.089 1.00 84.25 336 ARG A N 1
ATOM 2682 C CA . ARG A 1 336 ? 22.546 -2.904 -16.066 1.00 84.25 336 ARG A CA 1
ATOM 2683 C C . ARG A 1 336 ? 21.218 -2.411 -16.620 1.00 84.25 336 ARG A C 1
ATOM 2685 O O . ARG A 1 336 ? 20.340 -2.017 -15.856 1.00 84.25 336 ARG A O 1
ATOM 2692 N N . ALA A 1 337 ? 21.065 -2.502 -17.932 1.00 88.25 337 ALA A N 1
ATOM 2693 C CA . ALA A 1 337 ? 19.834 -2.179 -18.645 1.00 88.25 337 ALA A CA 1
ATOM 2694 C C . ALA A 1 337 ? 19.677 -3.113 -19.854 1.00 88.25 337 ALA A C 1
ATOM 2696 O O . ALA A 1 337 ? 20.687 -3.651 -20.322 1.00 88.25 337 ALA A O 1
ATOM 2697 N N . PRO A 1 338 ? 18.456 -3.331 -20.369 1.00 87.19 338 PRO A N 1
ATOM 2698 C CA . PRO A 1 338 ? 18.260 -4.007 -21.649 1.00 87.19 338 PRO A CA 1
ATOM 2699 C C . PRO A 1 338 ? 19.066 -3.337 -22.770 1.00 87.19 338 PRO A C 1
ATOM 2701 O O . PRO A 1 338 ? 19.237 -2.116 -22.759 1.00 87.19 338 PRO A O 1
ATOM 2704 N N . ASP A 1 339 ? 19.559 -4.121 -23.732 1.00 87.38 339 ASP A N 1
ATOM 2705 C CA . ASP A 1 339 ? 20.259 -3.566 -24.895 1.00 87.38 339 ASP A CA 1
ATOM 2706 C C . ASP A 1 339 ? 19.296 -2.687 -25.718 1.00 87.38 339 ASP A C 1
ATOM 2708 O O . ASP A 1 339 ? 18.293 -3.202 -26.224 1.00 87.38 339 ASP A O 1
ATOM 2712 N N . PRO A 1 340 ? 19.581 -1.382 -25.909 1.00 85.31 340 PRO A N 1
ATOM 2713 C CA . PRO A 1 340 ? 18.746 -0.506 -26.730 1.00 85.31 340 PRO A CA 1
ATOM 2714 C C . PRO A 1 340 ? 18.558 -1.004 -28.170 1.00 85.31 340 PRO A C 1
ATOM 2716 O O . PRO A 1 340 ? 17.576 -0.648 -28.818 1.00 85.31 340 PRO A O 1
ATOM 2719 N N . LYS A 1 341 ? 19.473 -1.842 -28.680 1.00 86.94 341 LYS A N 1
ATOM 2720 C CA . LYS A 1 341 ? 19.364 -2.464 -30.010 1.00 86.94 341 LYS A CA 1
ATOM 2721 C C . LYS A 1 341 ? 18.240 -3.495 -30.102 1.00 86.94 341 LYS A C 1
ATOM 2723 O O . LYS A 1 341 ? 17.753 -3.749 -31.198 1.00 86.94 341 LYS A O 1
ATOM 2728 N N . ASN A 1 342 ? 17.806 -4.049 -28.971 1.00 87.56 342 ASN A N 1
ATOM 2729 C CA . ASN A 1 342 ? 16.730 -5.038 -28.890 1.00 87.56 342 ASN A CA 1
ATOM 2730 C C . ASN A 1 342 ? 15.369 -4.386 -28.607 1.00 87.56 342 ASN A C 1
ATOM 2732 O O . ASN A 1 342 ? 14.469 -5.012 -28.044 1.00 87.56 342 ASN A O 1
ATOM 2736 N N . MET A 1 343 ? 15.209 -3.110 -28.962 1.00 86.25 343 MET A N 1
ATOM 2737 C CA . MET A 1 343 ? 13.929 -2.429 -28.855 1.00 86.25 343 MET A CA 1
ATOM 2738 C C . MET A 1 343 ? 12.962 -2.967 -29.914 1.00 86.25 343 MET A C 1
ATOM 2740 O O . MET A 1 343 ? 13.245 -2.943 -31.110 1.00 86.25 343 MET A O 1
ATOM 2744 N N . VAL A 1 344 ? 11.805 -3.437 -29.461 1.00 87.19 344 VAL A N 1
ATOM 2745 C CA . VAL A 1 344 ? 10.724 -3.958 -30.301 1.00 87.19 344 VAL A CA 1
ATOM 2746 C C . VAL A 1 344 ? 9.509 -3.053 -30.149 1.00 87.19 344 VAL A C 1
ATOM 2748 O O . VAL A 1 344 ? 9.275 -2.492 -29.080 1.00 87.19 344 VAL A O 1
ATOM 2751 N N . THR A 1 345 ? 8.714 -2.912 -31.206 1.00 84.50 345 THR A N 1
ATOM 2752 C CA . THR A 1 345 ? 7.431 -2.210 -31.130 1.00 84.50 345 THR A CA 1
ATOM 2753 C C . THR A 1 345 ? 6.301 -3.201 -30.848 1.00 84.50 345 THR A C 1
ATOM 2755 O O . THR A 1 345 ? 6.111 -4.149 -31.605 1.00 84.50 345 THR A O 1
ATOM 2758 N N . LEU A 1 346 ? 5.530 -2.980 -29.780 1.00 78.75 346 LEU A N 1
ATOM 2759 C CA . LEU A 1 346 ? 4.363 -3.785 -29.409 1.00 78.75 346 LEU A CA 1
ATOM 2760 C C . LEU A 1 346 ? 3.128 -2.890 -29.253 1.00 78.75 346 LEU A C 1
ATOM 2762 O O . LEU A 1 346 ? 3.031 -2.123 -28.297 1.00 78.75 346 LEU A O 1
ATOM 2766 N N . ASP A 1 347 ? 2.147 -3.008 -30.154 1.00 73.44 347 ASP A N 1
ATOM 2767 C CA . ASP A 1 347 ? 0.939 -2.164 -30.153 1.00 73.44 347 ASP A CA 1
ATOM 2768 C C . ASP A 1 347 ? 1.298 -0.660 -30.074 1.00 73.44 347 ASP A C 1
ATOM 2770 O O . ASP A 1 347 ? 0.883 0.032 -29.137 1.00 73.44 347 ASP A O 1
ATOM 2774 N N . GLU A 1 348 ? 2.147 -0.200 -31.005 1.00 75.88 348 GLU A N 1
ATOM 2775 C CA . GLU A 1 348 ? 2.632 1.194 -31.140 1.00 75.88 348 GLU A CA 1
ATOM 2776 C C . GLU A 1 348 ? 3.504 1.698 -29.972 1.00 75.88 348 GLU A C 1
ATOM 2778 O O . GLU A 1 348 ? 3.921 2.852 -29.932 1.00 75.88 348 GLU A O 1
ATOM 2783 N N . ALA A 1 349 ? 3.830 0.811 -29.033 1.00 78.94 349 ALA A N 1
ATOM 2784 C CA . ALA A 1 349 ? 4.707 1.060 -27.902 1.00 78.94 349 ALA A CA 1
ATOM 2785 C C . ALA A 1 349 ? 6.129 0.599 -28.178 1.00 78.94 349 ALA A C 1
ATOM 2787 O O . ALA A 1 349 ? 6.309 -0.529 -28.630 1.00 78.94 349 ALA A O 1
ATOM 2788 N N . SER A 1 350 ? 7.137 1.365 -27.775 1.00 81.88 350 SER A N 1
ATOM 2789 C CA . SER A 1 350 ? 8.482 0.806 -27.622 1.00 81.88 350 SER A CA 1
ATOM 2790 C C . SER A 1 350 ? 8.536 -0.116 -26.401 1.00 81.88 350 SER A C 1
ATOM 2792 O O . SER A 1 350 ? 8.063 0.240 -25.321 1.00 81.88 350 SER A O 1
ATOM 2794 N N . LEU A 1 351 ? 9.118 -1.298 -26.573 1.00 82.50 351 LEU A N 1
ATOM 2795 C CA . LEU A 1 351 ? 9.390 -2.274 -25.524 1.00 82.50 351 LEU A CA 1
ATOM 2796 C C . LEU A 1 351 ? 10.858 -2.692 -25.618 1.00 82.50 351 LEU A C 1
ATOM 2798 O O . LEU A 1 351 ? 11.328 -3.137 -26.664 1.00 82.50 351 LEU A O 1
ATOM 2802 N N . LEU A 1 352 ? 11.586 -2.547 -24.515 1.00 81.50 352 LEU A N 1
ATOM 2803 C CA . LEU A 1 352 ? 12.987 -2.940 -24.428 1.00 81.50 352 LEU A CA 1
ATOM 2804 C C . LEU A 1 352 ? 13.092 -4.413 -24.036 1.00 81.50 352 LEU A C 1
ATOM 2806 O O . LEU A 1 352 ? 12.727 -4.794 -22.923 1.00 81.50 352 LEU A O 1
ATOM 2810 N N . MET A 1 353 ? 13.598 -5.240 -24.950 1.00 79.75 353 MET A N 1
ATOM 2811 C CA . MET A 1 353 ? 13.814 -6.661 -24.694 1.00 79.75 353 MET A CA 1
ATOM 2812 C C . MET A 1 353 ? 15.236 -6.914 -24.190 1.00 79.75 353 MET A C 1
ATOM 2814 O O . MET A 1 353 ? 16.184 -6.211 -24.535 1.00 79.75 353 MET A O 1
ATOM 2818 N N . GLY A 1 354 ? 15.388 -7.948 -23.362 1.00 74.94 354 GLY A N 1
ATOM 2819 C CA . GLY A 1 354 ? 16.700 -8.399 -22.905 1.00 74.94 354 GLY A CA 1
ATOM 2820 C C . GLY A 1 354 ? 17.583 -8.961 -24.037 1.00 74.94 354 GLY A C 1
ATOM 2821 O O . GLY A 1 354 ? 17.165 -9.020 -25.194 1.00 74.94 354 GLY A O 1
ATOM 2822 N N . PRO A 1 355 ? 18.804 -9.423 -23.715 1.00 85.12 355 PRO A N 1
ATOM 2823 C CA . PRO A 1 355 ? 19.391 -9.504 -22.376 1.00 85.12 355 PRO A CA 1
ATOM 2824 C C . PRO A 1 355 ? 19.878 -8.146 -21.845 1.00 85.12 355 PRO A C 1
ATOM 2826 O O . PRO A 1 355 ? 20.058 -7.190 -22.594 1.00 85.12 355 PRO A O 1
ATOM 2829 N N . ALA A 1 356 ? 20.107 -8.068 -20.531 1.00 84.19 356 ALA A N 1
ATOM 2830 C CA . ALA A 1 356 ? 20.652 -6.869 -19.902 1.00 84.19 356 ALA A CA 1
ATOM 2831 C C . ALA A 1 356 ? 22.174 -6.771 -20.086 1.00 84.19 356 ALA A C 1
ATOM 2833 O O . ALA A 1 356 ? 22.919 -7.649 -19.628 1.00 84.19 356 ALA A O 1
ATOM 2834 N N . ILE A 1 357 ? 22.623 -5.664 -20.672 1.00 90.00 357 ILE A N 1
ATOM 2835 C CA . ILE A 1 357 ? 24.029 -5.307 -20.881 1.00 90.00 357 ILE A CA 1
ATOM 2836 C C . ILE A 1 357 ? 24.522 -4.344 -19.794 1.00 90.00 357 ILE A C 1
ATOM 2838 O O . ILE A 1 357 ? 23.732 -3.782 -19.033 1.00 90.00 357 ILE A O 1
ATOM 2842 N N . ASN A 1 358 ? 25.842 -4.173 -19.696 1.00 88.25 358 ASN A N 1
ATOM 2843 C CA . ASN A 1 358 ? 26.433 -3.142 -18.847 1.00 88.25 358 ASN A CA 1
ATOM 2844 C C . ASN A 1 358 ? 26.282 -1.779 -19.537 1.00 88.25 358 ASN A C 1
ATOM 2846 O O . ASN A 1 358 ? 26.642 -1.640 -20.704 1.00 88.25 358 ASN A O 1
ATOM 2850 N N . THR A 1 359 ? 25.754 -0.790 -18.822 1.00 87.00 359 THR A N 1
ATOM 2851 C CA . THR A 1 359 ? 25.513 0.561 -19.352 1.00 87.00 359 THR A CA 1
ATOM 2852 C C . THR A 1 359 ? 26.770 1.429 -19.365 1.00 87.00 359 THR A C 1
ATOM 2854 O O . THR A 1 3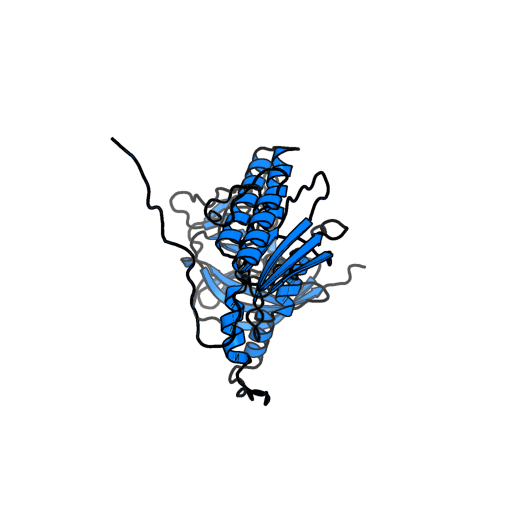59 ? 26.763 2.501 -19.961 1.00 87.00 359 THR A O 1
ATOM 2857 N N . GLY A 1 360 ? 27.844 1.004 -18.687 1.00 83.19 360 GLY A N 1
ATOM 2858 C CA . GLY A 1 360 ? 29.042 1.821 -18.473 1.00 83.19 360 GLY A CA 1
ATOM 2859 C C . GLY A 1 360 ? 28.841 2.945 -17.450 1.00 83.19 360 GLY A C 1
ATOM 2860 O O . GLY A 1 360 ? 29.768 3.708 -17.188 1.00 83.19 360 GLY A O 1
ATOM 2861 N N . VAL A 1 361 ? 27.654 3.036 -16.844 1.00 80.94 361 VAL A N 1
ATOM 2862 C CA . VAL A 1 361 ? 27.333 4.041 -15.835 1.00 80.94 361 VAL A CA 1
ATOM 2863 C C . VAL A 1 361 ? 27.936 3.637 -14.489 1.00 80.94 361 VAL A C 1
ATOM 2865 O O . VAL A 1 361 ? 27.686 2.546 -13.972 1.00 80.94 361 VAL A O 1
ATOM 2868 N N . GLY A 1 362 ? 28.717 4.537 -13.896 1.00 72.88 362 GLY A N 1
ATOM 2869 C CA . GLY A 1 362 ? 29.277 4.385 -12.557 1.00 72.88 362 GLY A CA 1
ATOM 2870 C C . GLY A 1 362 ? 29.108 5.669 -11.757 1.00 72.88 362 GLY A C 1
ATOM 2871 O O . GLY A 1 362 ? 29.298 6.758 -12.290 1.00 72.88 362 GLY A O 1
ATOM 2872 N N . ASN A 1 363 ? 28.751 5.543 -10.478 1.00 74.56 363 ASN A N 1
ATOM 2873 C CA . ASN A 1 363 ? 28.746 6.674 -9.558 1.00 74.56 363 ASN A CA 1
ATOM 2874 C C . ASN A 1 363 ? 30.129 6.785 -8.884 1.00 74.56 363 ASN A C 1
ATOM 2876 O O . ASN A 1 363 ? 30.486 5.881 -8.126 1.00 74.56 363 ASN A O 1
ATOM 2880 N N . PRO A 1 364 ? 30.912 7.852 -9.129 1.00 68.69 364 PRO A N 1
ATOM 2881 C CA . PRO A 1 364 ? 32.232 8.010 -8.520 1.00 68.69 364 PRO A CA 1
ATOM 2882 C C . PRO A 1 364 ? 32.185 8.386 -7.029 1.00 68.69 364 PRO A C 1
ATOM 2884 O O . PRO A 1 364 ? 33.209 8.292 -6.359 1.00 68.69 364 PRO A O 1
ATOM 2887 N N . VAL A 1 365 ? 31.028 8.805 -6.496 1.00 64.69 365 VAL A N 1
ATOM 2888 C CA . VAL A 1 365 ? 30.907 9.406 -5.148 1.00 64.69 365 VAL A CA 1
ATOM 2889 C C . VAL A 1 365 ? 29.974 8.603 -4.223 1.00 64.69 365 VAL A C 1
ATOM 2891 O O . VAL A 1 365 ? 29.675 9.026 -3.111 1.00 64.69 365 VAL A O 1
ATOM 2894 N N . GLY A 1 366 ? 29.515 7.411 -4.621 1.00 66.62 366 GLY A N 1
ATOM 2895 C CA . GLY A 1 366 ? 28.660 6.607 -3.746 1.00 66.62 366 GLY A CA 1
ATOM 2896 C C . GLY A 1 366 ? 28.092 5.336 -4.365 1.00 66.62 366 GLY A C 1
ATOM 2897 O O . GLY A 1 366 ? 28.583 4.816 -5.367 1.00 66.62 366 GLY A O 1
ATOM 2898 N N . TYR A 1 367 ? 27.027 4.825 -3.746 1.00 71.31 367 TYR A N 1
ATOM 2899 C CA . TYR A 1 367 ? 26.308 3.660 -4.251 1.00 71.31 367 TYR A CA 1
ATOM 2900 C C . TYR A 1 367 ? 25.703 3.960 -5.628 1.00 71.31 367 TYR A C 1
ATOM 2902 O O . TYR A 1 367 ? 25.224 5.062 -5.896 1.00 71.31 367 TYR A O 1
ATOM 2910 N N . SER A 1 368 ? 25.753 2.971 -6.520 1.00 71.69 368 SER A N 1
ATOM 2911 C CA . SER A 1 368 ? 25.123 3.040 -7.841 1.00 71.69 368 SER A CA 1
ATOM 2912 C C . SER A 1 368 ? 23.923 2.107 -7.877 1.00 71.69 368 SER A C 1
ATOM 2914 O O . SER A 1 368 ? 23.987 1.002 -7.330 1.00 71.69 368 SER A O 1
ATOM 2916 N N . LEU A 1 369 ? 22.870 2.506 -8.585 1.00 79.94 369 LEU A N 1
ATOM 2917 C CA . LEU A 1 369 ? 21.763 1.609 -8.887 1.00 79.94 369 LEU A CA 1
ATOM 2918 C C . LEU A 1 369 ? 22.260 0.417 -9.715 1.00 79.94 369 LEU A C 1
ATOM 2920 O O . LEU A 1 369 ? 23.065 0.560 -10.636 1.00 79.94 369 LEU A O 1
ATOM 2924 N N . LEU A 1 370 ? 21.770 -0.782 -9.401 1.00 81.88 370 LEU A N 1
ATOM 2925 C CA . LEU A 1 370 ? 22.086 -1.977 -10.190 1.00 81.88 370 LEU A CA 1
ATOM 2926 C C . LEU A 1 370 ? 21.325 -2.002 -11.520 1.00 81.88 370 LEU A C 1
ATOM 2928 O O . LEU A 1 370 ? 21.891 -2.411 -12.529 1.00 81.88 370 LEU A O 1
ATOM 2932 N N . TYR A 1 371 ? 20.082 -1.522 -11.523 1.00 85.00 371 TYR A N 1
ATOM 2933 C CA . TYR A 1 371 ? 19.177 -1.501 -12.676 1.00 85.00 371 TYR A CA 1
ATOM 2934 C C . TYR A 1 371 ? 18.434 -0.174 -12.734 1.00 85.00 371 TYR A C 1
ATOM 2936 O O . TYR A 1 371 ? 18.249 0.451 -11.685 1.00 85.00 371 TYR A O 1
ATOM 2944 N N . ASN A 1 372 ? 17.969 0.205 -13.922 1.00 89.50 372 ASN A N 1
ATOM 2945 C CA . ASN A 1 372 ? 17.233 1.448 -14.114 1.00 89.50 372 ASN A CA 1
ATOM 2946 C C . ASN A 1 372 ? 15.939 1.507 -13.284 1.00 89.50 372 ASN A C 1
ATOM 2948 O O . ASN A 1 372 ? 15.371 0.482 -12.882 1.00 89.50 372 ASN A O 1
ATOM 2952 N N . GLU A 1 373 ? 15.480 2.731 -13.039 1.00 89.69 373 GLU A N 1
ATOM 2953 C CA . GLU A 1 373 ? 14.137 3.046 -12.540 1.00 89.69 373 GLU A CA 1
ATOM 2954 C C . GLU A 1 373 ? 13.583 4.226 -13.312 1.00 89.69 373 GLU A C 1
ATOM 2956 O O . GLU A 1 373 ? 14.307 5.179 -13.595 1.00 89.69 373 GLU A O 1
ATOM 2961 N N . TYR A 1 374 ? 12.296 4.171 -13.617 1.00 91.69 374 TYR A N 1
ATOM 2962 C CA . TYR A 1 374 ? 11.583 5.240 -14.292 1.00 91.69 374 TYR A CA 1
ATOM 2963 C C . TYR A 1 374 ? 10.456 5.710 -13.389 1.00 91.69 374 TYR A C 1
ATOM 2965 O O . TYR A 1 374 ? 9.657 4.903 -12.913 1.00 91.69 374 TYR A O 1
ATOM 2973 N N . ILE A 1 375 ? 10.409 7.013 -13.142 1.00 93.38 375 ILE A N 1
ATOM 2974 C CA . ILE A 1 375 ? 9.468 7.622 -12.214 1.00 93.38 375 ILE A CA 1
ATOM 2975 C C . ILE A 1 375 ? 8.720 8.724 -12.942 1.00 93.38 375 ILE A C 1
ATOM 2977 O O . ILE A 1 375 ? 9.323 9.656 -13.477 1.00 93.38 375 ILE A O 1
ATOM 2981 N N . VAL A 1 376 ? 7.396 8.627 -12.931 1.00 92.50 376 VAL A N 1
ATOM 2982 C CA . VAL A 1 376 ? 6.499 9.694 -13.386 1.00 92.50 376 VAL A CA 1
ATOM 2983 C C . VAL A 1 376 ? 5.744 10.273 -12.199 1.00 92.50 376 VAL A C 1
ATOM 2985 O O . VAL A 1 376 ? 5.377 9.557 -11.266 1.00 92.50 376 VAL A O 1
ATOM 2988 N N . TYR A 1 377 ? 5.516 11.583 -12.233 1.00 91.75 377 TYR A N 1
ATOM 2989 C CA . TYR A 1 377 ? 4.913 12.323 -11.121 1.00 91.75 377 TYR A CA 1
ATOM 2990 C C . TYR A 1 377 ? 3.463 12.739 -11.405 1.00 91.75 377 TYR A C 1
ATOM 2992 O O . TYR A 1 377 ? 2.762 13.171 -10.492 1.00 91.75 377 TYR A O 1
ATOM 3000 N N . ASN A 1 378 ? 2.988 12.561 -12.643 1.00 90.06 378 ASN A N 1
ATOM 3001 C CA . ASN A 1 378 ? 1.594 12.759 -13.027 1.00 90.06 378 ASN A CA 1
ATOM 3002 C C . ASN A 1 378 ? 0.943 11.409 -13.403 1.00 90.06 378 ASN A C 1
ATOM 3004 O O . ASN A 1 378 ? 1.395 10.766 -14.353 1.00 90.06 378 ASN A O 1
ATOM 3008 N N . PRO A 1 379 ? -0.147 10.988 -12.731 1.00 89.44 379 PRO A N 1
ATOM 3009 C CA . PRO A 1 379 ? -0.880 9.767 -13.074 1.00 89.44 379 PRO A CA 1
ATOM 3010 C C . PRO A 1 379 ? -1.376 9.708 -14.524 1.00 89.44 379 PRO A C 1
ATOM 3012 O O . PRO A 1 379 ? -1.503 8.621 -15.076 1.00 89.44 379 PRO A O 1
ATOM 3015 N N . GLN A 1 380 ? -1.613 10.856 -15.166 1.00 89.38 380 GLN A N 1
ATOM 3016 C CA . GLN A 1 380 ? -2.040 10.923 -16.570 1.00 89.38 380 GLN A CA 1
ATOM 3017 C C . GLN A 1 380 ? -0.957 10.453 -17.556 1.00 89.38 380 GLN A C 1
ATOM 3019 O O . GLN A 1 380 ? -1.270 10.181 -18.710 1.00 89.38 380 GLN A O 1
ATOM 3024 N N . GLN A 1 381 ? 0.302 10.336 -17.118 1.00 88.81 381 GLN A N 1
ATOM 3025 C CA . GLN A 1 381 ? 1.390 9.767 -17.922 1.00 88.81 381 GLN A CA 1
ATOM 3026 C C . GLN A 1 381 ? 1.365 8.234 -17.953 1.00 88.81 381 GLN A C 1
ATOM 3028 O O . GLN A 1 381 ? 2.167 7.641 -18.671 1.00 88.81 381 GLN A O 1
ATOM 3033 N N . VAL A 1 382 ? 0.502 7.587 -17.164 1.00 90.06 382 VAL A N 1
ATOM 3034 C CA . VAL A 1 382 ? 0.451 6.130 -17.029 1.00 90.06 382 VAL A CA 1
ATOM 3035 C C . VAL A 1 382 ? -0.841 5.590 -17.599 1.00 90.06 382 VAL A C 1
ATOM 3037 O O . VAL A 1 382 ? -1.936 6.045 -17.270 1.00 90.06 382 VAL A O 1
ATOM 3040 N N . ARG A 1 383 ? -0.714 4.516 -18.370 1.00 86.06 383 ARG A N 1
ATOM 3041 C CA . ARG A 1 383 ? -1.845 3.747 -18.855 1.00 86.06 383 ARG A CA 1
ATOM 3042 C C . ARG A 1 383 ? -1.573 2.254 -18.757 1.00 86.06 383 ARG A C 1
ATOM 3044 O O . ARG A 1 383 ? -0.673 1.713 -19.380 1.00 86.06 383 ARG A O 1
ATOM 3051 N N . MET A 1 384 ? -2.410 1.559 -18.005 1.00 87.81 384 MET A N 1
ATOM 3052 C CA . MET A 1 384 ? -2.324 0.109 -17.831 1.00 87.81 384 MET A CA 1
ATOM 3053 C C . MET A 1 384 ? -2.725 -0.621 -19.120 1.00 87.81 384 MET A C 1
ATOM 3055 O O . MET A 1 384 ? -3.797 -0.341 -19.657 1.00 87.81 384 MET A O 1
ATOM 3059 N N . LYS A 1 385 ? -1.883 -1.542 -19.617 1.00 84.81 385 LYS A N 1
ATOM 3060 C CA . LYS A 1 385 ? -2.099 -2.212 -20.916 1.00 84.81 385 LYS A CA 1
ATOM 3061 C C . LYS A 1 385 ? -2.164 -3.731 -20.821 1.00 84.81 385 LYS A C 1
ATOM 3063 O O . LYS A 1 385 ? -3.017 -4.338 -21.458 1.00 84.81 385 LYS A O 1
ATOM 3068 N N . TYR A 1 386 ? -1.301 -4.354 -20.026 1.00 86.81 386 TYR A N 1
ATOM 3069 C CA . TYR A 1 386 ? -1.359 -5.793 -19.788 1.00 86.81 386 TYR A CA 1
ATOM 3070 C C . TYR A 1 386 ? -1.214 -6.095 -18.307 1.00 86.81 386 TYR A C 1
ATOM 3072 O O . TYR A 1 386 ? -0.316 -5.578 -17.651 1.00 86.81 386 TYR A O 1
ATOM 3080 N N . LEU A 1 387 ? -2.061 -6.980 -17.801 1.00 87.75 387 LEU A N 1
ATOM 3081 C CA . LEU A 1 387 ? -1.886 -7.607 -16.500 1.00 87.75 387 LEU A CA 1
ATOM 3082 C C . LEU A 1 387 ? -1.476 -9.060 -16.734 1.00 87.75 387 LEU A C 1
ATOM 3084 O O . LEU A 1 387 ? -2.150 -9.796 -17.452 1.00 87.75 387 LEU A O 1
ATOM 3088 N N . LEU A 1 388 ? -0.347 -9.461 -16.168 1.00 88.25 388 LEU A N 1
ATOM 3089 C CA . LEU A 1 388 ? 0.239 -10.780 -16.340 1.00 88.25 388 LEU A CA 1
ATOM 3090 C C . LEU A 1 388 ? 0.135 -11.537 -15.024 1.00 88.25 388 LEU A C 1
ATOM 3092 O O . LEU A 1 388 ? 0.621 -11.073 -13.992 1.00 88.25 388 LEU A O 1
ATOM 3096 N N . LYS A 1 389 ? -0.461 -12.724 -15.074 1.00 89.75 389 LYS A N 1
ATOM 3097 C CA . LYS A 1 389 ? -0.445 -13.673 -13.965 1.00 89.75 389 LYS A CA 1
ATOM 3098 C C . LYS A 1 389 ? 0.769 -14.566 -14.124 1.00 89.75 389 LYS A C 1
ATOM 3100 O O . LYS A 1 389 ? 0.904 -15.260 -15.132 1.00 89.75 389 LYS A O 1
ATOM 3105 N N . VAL A 1 390 ? 1.659 -14.523 -13.145 1.00 89.75 390 VAL A N 1
ATOM 3106 C CA . VAL A 1 390 ? 2.945 -15.218 -13.187 1.00 89.75 390 VAL A CA 1
ATOM 3107 C C . VAL A 1 390 ? 3.096 -16.142 -11.991 1.00 89.75 390 VAL A C 1
ATOM 3109 O O . VAL A 1 390 ? 2.690 -15.815 -10.878 1.00 89.75 390 VAL A O 1
ATOM 3112 N N . GLN A 1 391 ? 3.701 -17.297 -12.226 1.00 90.44 391 GLN A N 1
ATOM 3113 C CA . GLN A 1 391 ? 4.112 -18.229 -11.190 1.00 90.44 391 GLN A CA 1
ATOM 3114 C C . GLN A 1 391 ? 5.613 -18.090 -10.936 1.00 90.44 391 GLN A C 1
ATOM 3116 O O . GLN A 1 391 ? 6.420 -18.131 -11.865 1.00 90.44 391 GLN A O 1
ATOM 3121 N N . PHE A 1 392 ? 5.975 -17.935 -9.670 1.00 87.75 392 PHE A N 1
ATOM 3122 C CA . PHE A 1 392 ? 7.335 -17.879 -9.163 1.00 87.75 392 PHE A CA 1
ATOM 3123 C C . PHE A 1 392 ? 7.788 -19.294 -8.804 1.00 87.75 392 PHE A C 1
ATOM 3125 O O . PHE A 1 392 ? 7.270 -19.915 -7.876 1.00 87.75 392 PHE A O 1
ATOM 3132 N N . ASN A 1 393 ? 8.782 -19.813 -9.516 1.00 87.38 393 ASN A N 1
ATOM 3133 C CA . ASN A 1 393 ? 9.380 -21.104 -9.200 1.00 87.38 393 ASN A CA 1
ATOM 3134 C C . ASN A 1 393 ? 10.677 -20.862 -8.430 1.00 87.38 393 ASN A C 1
ATOM 3136 O O . ASN A 1 393 ? 11.726 -20.604 -9.025 1.00 87.38 393 ASN A O 1
ATOM 3140 N N . PHE A 1 394 ? 10.583 -20.911 -7.103 1.00 84.25 394 PHE A N 1
ATOM 3141 C CA . PHE A 1 394 ? 11.731 -20.795 -6.209 1.00 84.25 394 PHE A CA 1
ATOM 3142 C C . PHE A 1 394 ? 12.562 -22.074 -6.252 1.00 84.25 394 PHE A C 1
ATOM 3144 O O . PHE A 1 394 ? 12.032 -23.170 -6.062 1.00 84.25 394 PHE A O 1
ATOM 3151 N N . VAL A 1 395 ? 13.868 -21.935 -6.461 1.00 76.88 395 VAL A N 1
ATOM 3152 C CA . VAL A 1 395 ? 14.795 -23.070 -6.388 1.00 76.88 395 VAL A CA 1
ATOM 3153 C C . VAL A 1 395 ? 15.167 -23.295 -4.920 1.00 76.88 395 VAL A C 1
ATOM 3155 O O . VAL A 1 395 ? 15.318 -22.334 -4.156 1.00 76.88 395 VAL A O 1
ATOM 3158 N N . SER A 1 396 ? 15.290 -24.553 -4.481 1.00 62.06 396 SER A N 1
ATOM 3159 C CA . SER A 1 396 ? 15.875 -24.799 -3.161 1.00 62.06 396 SER A CA 1
ATOM 3160 C C . SER A 1 396 ? 17.358 -24.474 -3.218 1.00 62.06 396 SER A C 1
ATOM 3162 O O . SER A 1 396 ? 18.112 -25.147 -3.910 1.00 62.06 396 SER A O 1
ATOM 3164 N N . LEU A 1 397 ? 17.761 -23.406 -2.528 1.00 56.84 397 LEU A N 1
ATOM 3165 C CA . LEU A 1 397 ? 19.162 -22.990 -2.431 1.00 56.84 397 LEU A CA 1
ATOM 3166 C C . LEU A 1 397 ? 19.981 -23.886 -1.479 1.00 56.84 397 LEU A C 1
ATOM 3168 O O . LEU A 1 397 ? 21.171 -23.647 -1.298 1.00 56.84 397 LEU A O 1
ATOM 3172 N N . TRP A 1 398 ? 19.334 -24.873 -0.852 1.00 56.94 398 TRP A N 1
ATOM 3173 C CA . TRP A 1 398 ? 19.889 -25.841 0.087 1.00 56.94 398 TRP A CA 1
ATOM 3174 C C . TRP A 1 398 ? 18.926 -27.016 0.261 1.00 56.94 398 TRP A C 1
ATOM 3176 O O . TRP A 1 398 ? 17.691 -26.789 0.138 1.00 56.94 398 TRP A O 1
#

InterPro domains:
  IPR004102 Poly(ADP-ribose) polymerase, regulatory domain [PF02877] (142-236)
  IPR004102 Poly(ADP-ribose) polymerase, regulatory domain [PS51060] (141-259)
  IPR008893 WGR domain [PF05406] (33-105)
  IPR008893 WGR domain [PS51977] (8-112)
  IPR008893 WGR domain [SM00773] (25-106)
  IPR012317 Poly(ADP-ribose) polymerase, catalytic domain [PF00644] (250-392)
  IPR012317 Poly(ADP-ribose) polymerase, catalytic domain [PS51059] (183-398)
  IPR036616 Poly(ADP-ribose) polymerase, regulatory domain superfamily [SSF47587] (142-226)
  IPR036930 WGR domain superfamily [SSF142921] (33-117)
  IPR050800 ADP-ribosyltransferase diphtheria toxin-like [PTHR10459] (33-224)

Secondary structure (DSSP, 8-state):
-----------------SSS----EEEEEE---BGGGTB-EEEEEEEEE-SSSS-EEEEEEEEETTS--EEEEEEEET-HHHHHHHHHHHHHHHHSS-STTGGG----TTSPPPB-B--THHHHHHHHHTTS------PPPP-S-HHHHHHHHHHT-HHHHHHHHHHTTB-TTTS-TT-B-HHHHHHHHHHHHHHHHHHHTT--THHHHHHHHHHHHHS-B--TTS--------TTSEEEEEEEEEE-S--S-EEEEE--TT-SSPPS--TTSSSEEEBSSHHHHHGGG---SSS-EEEEEEEEE---SEEEESS--TTTTSPPTT--EEEE-EEEEE-GGGEEEETTEEEE-SPEEE-----TTS--EEE-EEEES-GGGEEEEEEEEEEEEE----

pLDDT: mean 71.38, std 19.57, range [23.22, 94.81]